Protein AF-A0A7Y4Y3A7-F1 (afdb_monomer_lite)

Foldseek 3Di:
DDDDDDDDDDDDDDDDDDDQDQDALVPDDPFAVLLWQFAKFKAAPVRATALDFRQVGHDPRIHMDTAAFAWFDQKWQAWLVRFWTWAWHWYAFLVGDIKIKIKTAGPVGLFDAQAAQHIKIWIWDQDPQFIFGQWICGSRQFIKGKAWPPRRGGQAGTWAGRGPGADQDKDKDKTWIDIDRQQLALHAPPHDRDPDTDIKMKIWYWDAQDWWHPPNPFDIGTFTWIWIWIDDQWIKIFTTGSHGRGFKIWIKHLDQDPPHEDRRIDDDQWDADPNGIIGTHYMTGRPDMDGDPDGDQRLDFDSRQFLAQCFQLRPPAADEDDLPANGKYKAADPPDAGKDKDWDFADWLCQNVPHDGGTWIKIFCRDQAHDPWPRIWIKHWGQCVSDDFQFKKKWKFFKAFLAAKDKKKKKKFKFAQNDTPDMDMFMDIHYLAPDDDPPPSSRHGRNRTGITIDMDTDHGCVVVNDPRITMMITITGNHGGIMITRGIGIGTRGDDPPPPPPD

Secondary structure (DSSP, 8-state):
------------------------GGGS-TTSTHHHHSBEEEE-TT-PEESS-GGG-PPTT-EEEEPPTTPPPSEEEE-TTSSEE--EEEEE-TTS-EEEEEEEEESSTTS-B-STT--EEEEEEEETTEEEEEEEE-TTS-EEEEEEGGGEET-SEEEEESSS---SS-EEEEEEEEEE--GGGT--TT-SPPS--EEEEEEEEEEEEEEEE-STTPPEEEEEEEEEEEESSSEEEEEEETTBEEEEEEEEESS--SSPPPTTS-S-SEEEETTEEEEEEEEEE--EEEE-SS--------GGG---SSTT--TTSB-SS---TTSEEEE--TTSPPPEEEEEEE-STTTTTTSS-EEEEEEE-SSSSPPSTTSSEEEEEEEGGGSPTT-EEEEEEEEEESSS-EEEEEEEEEEETTEEEEEEEEEEEE-S---SSS---TT-TTTTPEEEEEEEEPPP-TT--STTEEEEEEEEE-SSSPEEEEEEEEEEE----------

pLDDT: mean 86.66, std 15.72, range [25.25, 98.19]

Structure (mmCIF, N/CA/C/O backbone):
data_AF-A0A7Y4Y3A7-F1
#
_entry.id   AF-A0A7Y4Y3A7-F1
#
loop_
_atom_site.group_PDB
_atom_site.id
_atom_site.type_symbol
_atom_site.label_atom_id
_atom_site.label_alt_id
_atom_site.label_comp_id
_atom_site.label_asym_id
_atom_site.label_entity_id
_atom_site.label_seq_id
_atom_site.pdbx_PDB_ins_code
_atom_site.Cartn_x
_atom_site.Cartn_y
_atom_site.Cartn_z
_atom_site.occupancy
_atom_site.B_iso_or_equiv
_atom_site.auth_seq_id
_atom_site.auth_comp_id
_atom_site.auth_asym_id
_atom_site.auth_atom_id
_atom_site.pdbx_PDB_model_num
ATOM 1 N N . MET A 1 1 ? 12.692 -61.530 -10.091 1.00 37.56 1 MET A N 1
ATOM 2 C CA . MET A 1 1 ? 11.226 -61.350 -10.038 1.00 37.56 1 MET A CA 1
ATOM 3 C C . MET A 1 1 ? 10.873 -60.765 -8.686 1.00 37.56 1 MET A C 1
ATOM 5 O O . MET A 1 1 ? 11.047 -61.467 -7.705 1.00 37.56 1 MET A O 1
ATOM 9 N N . LEU A 1 2 ? 10.453 -59.502 -8.635 1.00 25.25 2 LEU A N 1
ATOM 10 C CA . LEU A 1 2 ? 9.658 -58.907 -7.552 1.00 25.25 2 LEU A CA 1
ATOM 11 C C . LEU A 1 2 ? 9.175 -57.545 -8.074 1.00 25.25 2 LEU A C 1
ATOM 13 O O . LEU A 1 2 ? 9.953 -56.611 -8.232 1.00 25.25 2 LEU A O 1
ATOM 17 N N . ASN A 1 3 ? 7.897 -57.507 -8.453 1.00 27.02 3 ASN A N 1
ATOM 18 C CA . ASN A 1 3 ? 7.183 -56.330 -8.940 1.00 27.02 3 ASN A CA 1
ATOM 19 C C . ASN A 1 3 ? 6.855 -55.408 -7.759 1.00 27.02 3 ASN A C 1
ATOM 21 O O . ASN A 1 3 ? 6.108 -55.812 -6.869 1.00 27.02 3 ASN A O 1
ATOM 25 N N . ALA A 1 4 ? 7.335 -54.165 -7.785 1.00 29.02 4 ALA A N 1
ATOM 26 C CA . ALA A 1 4 ? 6.859 -53.110 -6.896 1.00 29.02 4 ALA A CA 1
ATOM 27 C C . ALA A 1 4 ? 5.739 -52.330 -7.603 1.00 29.02 4 ALA A C 1
ATOM 29 O O . ALA A 1 4 ? 5.977 -51.620 -8.578 1.00 29.02 4 ALA A O 1
ATOM 30 N N . LYS A 1 5 ? 4.500 -52.511 -7.132 1.00 28.66 5 LYS A N 1
ATOM 31 C CA . LYS A 1 5 ? 3.321 -51.756 -7.571 1.00 28.66 5 LYS A CA 1
ATOM 32 C C . LYS A 1 5 ? 3.364 -50.344 -6.981 1.00 28.66 5 LYS A C 1
ATOM 34 O O . LYS A 1 5 ? 3.461 -50.184 -5.768 1.00 28.66 5 LYS A O 1
ATOM 39 N N . SER A 1 6 ? 3.242 -49.339 -7.840 1.00 28.11 6 SER A N 1
ATOM 40 C CA . SER A 1 6 ? 3.016 -47.943 -7.467 1.00 28.11 6 SER A CA 1
ATOM 41 C C . SER A 1 6 ? 1.593 -47.768 -6.923 1.00 28.11 6 SER A C 1
ATOM 43 O O . SER A 1 6 ? 0.631 -48.176 -7.571 1.00 28.11 6 SER A O 1
ATOM 45 N N . VAL A 1 7 ? 1.457 -47.165 -5.740 1.00 29.28 7 VAL A N 1
ATOM 46 C CA . VAL A 1 7 ? 0.169 -46.751 -5.165 1.00 29.28 7 VAL A CA 1
ATOM 47 C C . VAL A 1 7 ? 0.022 -45.252 -5.409 1.00 29.28 7 VAL A C 1
ATOM 49 O O . VAL A 1 7 ? 0.770 -44.449 -4.857 1.00 29.28 7 VAL A O 1
ATOM 52 N N . THR A 1 8 ? -0.923 -44.874 -6.264 1.00 30.52 8 THR A N 1
ATOM 53 C CA . THR A 1 8 ? -1.307 -43.480 -6.507 1.00 30.52 8 THR A CA 1
ATOM 54 C C . THR A 1 8 ? -2.347 -43.080 -5.462 1.00 30.52 8 THR A C 1
ATOM 56 O O . THR A 1 8 ? -3.463 -43.593 -5.477 1.00 30.52 8 THR A O 1
ATOM 59 N N . ALA A 1 9 ? -1.993 -42.191 -4.533 1.00 29.14 9 ALA A N 1
ATOM 60 C CA . ALA A 1 9 ? -2.950 -41.605 -3.597 1.00 29.14 9 ALA A CA 1
ATOM 61 C C . ALA A 1 9 ? -3.692 -40.448 -4.286 1.00 29.14 9 ALA A C 1
ATOM 63 O O . ALA A 1 9 ? -3.086 -39.437 -4.638 1.00 29.14 9 ALA A O 1
ATOM 64 N N . ALA A 1 10 ? -4.998 -40.607 -4.500 1.00 28.97 10 ALA A N 1
ATOM 65 C CA . ALA A 1 10 ? -5.872 -39.535 -4.959 1.00 28.97 10 ALA A CA 1
ATOM 66 C C . ALA A 1 10 ? -6.234 -38.630 -3.771 1.00 28.97 10 ALA A C 1
ATOM 68 O O . ALA A 1 10 ? -6.853 -39.077 -2.806 1.00 28.97 10 ALA A O 1
ATOM 69 N N . LEU A 1 11 ? -5.837 -37.358 -3.838 1.00 25.70 11 LEU A N 1
ATOM 70 C CA . LEU A 1 11 ? -6.238 -36.330 -2.882 1.00 25.70 11 LEU A CA 1
ATOM 71 C C . LEU A 1 11 ? -7.662 -35.872 -3.239 1.00 25.70 11 LEU A C 1
ATOM 73 O O . LEU A 1 11 ? -7.857 -35.115 -4.188 1.00 25.70 11 LEU A O 1
ATOM 77 N N . VAL A 1 12 ? -8.665 -36.359 -2.510 1.00 26.39 12 VAL A N 1
ATOM 78 C CA . VAL A 1 12 ? -10.044 -35.868 -2.629 1.00 26.39 12 VAL A CA 1
ATOM 79 C C . VAL A 1 12 ? -10.154 -34.587 -1.805 1.00 26.39 12 VAL A C 1
ATOM 81 O O . VAL A 1 12 ? -10.160 -34.625 -0.577 1.00 26.39 12 VAL A O 1
ATOM 84 N N . VAL A 1 13 ? -10.215 -33.441 -2.483 1.00 28.84 13 VAL A N 1
ATOM 85 C CA . VAL A 1 13 ? -10.563 -32.159 -1.861 1.00 28.84 13 VAL A CA 1
ATOM 86 C C . VAL A 1 13 ? -12.072 -32.166 -1.626 1.00 28.84 13 VAL A C 1
ATOM 88 O O . VAL A 1 13 ? -12.855 -32.005 -2.559 1.00 28.84 13 VAL A O 1
ATOM 91 N N . ALA A 1 14 ? -12.488 -32.408 -0.385 1.00 25.78 14 ALA A N 1
ATOM 92 C CA . ALA A 1 14 ? -13.880 -32.265 0.012 1.00 25.78 14 ALA A CA 1
ATOM 93 C C . ALA A 1 14 ? -14.224 -30.769 0.102 1.00 25.78 14 ALA A C 1
ATOM 95 O O . ALA A 1 14 ? -13.754 -30.069 0.998 1.00 25.78 14 ALA A O 1
ATOM 96 N N . PHE A 1 15 ? -15.042 -30.278 -0.829 1.00 27.62 15 PHE A N 1
ATOM 97 C CA . PHE A 1 15 ? -15.714 -28.991 -0.678 1.00 27.62 15 PHE A CA 1
ATOM 98 C C . PHE A 1 15 ? -16.790 -29.145 0.399 1.00 27.62 15 PHE A C 1
ATOM 100 O O . PHE A 1 15 ? -17.813 -29.792 0.183 1.00 27.62 15 PHE A O 1
ATOM 107 N N . VAL A 1 16 ? -16.539 -28.584 1.581 1.00 29.20 16 VAL A N 1
ATOM 108 C CA . VAL A 1 16 ? -17.556 -28.463 2.627 1.00 29.20 16 VAL A CA 1
ATOM 109 C C . VAL A 1 16 ? -18.542 -27.389 2.176 1.00 29.20 16 VAL A C 1
ATOM 111 O O . VAL A 1 16 ? -18.211 -26.206 2.151 1.00 29.20 16 VAL A O 1
ATOM 114 N N . SER A 1 17 ? -19.749 -27.801 1.792 1.00 29.80 17 SER A N 1
ATOM 115 C CA . SER A 1 17 ? -20.880 -26.900 1.579 1.00 29.80 17 SER A CA 1
ATOM 116 C C . SER A 1 17 ? -21.244 -26.244 2.911 1.00 29.80 17 SER A C 1
ATOM 118 O O . SER A 1 17 ? -21.668 -26.934 3.841 1.00 29.80 17 SER A O 1
ATOM 120 N N . MET A 1 18 ? -21.046 -24.929 3.023 1.00 30.31 18 MET A N 1
ATOM 121 C CA . MET A 1 18 ? -21.461 -24.182 4.207 1.00 30.31 18 MET A CA 1
ATOM 122 C C . MET A 1 18 ? -22.982 -23.959 4.177 1.00 30.31 18 MET A C 1
ATOM 124 O O . MET A 1 18 ? -23.516 -23.613 3.123 1.00 30.31 18 MET A O 1
ATOM 128 N N . PRO A 1 19 ? -23.690 -24.163 5.299 1.00 36.28 19 PRO A N 1
ATOM 129 C CA . PRO A 1 19 ? -25.105 -23.826 5.405 1.00 36.28 19 PRO A CA 1
ATOM 130 C C . PRO A 1 19 ? -25.325 -22.326 5.175 1.00 36.28 19 PRO A C 1
ATOM 132 O O . PRO A 1 19 ? -24.614 -21.486 5.728 1.00 36.28 19 PRO A O 1
ATOM 135 N N . VAL A 1 20 ? -26.325 -22.012 4.355 1.00 39.03 20 VAL A N 1
ATOM 136 C CA . VAL A 1 20 ? -26.818 -20.655 4.121 1.00 39.03 20 VAL A CA 1
ATOM 137 C C . VAL A 1 20 ? -27.568 -20.206 5.371 1.00 39.03 20 VAL A C 1
ATOM 139 O O . VAL A 1 20 ? -28.641 -20.723 5.683 1.00 39.03 20 VAL A O 1
ATOM 142 N N . PHE A 1 21 ? -26.998 -19.250 6.095 1.00 38.47 21 PHE A N 1
ATOM 143 C CA . PHE A 1 21 ? -27.661 -18.572 7.200 1.00 38.47 21 PHE A CA 1
ATOM 144 C C . PHE A 1 21 ? -27.791 -17.092 6.859 1.00 38.47 21 PHE A C 1
ATOM 146 O O . PHE A 1 21 ? -26.797 -16.449 6.523 1.00 38.47 21 PHE A O 1
ATOM 153 N N . ALA A 1 22 ? -29.001 -16.544 6.994 1.00 54.91 22 ALA A N 1
ATOM 154 C CA . ALA A 1 22 ? -29.156 -15.110 7.194 1.00 54.91 22 ALA A CA 1
ATOM 155 C C . ALA A 1 22 ? -28.440 -14.760 8.505 1.00 54.91 22 ALA A C 1
ATOM 157 O O . ALA A 1 22 ? -28.796 -15.301 9.552 1.00 54.91 22 ALA A O 1
ATOM 158 N N . GLY A 1 23 ? -27.396 -13.937 8.427 1.00 58.34 23 GLY A N 1
ATOM 159 C CA . GLY A 1 23 ? -26.514 -13.661 9.558 1.00 58.34 23 GLY A CA 1
ATOM 160 C C . GLY A 1 23 ? -26.355 -12.169 9.822 1.00 58.34 23 GLY A C 1
ATOM 161 O O . GLY A 1 23 ? -26.280 -11.358 8.898 1.00 58.34 23 GLY A O 1
ATOM 162 N N . SER A 1 24 ? -26.297 -11.813 11.099 1.00 73.19 24 SER A N 1
ATOM 163 C CA . SER A 1 24 ? -25.908 -10.493 11.588 1.00 73.19 24 SER A CA 1
ATOM 164 C C . SER A 1 24 ? -24.402 -10.452 11.853 1.00 73.19 24 SER A C 1
ATOM 166 O O . SER A 1 24 ? -23.774 -11.473 12.119 1.00 73.19 24 SER A O 1
ATOM 168 N N . VAL A 1 25 ? -23.797 -9.261 11.858 1.00 77.44 25 VAL A N 1
ATOM 169 C CA . VAL A 1 25 ? -22.387 -9.068 12.266 1.00 77.44 25 VAL A CA 1
ATOM 170 C C . VAL A 1 25 ? -22.133 -9.620 13.677 1.00 77.44 25 VAL A C 1
ATOM 172 O O . VAL A 1 25 ? -21.022 -10.046 14.002 1.00 77.44 25 VAL A O 1
ATOM 175 N N . VAL A 1 26 ? -23.180 -9.660 14.506 1.00 76.56 26 VAL A N 1
ATOM 176 C CA . VAL A 1 26 ? -23.169 -10.247 15.851 1.00 76.56 26 VAL A CA 1
ATOM 177 C C . VAL A 1 26 ? -22.804 -11.739 15.836 1.00 76.56 26 VAL A C 1
ATOM 179 O O . VAL A 1 26 ? -22.223 -12.217 16.811 1.00 76.56 26 VAL A O 1
ATOM 182 N N . ASP A 1 27 ? -23.051 -12.442 14.728 1.00 78.06 27 ASP A N 1
ATOM 183 C CA . ASP A 1 27 ? -22.780 -13.876 14.574 1.00 78.06 27 ASP A CA 1
ATOM 184 C C . ASP A 1 27 ? -21.292 -14.182 14.318 1.00 78.06 27 ASP A C 1
ATOM 186 O O . ASP A 1 27 ? -20.863 -15.337 14.368 1.00 78.06 27 ASP A O 1
ATOM 190 N N . LEU A 1 28 ? -20.463 -13.160 14.066 1.00 82.06 28 LEU A N 1
ATOM 191 C CA . LEU A 1 28 ? -19.027 -13.338 13.861 1.00 82.06 28 LEU A CA 1
ATOM 192 C C . LEU A 1 28 ? -18.298 -13.612 15.181 1.00 82.06 28 LEU A C 1
ATOM 194 O O . LEU A 1 28 ? -18.525 -12.961 16.203 1.00 82.06 28 LEU A O 1
ATOM 198 N N . THR A 1 29 ? -17.341 -14.546 15.142 1.00 83.44 29 THR A N 1
ATOM 199 C CA . THR A 1 29 ? -16.542 -14.930 16.319 1.00 83.44 29 THR A CA 1
ATOM 200 C C . THR A 1 29 ? -15.793 -13.735 16.914 1.00 83.44 29 THR A C 1
ATOM 202 O O . THR A 1 29 ? -14.794 -13.268 16.371 1.00 83.44 29 THR A O 1
ATOM 205 N N . GLN A 1 30 ? -16.256 -13.236 18.059 1.00 84.25 30 GLN A N 1
ATOM 206 C CA . GLN A 1 30 ? -15.724 -11.999 18.635 1.00 84.25 30 GLN A CA 1
ATOM 207 C C . GLN A 1 30 ? -14.256 -12.151 19.087 1.00 84.25 30 GLN A C 1
ATOM 209 O O . GLN A 1 30 ? -13.470 -11.222 18.949 1.00 84.25 30 GLN A O 1
ATOM 214 N N . ASN A 1 31 ? -13.841 -13.340 19.534 1.00 82.94 31 ASN A N 1
ATOM 215 C CA . ASN A 1 31 ? -12.477 -13.595 20.026 1.00 82.94 31 ASN A CA 1
ATOM 216 C C . ASN A 1 31 ? -11.420 -13.837 18.931 1.00 82.94 31 ASN A C 1
ATOM 218 O O . ASN A 1 31 ? -10.283 -14.184 19.253 1.00 82.94 31 ASN A O 1
ATOM 222 N N . ASN A 1 32 ? -11.772 -13.680 17.653 1.00 88.69 32 ASN A N 1
ATOM 223 C CA . ASN A 1 32 ? -10.837 -13.799 16.539 1.00 88.69 32 ASN A CA 1
ATOM 224 C C . ASN A 1 32 ? -10.415 -12.405 16.062 1.00 88.69 32 ASN A C 1
ATOM 226 O O . ASN A 1 32 ? -11.264 -11.592 15.711 1.00 88.69 32 ASN A O 1
ATOM 230 N N . TYR A 1 33 ? -9.113 -12.128 16.002 1.00 92.62 33 TYR A N 1
ATOM 231 C CA . TYR A 1 33 ? -8.599 -10.836 15.541 1.00 92.62 33 TYR A CA 1
ATOM 232 C C . TYR A 1 33 ? -9.074 -10.451 14.129 1.00 92.62 33 TYR A C 1
ATOM 234 O O . TYR A 1 33 ? -9.328 -9.274 13.876 1.00 92.62 33 TYR A O 1
ATOM 242 N N . VAL A 1 34 ? -9.259 -11.426 13.224 1.00 93.56 34 VAL A N 1
ATOM 243 C CA . VAL A 1 34 ? -9.769 -11.193 11.857 1.00 93.56 34 VAL A CA 1
ATOM 244 C C . VAL A 1 34 ? -11.149 -10.541 11.899 1.00 93.56 34 VAL A C 1
ATOM 246 O O . VAL A 1 34 ? -11.487 -9.742 11.027 1.00 93.56 34 VAL A O 1
ATOM 249 N N . THR A 1 35 ? -11.923 -10.819 12.953 1.00 92.94 35 THR A N 1
ATOM 250 C CA . THR A 1 35 ? -13.228 -10.205 13.179 1.00 92.94 35 THR A CA 1
ATOM 251 C C . THR A 1 35 ? -13.142 -8.683 13.326 1.00 92.94 35 THR A C 1
ATOM 253 O O . THR A 1 35 ? -14.106 -8.001 13.009 1.00 92.94 35 THR A O 1
ATOM 256 N N . TRP A 1 36 ? -11.998 -8.136 13.732 1.00 95.62 36 TRP A N 1
ATOM 257 C CA . TRP A 1 36 ? -11.843 -6.717 14.062 1.00 95.62 36 TRP A CA 1
ATOM 258 C C . TRP A 1 36 ? -10.942 -5.955 13.096 1.00 95.62 36 TRP A C 1
ATOM 260 O O . TRP A 1 36 ? -11.121 -4.758 12.927 1.00 95.62 36 TRP A O 1
ATOM 270 N N . ILE A 1 37 ? -9.985 -6.618 12.443 1.00 95.69 37 ILE A N 1
ATOM 271 C CA . ILE A 1 37 ? -9.037 -5.939 11.538 1.00 95.69 37 ILE A CA 1
ATOM 272 C C . ILE A 1 37 ? -9.449 -5.959 10.067 1.00 95.69 37 ILE A C 1
ATOM 274 O O . ILE A 1 37 ? -8.755 -5.399 9.226 1.00 95.69 37 ILE A O 1
ATOM 278 N N . SER A 1 38 ? -10.551 -6.627 9.738 1.00 95.69 38 SER A N 1
ATOM 279 C CA . SER A 1 38 ? -11.056 -6.756 8.375 1.00 95.69 38 SER A CA 1
ATOM 280 C C . SER A 1 38 ? -12.541 -6.429 8.336 1.00 95.69 38 SER A C 1
ATOM 282 O O . SER A 1 38 ? -13.272 -6.748 9.277 1.00 95.69 38 SER A O 1
ATOM 284 N N . LYS A 1 39 ? -13.003 -5.800 7.255 1.00 96.50 39 LYS A N 1
ATOM 285 C CA . LYS A 1 39 ? -14.422 -5.485 7.088 1.00 96.50 39 LYS A CA 1
ATOM 286 C C . LYS A 1 39 ? -15.269 -6.723 6.801 1.00 96.50 39 LYS A C 1
ATOM 288 O O . LYS A 1 39 ? -14.785 -7.756 6.333 1.00 96.50 39 LYS A O 1
ATOM 293 N N . SER A 1 40 ? -16.552 -6.610 7.096 1.00 97.25 40 SER A N 1
ATOM 294 C CA . SER A 1 40 ? -17.556 -7.610 6.752 1.00 97.25 40 SER A CA 1
ATOM 295 C C . SER A 1 40 ? -18.193 -7.290 5.402 1.00 97.25 40 SER A C 1
ATOM 297 O O . SER A 1 40 ? -18.166 -6.156 4.946 1.00 97.25 40 SER A O 1
ATOM 299 N N . VAL A 1 41 ? -18.759 -8.293 4.745 1.00 96.06 41 VAL A N 1
ATOM 300 C CA . VAL A 1 41 ? -19.477 -8.167 3.475 1.00 96.06 41 VAL A CA 1
ATOM 301 C C . VAL A 1 41 ? -20.701 -9.070 3.504 1.00 96.06 41 VAL A C 1
ATOM 303 O O . VAL A 1 41 ? -20.682 -10.136 4.127 1.00 96.06 41 VAL A O 1
ATOM 306 N N . CYS A 1 42 ? -21.753 -8.645 2.813 1.00 95.56 42 CYS A N 1
ATOM 307 C CA . CYS A 1 42 ? -22.918 -9.482 2.570 1.00 95.56 42 CYS A CA 1
ATOM 308 C C . CYS A 1 42 ? -22.712 -10.319 1.310 1.00 95.56 42 CYS A C 1
ATOM 310 O O . CYS A 1 42 ? -22.156 -9.833 0.323 1.00 95.56 42 CYS A O 1
ATOM 312 N N . VAL A 1 43 ? -23.174 -11.565 1.349 1.00 94.38 43 VAL A N 1
ATOM 313 C CA . VAL A 1 43 ? -23.087 -12.513 0.237 1.00 94.38 43 VAL A CA 1
ATOM 314 C C . VAL A 1 43 ? -24.428 -13.176 -0.014 1.00 94.38 43 VAL A C 1
ATOM 316 O O . VAL A 1 43 ? -25.120 -13.521 0.938 1.00 94.38 43 VAL A O 1
ATOM 319 N N . ASN A 1 44 ? -24.809 -13.350 -1.276 1.00 92.38 44 ASN A N 1
ATOM 320 C CA . ASN A 1 44 ? -26.012 -14.112 -1.617 1.00 92.38 44 ASN A CA 1
ATOM 321 C C . ASN A 1 44 ? -25.761 -15.633 -1.551 1.00 92.38 44 ASN A C 1
ATOM 323 O O . ASN A 1 44 ? -24.638 -16.085 -1.317 1.00 92.38 44 ASN A O 1
ATOM 327 N N . ASP A 1 45 ? -26.804 -16.422 -1.812 1.00 89.75 45 ASP A N 1
ATOM 328 C CA . ASP A 1 45 ? -26.745 -17.892 -1.842 1.00 89.75 45 ASP A CA 1
ATOM 329 C C . ASP A 1 45 ? -25.760 -18.458 -2.880 1.00 89.75 45 ASP A C 1
ATOM 331 O O . ASP A 1 45 ? -25.271 -19.578 -2.730 1.00 89.75 45 ASP A O 1
ATOM 335 N N . ALA A 1 46 ? -25.439 -17.687 -3.924 1.00 90.25 46 ALA A N 1
ATOM 336 C CA . ALA A 1 46 ? -24.435 -18.042 -4.927 1.00 90.25 46 ALA A CA 1
ATOM 337 C C . ALA A 1 46 ? -22.998 -17.678 -4.496 1.00 90.25 46 ALA A C 1
ATOM 339 O O . ALA A 1 46 ? -22.043 -17.975 -5.214 1.00 90.25 46 ALA A O 1
ATOM 340 N N . GLY A 1 47 ? -22.827 -17.050 -3.328 1.00 88.62 47 GLY A N 1
ATOM 341 C CA . GLY A 1 47 ? -21.543 -16.575 -2.816 1.00 88.62 47 GLY A CA 1
ATOM 342 C C . GLY A 1 47 ? -21.073 -15.253 -3.430 1.00 88.62 47 GLY A C 1
ATOM 343 O O . GLY A 1 47 ? -19.935 -14.845 -3.193 1.00 88.62 47 GLY A O 1
ATOM 344 N N . GLU A 1 48 ? -21.920 -14.574 -4.204 1.00 91.06 48 GLU A N 1
ATOM 345 C CA . GLU A 1 48 ? -21.604 -13.282 -4.808 1.00 91.06 48 GLU A CA 1
ATOM 346 C C . GLU A 1 48 ? -21.698 -12.169 -3.765 1.00 91.06 48 GLU A C 1
ATOM 348 O O . GLU A 1 48 ? -22.614 -12.138 -2.940 1.00 91.06 48 GLU A O 1
ATOM 353 N N . LEU A 1 49 ? -20.747 -11.236 -3.816 1.00 92.88 49 LEU A N 1
ATOM 354 C CA . LEU A 1 49 ? -20.711 -10.083 -2.924 1.00 92.88 49 LEU A CA 1
ATOM 355 C C . LEU A 1 49 ? -21.831 -9.098 -3.271 1.00 92.88 49 LEU A C 1
ATOM 357 O O . LEU A 1 49 ? -22.004 -8.723 -4.430 1.00 92.88 49 LEU A O 1
ATOM 361 N N . LEU A 1 50 ? -22.546 -8.628 -2.252 1.00 93.50 50 LEU A N 1
ATOM 362 C CA . LEU A 1 50 ? -23.621 -7.651 -2.394 1.00 93.50 50 LEU A CA 1
ATOM 363 C C . LEU A 1 50 ? -23.123 -6.241 -2.028 1.00 93.50 50 LEU A C 1
ATOM 365 O O . LEU A 1 50 ? -22.498 -6.087 -0.975 1.00 93.50 50 LEU A O 1
ATOM 369 N N . PRO A 1 51 ? -23.422 -5.199 -2.832 1.00 94.69 51 PRO A N 1
ATOM 370 C CA . PRO A 1 51 ? -22.989 -3.816 -2.601 1.00 94.69 51 PRO A CA 1
ATOM 371 C C . PRO A 1 51 ? -23.848 -3.114 -1.538 1.00 94.69 51 PRO A C 1
ATOM 373 O O . PRO A 1 51 ? -24.454 -2.073 -1.783 1.00 94.69 51 PRO A O 1
ATOM 376 N N . VAL A 1 52 ? -23.933 -3.716 -0.354 1.00 93.50 52 VAL A N 1
ATOM 377 C CA . VAL A 1 52 ? -24.778 -3.273 0.759 1.00 93.50 52 VAL A CA 1
ATOM 378 C C . VAL A 1 52 ? -23.958 -3.133 2.035 1.00 93.50 52 VAL A C 1
ATOM 380 O O . VAL A 1 52 ? -22.989 -3.856 2.259 1.00 93.50 52 VAL A O 1
ATOM 383 N N . ASP A 1 53 ? -24.366 -2.185 2.871 1.00 95.12 53 ASP A N 1
ATOM 384 C CA . ASP A 1 53 ? -23.774 -1.953 4.182 1.00 95.12 53 ASP A CA 1
ATOM 385 C C . ASP A 1 53 ? -24.191 -3.066 5.166 1.00 95.12 53 ASP A C 1
ATOM 387 O O . ASP A 1 53 ? -25.390 -3.215 5.419 1.00 95.12 53 ASP A O 1
ATOM 391 N N . PRO A 1 54 ? -23.250 -3.832 5.753 1.00 95.06 54 PRO A N 1
ATOM 392 C CA . PRO A 1 54 ? -23.584 -4.935 6.650 1.00 95.06 54 PRO A CA 1
ATOM 393 C C . PRO A 1 54 ? -24.057 -4.493 8.047 1.00 95.06 54 PRO A C 1
ATOM 395 O O . PRO A 1 54 ? -24.474 -5.345 8.830 1.00 95.06 54 PRO A O 1
ATOM 398 N N . TYR A 1 55 ? -23.992 -3.203 8.401 1.00 94.75 55 TYR A N 1
ATOM 399 C CA . TYR A 1 55 ? -24.294 -2.725 9.759 1.00 94.75 55 TYR A CA 1
ATOM 400 C C . TYR A 1 55 ? -25.708 -3.051 10.243 1.00 94.75 55 TYR A C 1
ATOM 402 O O . TYR A 1 55 ? -25.890 -3.423 11.400 1.00 94.75 55 TYR A O 1
ATOM 410 N N . GLN A 1 56 ? -26.711 -2.942 9.369 1.00 89.00 56 GLN A N 1
ATOM 411 C CA . GLN A 1 56 ? -28.105 -3.260 9.711 1.00 89.00 56 GLN A CA 1
ATOM 412 C C . GLN A 1 56 ? -28.451 -4.743 9.489 1.00 89.00 56 GLN A C 1
ATOM 414 O O . GLN A 1 56 ? -29.618 -5.122 9.557 1.00 89.00 56 GLN A O 1
ATOM 419 N N . GLY A 1 57 ? -27.441 -5.581 9.247 1.00 89.75 57 GLY A N 1
ATOM 420 C CA . GLY A 1 57 ? -27.608 -6.943 8.761 1.00 89.75 57 GLY A CA 1
ATOM 421 C C . GLY A 1 57 ? -27.673 -7.009 7.235 1.00 89.75 57 GLY A C 1
ATOM 422 O O . GLY A 1 57 ? -27.789 -5.997 6.542 1.00 89.75 57 GLY A O 1
ATOM 423 N N . CYS A 1 58 ? -27.567 -8.226 6.711 1.00 94.06 58 CYS A N 1
ATOM 424 C CA . CYS A 1 58 ? -27.637 -8.476 5.277 1.00 94.06 58 CYS A CA 1
ATOM 425 C C . CYS A 1 58 ? -29.091 -8.641 4.794 1.00 94.06 58 CYS A C 1
ATOM 427 O O . CYS A 1 58 ? -29.972 -8.963 5.597 1.00 94.06 58 CYS A O 1
ATOM 429 N N . PRO A 1 59 ? -29.366 -8.425 3.490 1.00 93.12 59 PRO A N 1
ATOM 430 C CA . PRO A 1 59 ? -30.687 -8.657 2.907 1.00 93.12 59 PRO A CA 1
ATOM 431 C C . PRO A 1 59 ? -31.233 -10.069 3.194 1.00 93.12 59 PRO A C 1
ATOM 433 O O . PRO A 1 59 ? -30.454 -10.986 3.460 1.00 93.12 59 PRO A O 1
ATOM 436 N N . PRO A 1 60 ? -32.558 -10.291 3.106 1.00 90.50 60 PRO A N 1
ATOM 437 C CA . PRO A 1 60 ? -33.128 -11.629 3.244 1.00 90.50 60 PRO A CA 1
ATOM 438 C C . PRO A 1 60 ? -32.449 -12.634 2.304 1.00 90.50 60 PRO A C 1
ATOM 440 O O . PRO A 1 60 ? -32.226 -12.327 1.134 1.00 90.50 60 PRO A O 1
ATOM 443 N N . ASN A 1 61 ? -32.144 -13.830 2.816 1.00 87.88 61 ASN A N 1
ATOM 444 C CA . ASN A 1 61 ? -31.392 -14.883 2.113 1.00 87.88 61 ASN A CA 1
ATOM 445 C C . ASN A 1 61 ? -29.947 -14.499 1.738 1.00 87.88 61 ASN A C 1
ATOM 447 O O . ASN A 1 61 ? -29.332 -15.144 0.902 1.00 87.88 61 ASN A O 1
ATOM 451 N N . ALA A 1 62 ? -29.386 -13.447 2.334 1.00 93.56 62 ALA A N 1
ATOM 452 C CA . ALA A 1 62 ? -27.963 -13.163 2.249 1.00 93.56 62 ALA A CA 1
ATOM 453 C C . ALA A 1 62 ? -27.277 -13.495 3.578 1.00 93.56 62 ALA A C 1
ATOM 455 O O . ALA A 1 62 ? -27.781 -13.183 4.659 1.00 93.56 62 ALA A O 1
ATOM 456 N N . GLY A 1 63 ? -26.103 -14.111 3.489 1.00 92.31 63 GLY A N 1
ATOM 457 C CA . GLY A 1 63 ? -25.216 -14.330 4.621 1.00 92.31 63 GLY A CA 1
ATOM 458 C C . GLY A 1 63 ? -24.256 -13.167 4.829 1.00 92.31 63 GLY A C 1
ATOM 459 O O . GLY A 1 63 ? -24.053 -12.331 3.946 1.00 92.31 63 GLY A O 1
ATOM 460 N N . ILE A 1 64 ? -23.619 -13.147 5.996 1.00 93.38 64 ILE A N 1
ATOM 461 C CA . ILE A 1 64 ? -22.513 -12.241 6.299 1.00 93.38 64 ILE A CA 1
ATOM 462 C C . ILE A 1 64 ? -21.223 -13.026 6.500 1.00 93.38 64 ILE A C 1
ATOM 464 O O . ILE A 1 64 ? -21.202 -14.081 7.134 1.00 93.38 64 ILE A O 1
ATOM 468 N N . ARG A 1 65 ? -20.116 -12.493 5.985 1.00 94.38 65 ARG A N 1
ATOM 469 C CA . ARG A 1 65 ? -18.773 -13.003 6.274 1.00 94.38 65 ARG A CA 1
ATOM 470 C C . ARG A 1 65 ? -17.750 -11.879 6.260 1.00 94.38 65 ARG A C 1
ATOM 472 O O . ARG A 1 65 ? -18.033 -10.770 5.821 1.00 94.38 65 ARG A O 1
ATOM 479 N N . LYS A 1 66 ? -16.529 -12.172 6.702 1.00 95.25 66 LYS A N 1
ATOM 480 C CA . LYS A 1 66 ? -15.390 -11.284 6.452 1.00 95.25 66 LYS A CA 1
ATOM 481 C C . LYS A 1 66 ? -15.019 -11.272 4.983 1.00 95.25 66 LYS A C 1
ATOM 483 O O . LYS A 1 66 ? -15.134 -12.306 4.319 1.00 95.25 66 LYS A O 1
ATOM 488 N N . ILE A 1 67 ? -14.578 -10.110 4.504 1.00 94.00 67 ILE A N 1
ATOM 489 C CA . ILE A 1 67 ? -13.985 -10.002 3.177 1.00 94.00 67 ILE A CA 1
ATOM 490 C C . ILE A 1 67 ? -12.751 -10.912 3.106 1.00 94.00 67 ILE A C 1
ATOM 492 O O . ILE A 1 67 ? -11.961 -11.003 4.048 1.00 94.00 67 ILE A O 1
ATOM 496 N N . GLN A 1 68 ? -12.633 -11.652 2.014 1.00 92.31 68 GLN A N 1
ATOM 497 C CA . GLN A 1 68 ? -11.592 -12.641 1.783 1.00 92.31 68 GLN A CA 1
ATOM 498 C C . GLN A 1 68 ? -10.525 -12.084 0.846 1.00 92.31 68 GLN A C 1
ATOM 500 O O . GLN A 1 68 ? -10.739 -11.125 0.110 1.00 92.31 68 GLN A O 1
ATOM 505 N N . ILE A 1 69 ? -9.352 -12.713 0.861 1.00 89.19 69 ILE A N 1
ATOM 506 C CA . ILE A 1 69 ? -8.283 -12.383 -0.079 1.00 89.19 69 ILE A CA 1
ATOM 507 C C . ILE A 1 69 ? -8.782 -12.705 -1.494 1.00 89.19 69 ILE A C 1
ATOM 509 O O . ILE A 1 69 ? -9.087 -13.861 -1.776 1.00 89.19 69 ILE A O 1
ATOM 513 N N . GLY A 1 70 ? -8.855 -11.704 -2.373 1.00 86.00 70 GLY A N 1
ATOM 514 C CA . GLY A 1 70 ? -9.406 -11.857 -3.731 1.00 86.00 70 GLY A CA 1
ATOM 515 C C . GLY A 1 70 ? -10.740 -11.182 -3.935 1.00 86.00 70 GLY A C 1
ATOM 516 O O . GLY A 1 70 ? -11.026 -10.759 -5.048 1.00 86.00 70 GLY A O 1
ATOM 517 N N . ASP A 1 71 ? -11.520 -11.010 -2.875 1.00 90.38 71 ASP A N 1
ATOM 518 C CA . ASP A 1 71 ? -12.809 -10.353 -2.999 1.00 90.38 71 ASP A CA 1
ATOM 519 C C . ASP A 1 71 ? -12.642 -8.932 -3.554 1.00 90.38 71 ASP A C 1
ATOM 521 O O . ASP A 1 71 ? -11.855 -8.143 -3.016 1.00 90.38 71 ASP A O 1
ATOM 525 N N . PRO A 1 72 ? -13.391 -8.563 -4.604 1.00 90.81 72 PRO A N 1
ATOM 526 C CA . PRO A 1 72 ? -13.482 -7.168 -4.981 1.00 90.81 72 PRO A CA 1
ATOM 527 C C . PRO A 1 72 ? -14.266 -6.397 -3.909 1.00 90.81 72 PRO A C 1
ATOM 529 O O . PRO A 1 72 ? -15.133 -6.960 -3.246 1.00 90.81 72 PRO A O 1
ATOM 532 N N . LEU A 1 73 ? -14.008 -5.099 -3.737 1.00 92.12 73 LEU A N 1
ATOM 533 C CA . LEU A 1 73 ? -14.752 -4.309 -2.747 1.00 92.12 73 LEU A CA 1
ATOM 534 C C . LEU A 1 73 ? -16.204 -4.083 -3.219 1.00 92.12 73 LEU A C 1
ATOM 536 O O . LEU A 1 73 ? -16.405 -3.474 -4.274 1.00 92.12 73 LEU A O 1
ATOM 540 N N . PRO A 1 74 ? -17.232 -4.531 -2.471 1.00 93.75 74 PRO A N 1
ATOM 541 C CA . PRO A 1 74 ? -18.628 -4.279 -2.835 1.00 93.75 74 PRO A CA 1
ATOM 542 C C . PRO A 1 74 ? -19.108 -2.884 -2.403 1.00 93.75 74 PRO A C 1
ATOM 544 O O . PRO A 1 74 ? -20.002 -2.298 -3.012 1.00 93.75 74 PRO A O 1
ATOM 547 N N . TYR A 1 75 ? -18.481 -2.324 -1.372 1.00 95.50 75 TYR A N 1
ATOM 548 C CA . TYR A 1 75 ? -18.718 -0.976 -0.876 1.00 95.50 75 TYR A CA 1
ATOM 549 C C . TYR A 1 75 ? -17.409 -0.394 -0.323 1.00 95.50 75 TYR A C 1
ATOM 551 O O . TYR A 1 75 ? -16.531 -1.139 0.130 1.00 95.50 75 TYR A O 1
ATOM 559 N N . ALA A 1 76 ? -17.299 0.933 -0.337 1.00 95.81 76 ALA A N 1
ATOM 560 C CA . ALA A 1 76 ? -16.206 1.655 0.308 1.00 95.81 76 ALA A CA 1
ATOM 561 C C . ALA A 1 76 ? -16.687 2.265 1.625 1.00 95.81 76 ALA A C 1
ATOM 563 O O . ALA A 1 76 ? -17.807 2.782 1.703 1.00 95.81 76 ALA A O 1
ATOM 564 N N . ASN A 1 77 ? -15.837 2.219 2.645 1.00 96.88 77 ASN A N 1
ATOM 565 C CA . ASN A 1 77 ? -16.004 3.057 3.823 1.00 96.88 77 ASN A CA 1
ATOM 566 C C . ASN A 1 77 ? -15.542 4.472 3.454 1.00 96.88 77 ASN A C 1
ATOM 568 O O . ASN A 1 77 ? -14.529 4.625 2.775 1.00 96.88 77 ASN A O 1
ATOM 572 N N . ILE A 1 78 ? -16.252 5.498 3.899 1.00 95.19 78 ILE A N 1
ATOM 573 C CA . ILE A 1 78 ? -15.943 6.903 3.615 1.00 95.19 78 ILE A CA 1
ATOM 574 C C . ILE A 1 78 ? -15.915 7.700 4.908 1.00 95.19 78 ILE A C 1
ATOM 576 O O . ILE A 1 78 ? -16.740 7.473 5.797 1.00 95.19 78 ILE A O 1
ATOM 580 N N . ASP A 1 79 ? -14.985 8.648 5.002 1.00 92.81 79 ASP A N 1
ATOM 581 C CA . ASP A 1 79 ? -14.936 9.549 6.144 1.00 92.81 79 ASP A CA 1
ATOM 582 C C . ASP A 1 79 ? -16.177 10.457 6.172 1.00 92.81 79 ASP A C 1
ATOM 584 O O . ASP A 1 79 ? -16.865 10.655 5.165 1.00 92.81 79 ASP A O 1
ATOM 588 N N . GLN A 1 80 ? -16.505 11.011 7.341 1.00 91.75 80 GLN A N 1
ATOM 589 C CA . GLN A 1 80 ? -17.711 11.838 7.490 1.00 91.75 80 GLN A CA 1
ATOM 590 C C . GLN A 1 80 ? -17.709 13.064 6.566 1.00 91.75 80 GLN A C 1
ATOM 592 O O . GLN A 1 80 ? -18.775 13.505 6.136 1.00 91.75 80 GLN A O 1
ATOM 597 N N . GLY A 1 81 ? -16.523 13.593 6.243 1.00 88.62 81 GLY A N 1
ATOM 598 C CA . GLY A 1 81 ? -16.349 14.687 5.289 1.00 88.62 81 GLY A CA 1
ATOM 599 C C . GLY A 1 81 ? -16.505 14.275 3.820 1.00 88.62 81 GLY A C 1
ATOM 600 O O . GLY A 1 81 ? -16.773 15.129 2.980 1.00 88.62 81 GLY A O 1
ATOM 601 N N . GLY A 1 82 ? -16.395 12.983 3.501 1.00 89.38 82 GLY A N 1
ATOM 602 C CA . GLY A 1 82 ? -16.419 12.454 2.137 1.00 89.38 82 GLY A CA 1
ATOM 603 C C . GLY A 1 82 ? -15.136 12.708 1.339 1.00 89.38 82 GLY A C 1
ATOM 604 O O . GLY A 1 82 ? -15.149 12.552 0.119 1.00 89.38 82 GLY A O 1
ATOM 605 N N . PHE A 1 83 ? -14.050 13.104 2.002 1.00 87.75 83 PHE A N 1
ATOM 606 C CA . PHE A 1 83 ? -12.760 13.419 1.385 1.00 87.75 83 PHE A CA 1
ATOM 607 C C . PHE A 1 83 ? -11.900 12.180 1.168 1.00 87.75 83 PHE A C 1
ATOM 609 O O . PHE A 1 83 ? -11.073 12.166 0.261 1.00 87.75 83 PHE A O 1
ATOM 616 N N . GLN A 1 84 ? -12.101 11.156 1.996 1.00 91.62 84 GLN A N 1
ATOM 617 C CA . GLN A 1 84 ? -11.255 9.975 2.031 1.00 91.62 84 GLN A CA 1
ATOM 618 C C . GLN A 1 84 ? -12.102 8.703 2.127 1.00 91.62 84 GLN A C 1
ATOM 620 O O . GLN A 1 84 ? -13.072 8.635 2.886 1.00 91.62 84 GLN A O 1
ATOM 625 N N . ARG A 1 85 ? -11.714 7.675 1.376 1.00 93.81 85 ARG A N 1
ATOM 626 C CA . ARG A 1 85 ? -12.168 6.291 1.515 1.00 93.81 85 ARG A CA 1
ATOM 627 C C . ARG A 1 85 ? -11.129 5.483 2.274 1.00 93.81 85 ARG A C 1
ATOM 629 O O . ARG A 1 85 ? -9.937 5.747 2.160 1.00 93.81 85 ARG A O 1
ATOM 636 N N . SER A 1 86 ? -11.565 4.504 3.057 1.00 94.88 86 SER A N 1
ATOM 637 C CA . SER A 1 86 ? -10.624 3.737 3.870 1.00 94.88 86 SER A CA 1
ATOM 638 C C . SER A 1 86 ? -11.100 2.333 4.200 1.00 94.88 86 SER A C 1
ATOM 640 O O . SER A 1 86 ? -11.973 2.108 5.038 1.00 94.88 86 SER A O 1
ATOM 642 N N . ASP A 1 87 ? -10.519 1.351 3.524 1.00 96.44 87 ASP A N 1
ATOM 643 C CA . ASP A 1 87 ? -11.018 -0.013 3.519 1.00 96.44 87 ASP A CA 1
ATOM 644 C C . ASP A 1 87 ? -10.012 -0.969 4.160 1.00 96.44 87 ASP A C 1
ATOM 646 O O . ASP A 1 87 ? -8.832 -0.963 3.824 1.00 96.44 87 ASP A O 1
ATOM 650 N N . SER A 1 88 ? -10.494 -1.827 5.066 1.00 96.56 88 SER A N 1
ATOM 651 C CA . SER A 1 88 ? -9.687 -2.859 5.729 1.00 96.56 88 SER A CA 1
ATOM 652 C C . SER A 1 88 ? -9.928 -4.251 5.138 1.00 96.56 88 SER A C 1
ATOM 654 O O . SER A 1 88 ? -10.976 -4.856 5.385 1.00 96.56 88 SER A O 1
ATOM 656 N N . TYR A 1 89 ? -8.963 -4.802 4.402 1.00 95.06 89 TYR A N 1
ATOM 657 C CA . TYR A 1 89 ? -9.091 -6.105 3.735 1.00 95.06 89 TYR A CA 1
ATOM 658 C C . TYR A 1 89 ? -7.780 -6.910 3.743 1.00 95.06 89 TYR A C 1
ATOM 660 O O . TYR A 1 89 ? -6.690 -6.336 3.807 1.00 95.06 89 TYR A O 1
ATOM 668 N N . PRO A 1 90 ? -7.852 -8.254 3.725 1.00 94.19 90 PRO A N 1
ATOM 669 C CA . PRO A 1 90 ? -6.664 -9.086 3.709 1.00 94.19 90 PRO A CA 1
ATOM 670 C C . PRO A 1 90 ? -6.073 -9.180 2.296 1.00 94.19 90 PRO A C 1
ATOM 672 O O . PRO A 1 90 ? -6.790 -9.259 1.298 1.00 94.19 90 PRO A O 1
ATOM 675 N N . VAL A 1 91 ? -4.749 -9.256 2.226 1.00 91.69 91 VAL A N 1
ATOM 676 C CA . VAL A 1 91 ? -3.958 -9.504 1.015 1.00 91.69 91 VAL A CA 1
ATOM 677 C C . VAL A 1 91 ? -2.830 -10.490 1.330 1.00 91.69 91 VAL A C 1
ATOM 679 O O . VAL A 1 91 ? -2.556 -10.792 2.493 1.00 91.69 91 VAL A O 1
ATOM 682 N N . TYR A 1 92 ? -2.170 -11.023 0.303 1.00 89.94 92 TYR A N 1
ATOM 683 C CA . TYR A 1 92 ? -0.997 -11.879 0.490 1.00 89.94 92 TYR A CA 1
ATOM 684 C C . TYR A 1 92 ? 0.294 -11.063 0.494 1.00 89.94 92 TYR A C 1
ATOM 686 O O . TYR A 1 92 ? 0.492 -10.207 -0.365 1.00 89.94 92 TYR A O 1
ATOM 694 N N . ASP A 1 93 ? 1.209 -11.383 1.411 1.00 90.44 93 ASP A N 1
ATOM 695 C CA . ASP A 1 93 ? 2.607 -10.970 1.286 1.00 90.44 93 ASP A CA 1
ATOM 696 C C . ASP A 1 93 ? 3.361 -11.837 0.254 1.00 90.44 93 ASP A C 1
ATOM 698 O O . ASP A 1 93 ? 2.829 -12.797 -0.314 1.00 90.44 93 ASP A O 1
ATOM 702 N N . LYS A 1 94 ? 4.634 -11.516 -0.000 1.00 87.25 94 LYS A N 1
ATOM 703 C CA . LYS A 1 94 ? 5.470 -12.239 -0.975 1.00 87.25 94 LYS A CA 1
ATOM 704 C C . LYS A 1 94 ? 5.708 -13.715 -0.618 1.00 87.25 94 LYS A C 1
ATOM 706 O O . LYS A 1 94 ? 6.119 -14.488 -1.480 1.00 87.25 94 LYS A O 1
ATOM 711 N N . LEU A 1 95 ? 5.468 -14.104 0.638 1.00 86.75 95 LEU A N 1
ATOM 712 C CA . LEU A 1 95 ? 5.541 -15.482 1.134 1.00 86.75 95 LEU A CA 1
ATOM 713 C C . LEU A 1 95 ? 4.161 -16.160 1.168 1.00 86.75 95 LEU A C 1
ATOM 715 O O . LEU A 1 95 ? 4.054 -17.297 1.623 1.00 86.75 95 LEU A O 1
ATOM 719 N N . ARG A 1 96 ? 3.114 -15.487 0.672 1.00 84.62 96 ARG A N 1
ATOM 720 C CA . ARG A 1 96 ? 1.708 -15.916 0.713 1.00 84.62 96 ARG A CA 1
ATOM 721 C C . ARG A 1 96 ? 1.143 -16.063 2.124 1.00 84.62 96 ARG A C 1
ATOM 723 O O . ARG A 1 96 ? 0.156 -16.772 2.319 1.00 84.62 96 ARG A O 1
ATOM 730 N N . ALA A 1 97 ? 1.727 -15.381 3.104 1.00 88.81 97 ALA A N 1
ATOM 731 C CA . ALA A 1 97 ? 1.083 -15.217 4.396 1.00 88.81 97 ALA A CA 1
ATOM 732 C C . ALA A 1 97 ? 0.065 -14.063 4.319 1.00 88.81 97 ALA A C 1
ATOM 734 O O . ALA A 1 97 ? 0.314 -13.078 3.615 1.00 88.81 97 ALA A O 1
ATOM 735 N N . PRO A 1 98 ? -1.079 -14.161 5.017 1.00 90.69 98 PRO A N 1
ATOM 736 C CA . PRO A 1 98 ? -2.040 -13.071 5.068 1.00 90.69 98 PRO A CA 1
ATOM 737 C C . PRO A 1 98 ? -1.451 -11.869 5.816 1.00 90.69 98 PRO A C 1
ATOM 739 O O . PRO A 1 98 ? -0.905 -12.001 6.915 1.00 90.69 98 PRO A O 1
ATOM 742 N N . VAL A 1 99 ? -1.614 -10.693 5.225 1.00 94.62 99 VAL A N 1
ATOM 743 C CA . VAL A 1 99 ? -1.459 -9.384 5.867 1.00 94.62 99 VAL A CA 1
ATOM 744 C C . VAL A 1 99 ? -2.735 -8.585 5.626 1.00 94.62 99 VAL A C 1
ATOM 746 O O . VAL A 1 99 ? -3.506 -8.910 4.727 1.00 94.62 99 VAL A O 1
ATOM 749 N N . PHE A 1 100 ? -2.999 -7.573 6.440 1.00 95.56 100 PHE A N 1
ATOM 750 C CA . PHE A 1 100 ? -4.245 -6.814 6.386 1.00 95.56 100 PHE A CA 1
ATOM 751 C C . PHE A 1 100 ? -3.919 -5.379 6.043 1.00 95.56 100 PHE A C 1
ATOM 753 O O . PHE A 1 100 ? -3.198 -4.715 6.779 1.00 95.56 100 PHE A O 1
ATOM 760 N N . MET A 1 101 ? -4.419 -4.936 4.904 1.00 95.19 101 MET A N 1
ATOM 761 C CA . MET A 1 101 ? -4.218 -3.589 4.416 1.00 95.19 101 MET A CA 1
ATOM 762 C C . MET A 1 101 ? -5.382 -2.724 4.881 1.00 95.19 101 MET A C 1
ATOM 764 O O . MET A 1 101 ? -6.534 -3.154 4.816 1.00 95.19 101 MET A O 1
ATOM 768 N N . HIS A 1 102 ? -5.074 -1.525 5.355 1.00 95.56 102 HIS A N 1
ATOM 769 C CA . HIS A 1 102 ? -6.042 -0.471 5.607 1.00 95.56 102 HIS A CA 1
ATOM 770 C C . HIS A 1 102 ? -5.663 0.730 4.755 1.00 95.56 102 HIS A C 1
ATOM 772 O O . HIS A 1 102 ? -4.578 1.273 4.929 1.00 95.56 102 HIS A O 1
ATOM 778 N N . THR A 1 103 ? -6.506 1.077 3.788 1.00 94.50 103 THR A N 1
ATOM 779 C CA . THR A 1 103 ? -6.192 2.114 2.799 1.00 94.50 103 THR A CA 1
ATOM 780 C C . THR A 1 103 ? -6.551 3.513 3.279 1.00 94.50 103 THR A C 1
ATOM 782 O O . THR A 1 103 ? -7.445 3.702 4.093 1.00 94.50 103 THR A O 1
ATOM 785 N N . PHE A 1 104 ? -5.896 4.501 2.697 1.00 92.69 104 PHE A N 1
ATOM 786 C CA . PHE A 1 104 ? -6.199 5.920 2.757 1.00 92.69 104 PHE A CA 1
ATOM 787 C C . PHE A 1 104 ? -6.364 6.350 1.307 1.00 92.69 104 PHE A C 1
ATOM 789 O O . PHE A 1 104 ? -5.371 6.613 0.662 1.00 92.69 104 PHE A O 1
ATOM 796 N N . ASP A 1 105 ? -7.573 6.296 0.761 1.00 91.81 105 ASP A N 1
ATOM 797 C CA . ASP A 1 105 ? -7.868 6.507 -0.663 1.00 91.81 105 ASP A CA 1
ATOM 798 C C . ASP A 1 105 ? -8.517 7.881 -0.848 1.00 91.81 105 ASP A C 1
ATOM 800 O O . ASP A 1 105 ? -9.570 8.155 -0.272 1.00 91.81 105 ASP A O 1
ATOM 804 N N . TYR A 1 106 ? -7.895 8.756 -1.622 1.00 89.62 106 TYR A N 1
ATOM 805 C CA . TYR A 1 106 ? -8.354 10.109 -1.907 1.00 89.62 106 TYR A CA 1
ATOM 806 C C . TYR A 1 106 ? -8.805 10.233 -3.361 1.00 89.62 106 TYR A C 1
ATOM 808 O O . TYR A 1 106 ? -8.533 9.395 -4.212 1.00 89.62 106 TYR A O 1
ATOM 816 N N . SER A 1 107 ? -9.548 11.296 -3.670 1.00 85.75 107 SER A N 1
ATOM 817 C CA . SER A 1 107 ? -9.966 11.542 -5.052 1.00 85.75 107 SER A CA 1
ATOM 818 C C . SER A 1 107 ? -8.749 11.781 -5.969 1.00 85.75 107 SER A C 1
ATOM 820 O O . SER A 1 107 ? -7.945 12.652 -5.639 1.00 85.75 107 SER A O 1
ATOM 822 N N . PRO A 1 108 ? -8.661 11.145 -7.158 1.00 86.12 108 PRO A N 1
ATOM 823 C CA . PRO A 1 108 ? -9.636 10.227 -7.754 1.00 86.12 108 PRO A CA 1
ATOM 824 C C . PRO A 1 108 ? -9.607 8.828 -7.118 1.00 86.12 108 PRO A C 1
ATOM 826 O O . PRO A 1 108 ? -8.637 8.090 -7.225 1.00 86.12 108 PRO A O 1
ATOM 829 N N . PHE A 1 109 ? -10.725 8.445 -6.500 1.00 88.12 109 PHE A N 1
ATOM 830 C CA . PHE A 1 109 ? -10.786 7.237 -5.685 1.00 88.12 109 PHE A CA 1
ATOM 831 C C . PHE A 1 109 ? -10.580 5.948 -6.488 1.00 88.12 109 PHE A C 1
ATOM 833 O O . PHE A 1 109 ? -11.194 5.759 -7.545 1.00 88.12 109 PHE A O 1
ATOM 840 N N . GLY A 1 110 ? -9.840 5.004 -5.908 1.00 85.69 110 GLY A N 1
ATOM 841 C CA . GLY A 1 110 ? -9.518 3.710 -6.513 1.00 85.69 110 GLY A CA 1
ATOM 842 C C . GLY A 1 110 ? -8.330 3.752 -7.479 1.00 85.69 110 GLY A C 1
ATOM 843 O O . GLY A 1 110 ? -8.052 2.750 -8.143 1.00 85.69 110 GLY A O 1
ATOM 844 N N . GLU A 1 111 ? -7.628 4.883 -7.553 1.00 85.75 111 GLU A N 1
ATOM 845 C CA . GLU A 1 111 ? -6.391 5.057 -8.308 1.00 85.75 111 GLU A CA 1
ATOM 846 C C . GLU A 1 111 ? -5.261 5.455 -7.367 1.00 85.75 111 GLU A C 1
ATOM 848 O O . GLU A 1 111 ? -5.243 6.580 -6.890 1.00 85.75 111 GLU A O 1
ATOM 853 N N . PHE A 1 112 ? -4.283 4.568 -7.167 1.00 88.75 112 PHE A N 1
ATOM 854 C CA . PHE A 1 112 ? -3.154 4.870 -6.291 1.00 88.75 112 PHE A CA 1
ATOM 855 C C . PHE A 1 112 ? -2.353 6.086 -6.786 1.00 88.75 112 PHE A C 1
ATOM 857 O O . PHE A 1 112 ? -1.801 6.065 -7.891 1.00 88.75 112 PHE A O 1
ATOM 864 N N . ASN A 1 113 ? -2.248 7.119 -5.956 1.00 85.12 113 ASN A N 1
ATOM 865 C CA . ASN A 1 113 ? -1.488 8.334 -6.231 1.00 85.12 113 ASN A CA 1
ATOM 866 C C . ASN A 1 113 ? -0.718 8.810 -4.984 1.00 85.12 113 ASN A C 1
ATOM 868 O O . ASN A 1 113 ? -1.145 8.553 -3.870 1.00 85.12 113 ASN A O 1
ATOM 872 N N . LEU A 1 114 ? 0.452 9.438 -5.177 1.00 81.00 114 LEU A N 1
ATOM 873 C CA . LEU A 1 114 ? 1.392 9.809 -4.096 1.00 81.00 114 LEU A CA 1
ATOM 874 C C . LEU A 1 114 ? 1.518 11.322 -3.858 1.00 81.00 114 LEU A C 1
ATOM 876 O O . LEU A 1 114 ? 2.429 11.774 -3.163 1.00 81.00 114 LEU A O 1
ATOM 880 N N . TYR A 1 115 ? 0.625 12.119 -4.435 1.00 76.62 115 TYR A N 1
ATOM 881 C CA . TYR A 1 115 ? 0.577 13.562 -4.215 1.00 76.62 115 TYR A CA 1
ATOM 882 C C . TYR A 1 115 ? 0.394 13.937 -2.725 1.00 76.62 115 TYR A C 1
ATOM 884 O O . TYR A 1 115 ? 0.015 13.118 -1.896 1.00 76.62 115 TYR A O 1
ATOM 892 N N . ASP A 1 116 ? 0.711 15.155 -2.300 1.00 62.56 116 ASP A N 1
ATOM 893 C CA . ASP A 1 116 ? 0.703 15.460 -0.856 1.00 62.56 116 ASP A CA 1
ATOM 894 C C . ASP A 1 116 ? -0.703 15.419 -0.248 1.00 62.56 116 ASP A C 1
ATOM 896 O O . ASP A 1 116 ? -1.622 16.074 -0.740 1.00 62.56 116 ASP A O 1
ATOM 900 N N . GLY A 1 117 ? -0.855 14.644 0.827 1.00 58.66 117 GLY A N 1
ATOM 901 C CA . GLY A 1 117 ? -2.148 14.330 1.430 1.00 58.66 117 GLY A CA 1
ATOM 902 C C . GLY A 1 117 ? -2.950 13.267 0.674 1.00 58.66 117 GLY A C 1
ATOM 903 O O . GLY A 1 117 ? -4.158 13.197 0.887 1.00 58.66 117 GLY A O 1
ATOM 904 N N . SER A 1 118 ? -2.318 12.493 -0.215 1.00 76.75 118 SER A N 1
ATOM 905 C CA . SER A 1 118 ? -2.979 11.488 -1.054 1.00 76.75 118 SER A CA 1
ATOM 906 C C . SER A 1 118 ? -2.864 10.063 -0.508 1.00 76.75 118 SER A C 1
ATOM 908 O O . SER A 1 118 ? -2.951 9.850 0.704 1.00 76.75 118 SER A O 1
ATOM 910 N N . ASP A 1 119 ? -2.764 9.076 -1.397 1.00 90.50 119 ASP A N 1
ATOM 911 C CA . ASP A 1 119 ? -3.042 7.706 -1.068 1.00 90.50 119 ASP A CA 1
ATOM 912 C C . ASP A 1 119 ? -1.964 7.070 -0.220 1.00 90.50 119 ASP A C 1
ATOM 914 O O . ASP A 1 119 ? -0.759 7.291 -0.364 1.00 90.50 119 ASP A O 1
ATOM 918 N N . GLY A 1 120 ? -2.426 6.199 0.658 1.00 92.38 120 GLY A N 1
ATOM 919 C CA . GLY A 1 120 ? -1.568 5.567 1.627 1.00 92.38 120 GLY A CA 1
ATOM 920 C C . GLY A 1 120 ? -2.197 4.342 2.243 1.00 92.38 120 GLY A C 1
ATOM 921 O O . GLY A 1 120 ? -3.342 3.989 1.975 1.00 92.38 120 GLY A O 1
ATOM 922 N N . TYR A 1 121 ? -1.445 3.648 3.072 1.00 94.31 121 TYR A N 1
ATOM 923 C CA . TYR A 1 121 ? -1.986 2.508 3.777 1.00 94.31 121 TYR A CA 1
ATOM 924 C C . TYR A 1 121 ? -1.203 2.183 5.028 1.00 94.31 121 TYR A C 1
ATOM 926 O O . TYR A 1 121 ? 0.015 2.346 5.077 1.00 94.31 121 TYR A O 1
ATOM 934 N N . ASP A 1 122 ? -1.902 1.574 5.972 1.00 95.44 122 ASP A N 1
ATOM 935 C CA . ASP A 1 122 ? -1.297 0.781 7.027 1.00 95.44 122 ASP A CA 1
ATOM 936 C C . ASP A 1 122 ? -1.350 -0.702 6.671 1.00 95.44 122 ASP A C 1
ATOM 938 O O . ASP A 1 122 ? -2.295 -1.198 6.048 1.00 95.44 122 ASP A O 1
ATOM 942 N N . VAL A 1 123 ? -0.326 -1.434 7.103 1.00 96.19 123 VAL A N 1
ATOM 943 C CA . VAL A 1 123 ? -0.284 -2.891 7.010 1.00 96.19 123 VAL A CA 1
ATOM 944 C C . VAL A 1 123 ? -0.256 -3.472 8.410 1.00 96.19 123 VAL A C 1
ATOM 946 O O . VAL A 1 123 ? 0.664 -3.214 9.187 1.00 96.19 123 VAL A O 1
ATOM 949 N N . PHE A 1 124 ? -1.225 -4.332 8.707 1.00 96.88 124 PHE A N 1
ATOM 950 C CA . PHE A 1 124 ? -1.287 -5.098 9.941 1.00 96.88 124 PHE A CA 1
ATOM 951 C C . PHE A 1 124 ? -0.921 -6.564 9.702 1.00 96.88 124 PHE A C 1
ATOM 953 O O . PHE A 1 124 ? -1.286 -7.174 8.692 1.00 96.88 124 PHE A O 1
ATOM 960 N N . LYS A 1 125 ? -0.217 -7.165 10.662 1.00 95.38 125 LYS A N 1
ATOM 961 C CA . LYS A 1 125 ? 0.119 -8.595 10.664 1.00 95.38 125 LYS A CA 1
ATOM 962 C C . LYS A 1 125 ? 0.021 -9.151 12.076 1.00 95.38 125 LYS A C 1
ATOM 964 O O . LYS A 1 125 ? 0.232 -8.427 13.045 1.00 95.38 125 LYS A O 1
ATOM 969 N N . VAL A 1 126 ? -0.265 -10.448 12.186 1.00 93.50 126 VAL A N 1
ATOM 970 C CA . VAL A 1 126 ? -0.114 -11.159 13.458 1.00 93.50 126 VAL A CA 1
ATOM 971 C C . VAL A 1 126 ? 1.325 -11.630 13.609 1.00 93.50 126 VAL A C 1
ATOM 973 O O . VAL A 1 126 ? 1.807 -12.432 12.809 1.00 93.50 126 VAL A O 1
ATOM 976 N N . LEU A 1 127 ? 2.002 -11.136 14.640 1.00 90.62 127 LEU A N 1
ATOM 977 C CA . LEU A 1 127 ? 3.375 -11.478 14.992 1.00 90.62 127 LEU A CA 1
ATOM 978 C C . LEU A 1 127 ? 3.445 -11.727 16.496 1.00 90.62 127 LEU A C 1
ATOM 980 O O . LEU A 1 127 ? 2.913 -10.951 17.283 1.00 90.62 127 LEU A O 1
ATOM 984 N N . ASN A 1 128 ? 4.071 -12.834 16.903 1.00 90.38 128 ASN A N 1
ATOM 985 C CA . ASN A 1 128 ? 4.270 -13.175 18.317 1.00 90.38 128 ASN A CA 1
ATOM 986 C C . ASN A 1 128 ? 2.978 -13.124 19.164 1.00 90.38 128 ASN A C 1
ATOM 988 O O . ASN A 1 128 ? 2.996 -12.728 20.326 1.00 90.38 128 ASN A O 1
ATOM 992 N N . GLY A 1 129 ? 1.842 -13.511 18.571 1.00 91.88 129 GLY A N 1
ATOM 993 C CA . GLY A 1 129 ? 0.538 -13.517 19.240 1.00 91.88 129 GLY A CA 1
ATOM 994 C C . GLY A 1 129 ? -0.146 -12.150 19.355 1.00 91.88 129 GLY A C 1
ATOM 995 O O . GLY A 1 129 ? -1.183 -12.071 20.003 1.00 91.88 129 GLY A O 1
ATOM 996 N N . PHE A 1 130 ? 0.381 -11.098 18.724 1.00 94.75 130 PHE A N 1
ATOM 997 C CA . PHE A 1 130 ? -0.222 -9.766 18.667 1.00 94.75 130 PHE A CA 1
ATOM 998 C C . PHE A 1 130 ? -0.550 -9.373 17.234 1.00 94.75 130 PHE A C 1
ATOM 1000 O O . PHE A 1 130 ? 0.193 -9.697 16.313 1.00 94.75 130 PHE A O 1
ATOM 1007 N N . VAL A 1 131 ? -1.643 -8.638 17.055 1.00 95.88 131 VAL A N 1
ATOM 1008 C CA . VAL A 1 131 ? -1.840 -7.791 15.879 1.00 95.88 131 VAL A CA 1
ATOM 1009 C C . VAL A 1 131 ? -0.922 -6.581 16.026 1.00 95.88 131 VAL A C 1
ATOM 1011 O O . VAL A 1 131 ? -0.973 -5.892 17.047 1.00 95.88 131 VAL A O 1
ATOM 1014 N N . SER A 1 132 ? -0.119 -6.308 15.002 1.00 96.00 132 SER A N 1
ATOM 1015 C CA . SER A 1 132 ? 0.819 -5.185 14.977 1.00 96.00 132 SER A CA 1
ATOM 1016 C C . SER A 1 132 ? 0.753 -4.440 13.650 1.00 96.00 132 SER A C 1
ATOM 1018 O O . SER A 1 132 ? 0.584 -5.070 12.603 1.00 96.00 132 SER A O 1
ATOM 1020 N N . ALA A 1 133 ? 0.934 -3.118 13.689 1.00 95.31 133 ALA A N 1
ATOM 1021 C CA . ALA A 1 133 ? 1.230 -2.332 12.496 1.00 95.31 133 ALA A CA 1
ATOM 1022 C C . ALA A 1 133 ? 2.691 -2.583 12.105 1.00 95.31 133 ALA A C 1
ATOM 1024 O O . ALA A 1 133 ? 3.611 -2.346 12.891 1.00 95.31 133 ALA A O 1
ATOM 1025 N N . VAL A 1 134 ? 2.910 -3.132 10.912 1.00 95.50 134 VAL A N 1
ATOM 1026 C CA . VAL A 1 134 ? 4.243 -3.573 10.478 1.00 95.50 134 VAL A CA 1
ATOM 1027 C C . VAL A 1 134 ? 4.948 -2.550 9.597 1.00 95.50 134 VAL A C 1
ATOM 1029 O O . VAL A 1 134 ? 6.170 -2.403 9.669 1.00 95.50 134 VAL A O 1
ATOM 1032 N N . ASN A 1 135 ? 4.178 -1.814 8.807 1.00 94.75 135 ASN A N 1
ATOM 1033 C CA . ASN A 1 135 ? 4.629 -0.674 8.031 1.00 94.75 135 ASN A CA 1
ATOM 1034 C C . ASN A 1 135 ? 3.431 0.192 7.662 1.00 94.75 135 ASN A C 1
ATOM 1036 O O . ASN A 1 135 ? 2.295 -0.282 7.632 1.00 94.75 135 ASN A O 1
ATOM 1040 N N . THR A 1 136 ? 3.731 1.438 7.344 1.00 93.94 136 THR A N 1
ATOM 1041 C CA . THR A 1 136 ? 2.780 2.393 6.800 1.00 93.94 136 THR A CA 1
ATOM 1042 C C . THR A 1 136 ? 3.393 3.071 5.586 1.00 93.94 136 THR A C 1
ATOM 1044 O O . THR A 1 136 ? 4.619 3.149 5.446 1.00 93.94 136 THR A O 1
ATOM 1047 N N . ARG A 1 137 ? 2.537 3.543 4.700 1.00 91.25 137 ARG A N 1
ATOM 1048 C CA . ARG A 1 137 ? 2.821 4.656 3.811 1.00 91.25 137 ARG A CA 1
ATOM 1049 C C . ARG A 1 137 ? 1.692 5.638 4.064 1.00 91.25 137 ARG A C 1
ATOM 1051 O O . ARG A 1 137 ? 0.635 5.502 3.468 1.00 91.25 137 ARG A O 1
ATOM 1058 N N . ASP A 1 138 ? 1.884 6.527 5.027 1.00 76.56 138 ASP A N 1
ATOM 1059 C CA . ASP A 1 138 ? 0.879 7.521 5.412 1.00 76.56 138 ASP A CA 1
ATOM 1060 C C . ASP A 1 138 ? 0.615 8.499 4.245 1.00 76.56 138 ASP A C 1
ATOM 1062 O O . ASP A 1 138 ? 1.411 8.574 3.304 1.00 76.56 138 ASP A O 1
ATOM 1066 N N . GLY A 1 139 ? -0.463 9.287 4.305 1.00 59.97 139 GLY A N 1
ATOM 1067 C CA . GLY A 1 139 ? -0.909 10.217 3.255 1.00 59.97 139 GLY A CA 1
ATOM 1068 C C . GLY A 1 139 ? 0.097 11.314 2.873 1.00 59.97 139 GLY A C 1
ATOM 1069 O O . GLY A 1 139 ? -0.143 12.101 1.965 1.00 59.97 139 GLY A O 1
ATOM 1070 N N . GLY A 1 140 ? 1.263 11.369 3.522 1.00 64.12 140 GLY A N 1
ATOM 1071 C CA . GLY A 1 140 ? 2.420 12.150 3.083 1.00 64.12 140 GLY A CA 1
ATOM 1072 C C . GLY A 1 140 ? 3.285 11.490 1.996 1.00 64.12 140 GLY A C 1
ATOM 1073 O O . GLY A 1 140 ? 4.243 12.139 1.560 1.00 64.12 140 GLY A O 1
ATOM 1074 N N . GLY A 1 141 ? 2.979 10.245 1.601 1.00 72.38 141 GLY A N 1
ATOM 1075 C CA . GLY A 1 141 ? 3.514 9.530 0.434 1.00 72.38 141 GLY A CA 1
ATOM 1076 C C . GLY A 1 141 ? 4.712 8.601 0.679 1.00 72.38 141 GLY A C 1
ATOM 1077 O O . GLY A 1 141 ? 5.063 7.832 -0.212 1.00 72.38 141 GLY A O 1
ATOM 1078 N N . TYR A 1 142 ? 5.325 8.615 1.869 1.00 90.31 142 TYR A N 1
ATOM 1079 C CA . TYR A 1 142 ? 6.580 7.892 2.130 1.00 90.31 142 TYR A CA 1
ATOM 1080 C C . TYR A 1 142 ? 6.398 6.657 3.012 1.00 90.31 142 TYR A C 1
ATOM 1082 O O . TYR A 1 142 ? 5.677 6.670 4.008 1.00 90.31 142 TYR A O 1
ATOM 1090 N N . GLY A 1 143 ? 7.108 5.590 2.664 1.00 92.62 143 GLY A N 1
ATOM 1091 C CA . GLY A 1 143 ? 7.114 4.326 3.372 1.00 92.62 143 GLY A CA 1
ATOM 1092 C C . GLY A 1 143 ? 7.946 4.351 4.654 1.00 92.62 143 GLY A C 1
ATOM 1093 O O . GLY A 1 143 ? 9.097 4.801 4.688 1.00 92.62 143 GLY A O 1
ATOM 1094 N N . GLN A 1 144 ? 7.373 3.771 5.704 1.00 94.00 144 GLN A N 1
ATOM 1095 C CA . GLN A 1 144 ? 7.988 3.594 7.011 1.00 94.00 144 GLN A CA 1
ATOM 1096 C C . GLN A 1 144 ? 7.764 2.166 7.517 1.00 94.00 144 GLN A C 1
ATOM 1098 O O . GLN A 1 144 ? 6.662 1.632 7.429 1.00 94.00 144 GLN A O 1
ATOM 1103 N N . THR A 1 145 ? 8.798 1.547 8.085 1.00 95.94 145 THR A N 1
ATOM 1104 C CA . THR A 1 145 ? 8.700 0.242 8.762 1.00 95.94 145 THR A CA 1
ATOM 1105 C C . THR A 1 145 ? 8.771 0.424 10.272 1.00 95.94 145 THR A C 1
ATOM 1107 O O . THR A 1 145 ? 9.583 1.213 10.758 1.00 95.94 145 THR A O 1
ATOM 1110 N N . PHE A 1 146 ? 8.001 -0.361 11.026 1.00 95.56 146 PHE A N 1
ATOM 1111 C CA . PHE A 1 146 ? 8.065 -0.376 12.488 1.00 95.56 146 PHE A CA 1
ATOM 1112 C C . PHE A 1 146 ? 8.826 -1.602 12.992 1.00 95.56 146 PHE A C 1
ATOM 1114 O O . PHE A 1 146 ? 8.380 -2.739 12.842 1.00 95.56 146 PHE A O 1
ATOM 1121 N N . PHE A 1 147 ? 9.980 -1.384 13.617 1.00 96.31 147 PHE A N 1
ATOM 1122 C CA . PHE A 1 147 ? 10.793 -2.440 14.217 1.00 96.31 147 PHE A CA 1
ATOM 1123 C C . PHE A 1 147 ? 10.566 -2.530 15.723 1.00 96.31 147 PHE A C 1
ATOM 1125 O O . PHE A 1 147 ? 10.548 -1.516 16.418 1.00 96.31 147 PHE A O 1
ATOM 1132 N N . GLY A 1 148 ? 10.454 -3.756 16.225 1.00 95.06 148 GLY A N 1
ATOM 1133 C CA . GLY A 1 148 ? 10.581 -4.093 17.636 1.00 95.06 148 GLY A CA 1
ATOM 1134 C C . GLY A 1 148 ? 12.039 -4.305 18.045 1.00 95.06 148 GLY A C 1
ATOM 1135 O O . GLY A 1 148 ? 12.931 -4.373 17.195 1.00 95.06 148 GLY A O 1
ATOM 1136 N N . ALA A 1 149 ? 12.280 -4.439 19.353 1.00 92.62 149 ALA A N 1
ATOM 1137 C CA . ALA A 1 149 ? 13.615 -4.682 19.908 1.00 92.62 149 ALA A CA 1
ATOM 1138 C C . ALA A 1 149 ? 14.368 -5.811 19.180 1.00 92.62 149 ALA A C 1
ATOM 1140 O O . ALA A 1 149 ? 13.775 -6.796 18.740 1.00 92.62 149 ALA A O 1
ATOM 1141 N N . GLY A 1 150 ? 15.692 -5.670 19.079 1.00 92.31 150 GLY A N 1
ATOM 1142 C CA . GLY A 1 150 ? 16.538 -6.679 18.438 1.00 92.31 150 GLY A CA 1
ATOM 1143 C C . GLY A 1 150 ? 16.288 -6.822 16.937 1.00 92.31 150 GLY A C 1
ATOM 1144 O O . GLY A 1 150 ? 16.503 -7.900 16.393 1.00 92.31 150 GLY A O 1
ATOM 1145 N N . CYS A 1 151 ? 15.852 -5.750 16.266 1.00 93.75 151 CYS A N 1
ATOM 1146 C CA . CYS A 1 151 ? 15.578 -5.741 14.830 1.00 93.75 151 CYS A CA 1
ATOM 1147 C C . CYS A 1 151 ? 14.368 -6.572 14.389 1.00 93.75 151 CYS A C 1
ATOM 1149 O O . CYS A 1 151 ? 14.291 -7.006 13.238 1.00 93.75 151 CYS A O 1
ATOM 1151 N N . SER A 1 152 ? 13.414 -6.811 15.287 1.00 92.50 152 SER A N 1
ATOM 1152 C CA . SER A 1 152 ? 12.231 -7.606 14.966 1.00 92.50 152 SER A CA 1
ATOM 1153 C C . SER A 1 152 ? 11.280 -6.809 14.068 1.00 92.50 152 SER A C 1
ATOM 1155 O O . SER A 1 152 ? 10.536 -5.950 14.543 1.00 92.50 152 SER A O 1
ATOM 1157 N N . GLN A 1 153 ? 11.317 -7.045 12.755 1.00 89.69 153 GLN A N 1
ATOM 1158 C CA . GLN A 1 153 ? 10.447 -6.344 11.810 1.00 89.69 153 GLN A CA 1
ATOM 1159 C C . GLN A 1 153 ? 8.968 -6.589 12.145 1.00 89.69 153 GLN A C 1
ATOM 1161 O O . GLN A 1 153 ? 8.504 -7.727 12.175 1.00 89.69 153 GLN A O 1
ATOM 1166 N N . GLY A 1 154 ? 8.219 -5.505 12.339 1.00 83.25 154 GLY A N 1
ATOM 1167 C CA . GLY A 1 154 ? 6.777 -5.523 12.548 1.00 83.25 154 GLY A CA 1
ATOM 1168 C C . GLY A 1 154 ? 6.313 -5.784 13.981 1.00 83.25 154 GLY A C 1
ATOM 1169 O O . GLY A 1 154 ? 5.116 -5.767 14.239 1.00 83.25 154 GLY A O 1
ATOM 1170 N N . ASP A 1 155 ? 7.226 -5.995 14.928 1.00 86.62 155 ASP A N 1
ATOM 1171 C CA . ASP A 1 155 ? 6.886 -6.263 16.335 1.00 86.62 155 ASP A CA 1
ATOM 1172 C C . ASP A 1 155 ? 7.008 -5.019 17.240 1.00 86.62 155 ASP A C 1
ATOM 1174 O O . ASP A 1 155 ? 6.970 -5.115 18.466 1.00 86.62 155 ASP A O 1
ATOM 1178 N N . GLY A 1 156 ? 7.207 -3.841 16.638 1.00 86.56 156 GLY A N 1
ATOM 1179 C CA . GLY A 1 156 ? 7.386 -2.582 17.364 1.00 86.56 156 GLY A CA 1
ATOM 1180 C C . GLY A 1 156 ? 6.069 -1.916 17.749 1.00 86.56 156 GLY A C 1
ATOM 1181 O O . GLY A 1 156 ? 5.892 -1.505 18.894 1.00 86.56 156 GLY A O 1
ATOM 1182 N N . TRP A 1 157 ? 5.125 -1.841 16.808 1.00 93.00 157 TRP A N 1
ATOM 1183 C CA . TRP A 1 157 ? 3.825 -1.208 17.022 1.00 93.00 157 TRP A CA 1
ATOM 1184 C C . TRP A 1 157 ? 2.738 -2.250 17.274 1.00 93.00 157 TRP A C 1
ATOM 1186 O O . TRP A 1 157 ? 1.934 -2.579 16.401 1.00 93.00 157 TRP A O 1
ATOM 1196 N N . ARG A 1 158 ? 2.718 -2.793 18.491 1.00 94.75 158 ARG A N 1
ATOM 1197 C CA . ARG A 1 158 ? 1.694 -3.758 18.913 1.00 94.75 158 ARG A CA 1
ATOM 1198 C C . ARG A 1 158 ? 0.376 -3.046 19.195 1.00 94.75 158 ARG A C 1
ATOM 1200 O O . ARG A 1 158 ? 0.373 -2.018 19.873 1.00 94.75 158 ARG A O 1
ATOM 1207 N N . LEU A 1 159 ? -0.724 -3.619 18.710 1.00 95.12 159 LEU A N 1
ATOM 1208 C CA . LEU A 1 159 ? -2.079 -3.090 18.878 1.00 95.12 159 LEU A CA 1
ATOM 1209 C C . LEU A 1 159 ? -2.835 -3.853 19.972 1.00 95.12 159 LEU A C 1
ATOM 1211 O O . LEU A 1 159 ? -3.154 -3.292 21.014 1.00 95.12 159 LEU A O 1
ATOM 1215 N N . PHE A 1 160 ? -3.086 -5.146 19.761 1.00 95.06 160 PHE A N 1
ATOM 1216 C CA . PHE A 1 160 ? -3.813 -6.005 20.702 1.00 95.06 160 PHE A CA 1
ATOM 1217 C C . PHE A 1 160 ? -3.481 -7.491 20.469 1.00 95.06 160 PHE A C 1
ATOM 1219 O O . PHE A 1 160 ? -3.010 -7.846 19.385 1.00 95.06 160 PHE A O 1
ATOM 1226 N N . PRO A 1 161 ? -3.686 -8.379 21.460 1.00 94.06 161 PRO A N 1
ATOM 1227 C CA . PRO A 1 161 ? -3.480 -9.817 21.303 1.00 94.06 161 PRO A CA 1
ATOM 1228 C C . PRO A 1 161 ? -4.332 -10.407 20.176 1.00 94.06 161 PRO A C 1
ATOM 1230 O O . PRO A 1 161 ? -5.459 -9.986 19.955 1.00 94.06 161 PRO A O 1
ATOM 1233 N N . ALA A 1 162 ? -3.846 -11.440 19.495 1.00 92.62 162 ALA A N 1
ATOM 1234 C CA . ALA A 1 162 ? -4.587 -12.107 18.422 1.00 92.62 162 ALA A CA 1
ATOM 1235 C C . ALA A 1 162 ? -5.818 -12.894 18.927 1.00 92.62 162 ALA A C 1
ATOM 1237 O O . ALA A 1 162 ? -6.713 -13.229 18.150 1.00 92.62 162 ALA A O 1
ATOM 1238 N N . THR A 1 163 ? -5.862 -13.197 20.227 1.00 89.25 163 THR A N 1
ATOM 1239 C CA . THR A 1 163 ? -6.931 -13.950 20.900 1.00 89.25 163 THR A CA 1
ATOM 1240 C C . THR A 1 163 ? -7.148 -13.418 22.314 1.00 89.25 163 THR A C 1
ATOM 1242 O O . THR A 1 163 ? -6.206 -12.912 22.917 1.00 89.25 163 THR A O 1
ATOM 1245 N N . ASN A 1 164 ? -8.344 -13.608 22.877 1.00 84.88 164 ASN A N 1
ATOM 1246 C CA . ASN A 1 164 ? -8.671 -13.289 24.280 1.00 84.88 164 ASN A CA 1
ATOM 1247 C C . ASN A 1 164 ? -8.471 -11.808 24.674 1.00 84.88 164 ASN A C 1
ATOM 1249 O O . ASN A 1 164 ? -8.137 -11.504 25.815 1.00 84.88 164 ASN A O 1
ATOM 1253 N N . PHE A 1 165 ? -8.690 -10.884 23.737 1.00 86.88 165 PHE A N 1
ATOM 1254 C CA . PHE A 1 165 ? -8.494 -9.438 23.920 1.00 86.88 165 PHE A CA 1
ATOM 1255 C C . PHE A 1 165 ? -9.774 -8.677 24.319 1.00 86.88 165 PHE A C 1
ATOM 1257 O O . PHE A 1 165 ? -9.731 -7.467 24.513 1.00 86.88 165 PHE A O 1
ATOM 1264 N N . LEU A 1 166 ? -10.915 -9.363 24.453 1.00 84.12 166 LEU A N 1
ATOM 1265 C CA . LEU A 1 166 ? -12.224 -8.750 24.724 1.00 84.12 166 LEU A CA 1
ATOM 1266 C C . LEU A 1 166 ? -12.569 -8.611 26.213 1.00 84.12 166 LEU A C 1
ATOM 1268 O O . LEU A 1 166 ? -13.725 -8.757 26.606 1.00 84.12 166 LEU A O 1
ATOM 1272 N N . SER A 1 167 ? -11.593 -8.318 27.073 1.00 74.44 167 SER A N 1
ATOM 1273 C CA . SER A 1 167 ? -11.948 -7.929 28.440 1.00 74.44 167 SER A CA 1
ATOM 1274 C C . SER A 1 167 ? -12.597 -6.545 28.448 1.00 74.44 167 SER A C 1
ATOM 1276 O O . SER A 1 167 ? -12.132 -5.631 27.771 1.00 74.44 167 SER A O 1
ATOM 1278 N N . VAL A 1 168 ? -13.631 -6.375 29.276 1.00 65.69 168 VAL A N 1
ATOM 1279 C CA . VAL A 1 168 ? -14.243 -5.059 29.550 1.00 65.69 168 VAL A CA 1
ATOM 1280 C C . VAL A 1 168 ? -13.278 -4.079 30.225 1.00 65.69 168 VAL A C 1
ATOM 1282 O O . VAL A 1 168 ? -13.477 -2.874 30.137 1.00 65.69 168 VAL A O 1
ATOM 1285 N N . ASN A 1 169 ? -12.223 -4.577 30.875 1.00 81.75 169 ASN A N 1
ATOM 1286 C CA . ASN A 1 169 ? -11.188 -3.728 31.455 1.00 81.75 169 ASN A CA 1
ATOM 1287 C C . ASN A 1 169 ? -10.124 -3.381 30.415 1.00 81.75 169 ASN A C 1
ATOM 1289 O O . ASN A 1 169 ? -9.737 -4.238 29.614 1.00 81.75 169 ASN A O 1
ATOM 1293 N N . GLU A 1 170 ? -9.615 -2.151 30.493 1.00 84.94 170 GLU A N 1
ATOM 1294 C CA . GLU A 1 170 ? -8.444 -1.727 29.736 1.00 84.94 170 GLU A CA 1
ATOM 1295 C C . GLU A 1 170 ? -7.234 -2.590 30.098 1.00 84.94 170 GLU A C 1
ATOM 1297 O O . GLU A 1 170 ? -6.887 -2.772 31.268 1.00 84.94 170 GLU A O 1
ATOM 1302 N N . GLN A 1 171 ? -6.595 -3.131 29.067 1.00 91.12 171 GLN A N 1
ATOM 1303 C CA . GLN A 1 171 ? -5.325 -3.828 29.171 1.00 91.12 171 GLN A CA 1
ATOM 1304 C C . GLN A 1 171 ? -4.232 -2.977 28.540 1.00 91.12 171 GLN A C 1
ATOM 1306 O O . GLN A 1 171 ? -4.494 -2.131 27.686 1.00 91.12 171 GLN A O 1
ATOM 1311 N N . GLN A 1 172 ? -2.987 -3.221 28.940 1.00 92.31 172 GLN A N 1
ATOM 1312 C CA . GLN A 1 172 ? -1.836 -2.504 28.411 1.00 92.31 172 GLN A CA 1
ATOM 1313 C C . GLN A 1 172 ? -0.718 -3.454 28.002 1.00 92.31 172 GLN A C 1
ATOM 1315 O O . GLN A 1 172 ? -0.526 -4.521 28.586 1.00 92.31 172 GLN A O 1
ATOM 1320 N N . THR A 1 173 ? 0.060 -3.021 27.021 1.00 92.31 173 THR A N 1
ATOM 1321 C CA . THR A 1 173 ? 1.335 -3.622 26.655 1.00 92.31 173 THR A CA 1
ATOM 1322 C C . THR A 1 173 ? 2.380 -2.531 26.477 1.00 92.31 173 THR A C 1
ATOM 1324 O O . THR A 1 173 ? 2.069 -1.409 26.073 1.00 92.31 173 THR A O 1
ATOM 1327 N N . VAL A 1 174 ? 3.624 -2.857 26.814 1.00 92.62 174 VAL A N 1
ATOM 1328 C CA . VAL A 1 174 ? 4.775 -1.979 26.604 1.00 92.62 174 VAL A CA 1
ATOM 1329 C C . VAL A 1 174 ? 5.629 -2.605 25.515 1.00 92.62 174 VAL A C 1
ATOM 1331 O O . VAL A 1 174 ? 6.037 -3.763 25.634 1.00 92.62 174 VAL A O 1
ATOM 1334 N N . SER A 1 175 ? 5.912 -1.846 24.463 1.00 92.44 175 SER A N 1
ATOM 1335 C CA . SER A 1 175 ? 6.741 -2.286 23.344 1.00 92.44 175 SER A CA 1
ATOM 1336 C C . SER A 1 175 ? 7.895 -1.322 23.111 1.00 92.44 175 SER A C 1
ATOM 1338 O O . SER A 1 175 ? 7.760 -0.101 23.205 1.00 92.44 175 SER A O 1
ATOM 1340 N N . GLN A 1 176 ? 9.055 -1.895 22.799 1.00 94.75 176 GLN A N 1
ATOM 1341 C CA . GLN A 1 176 ? 10.138 -1.142 22.182 1.00 94.75 176 GLN A CA 1
ATOM 1342 C C . GLN A 1 176 ? 9.807 -0.984 20.705 1.00 94.75 176 GLN A C 1
ATOM 1344 O O . GLN A 1 176 ? 9.530 -1.983 20.047 1.00 94.75 176 GLN A O 1
ATOM 1349 N N . ILE A 1 177 ? 9.860 0.239 20.196 1.00 95.12 177 ILE A N 1
ATOM 1350 C CA . ILE A 1 177 ? 9.553 0.554 18.805 1.00 95.12 177 ILE A CA 1
ATOM 1351 C C . ILE A 1 177 ? 10.623 1.467 18.216 1.00 95.12 177 ILE A C 1
ATOM 1353 O O . ILE A 1 177 ? 11.154 2.355 18.883 1.00 95.12 177 ILE A O 1
ATOM 1357 N N . SER A 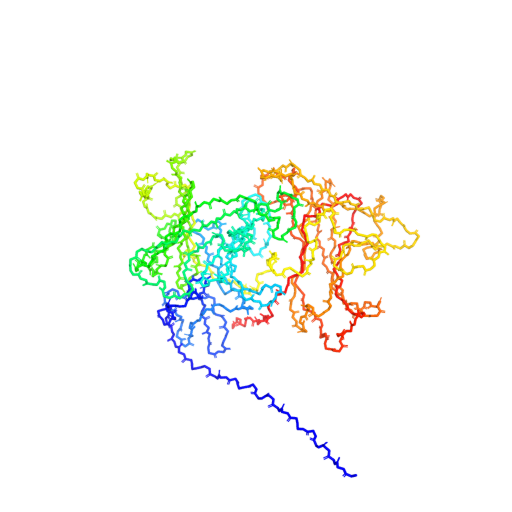1 178 ? 10.935 1.254 16.947 1.00 95.12 178 SER A N 1
ATOM 1358 C CA . SER A 1 178 ? 11.711 2.179 16.136 1.00 95.12 178 SER A CA 1
ATOM 1359 C C . SER A 1 178 ? 11.066 2.295 14.762 1.00 95.12 178 SER A C 1
ATOM 1361 O O . SER A 1 178 ? 10.871 1.287 14.081 1.00 95.12 178 SER A O 1
ATOM 1363 N N . GLY A 1 179 ? 10.695 3.515 14.378 1.00 93.75 179 GLY A N 1
ATOM 1364 C CA . GLY A 1 179 ? 10.187 3.813 13.044 1.00 93.75 179 GLY A CA 1
ATOM 1365 C C . GLY A 1 179 ? 11.343 4.108 12.094 1.00 93.75 179 GLY A C 1
ATOM 1366 O O . GLY A 1 179 ? 12.119 5.031 12.336 1.00 93.75 179 GLY A O 1
ATOM 1367 N N . VAL A 1 180 ? 11.453 3.344 11.011 1.00 94.31 180 VAL A N 1
ATOM 1368 C CA . VAL A 1 180 ? 12.480 3.520 9.978 1.00 94.31 180 VAL A CA 1
ATOM 1369 C C . VAL A 1 180 ? 11.820 4.049 8.711 1.00 94.31 180 VAL A C 1
ATOM 1371 O O . VAL A 1 180 ? 11.132 3.303 8.014 1.00 94.31 180 VAL A O 1
ATOM 1374 N N . TYR A 1 181 ? 12.041 5.333 8.420 1.00 94.31 181 TYR A N 1
ATOM 1375 C CA . TYR A 1 181 ? 11.618 6.012 7.188 1.00 94.31 181 TYR A CA 1
ATOM 1376 C C . TYR A 1 181 ? 12.538 5.607 6.029 1.00 94.31 181 TYR A C 1
ATOM 1378 O O . TYR A 1 181 ? 13.389 6.378 5.583 1.00 94.31 181 TYR A O 1
ATOM 1386 N N . TRP A 1 182 ? 12.445 4.344 5.60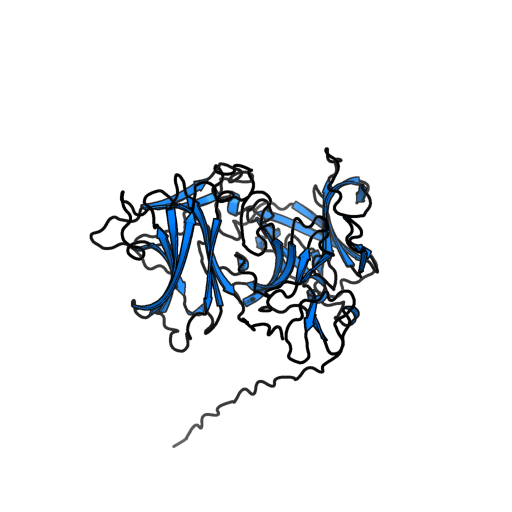9 1.00 93.81 182 TRP A N 1
ATOM 1387 C CA . TRP A 1 182 ? 13.375 3.744 4.649 1.00 93.81 182 TRP A CA 1
ATOM 1388 C C . TRP A 1 182 ? 13.380 4.486 3.307 1.00 93.81 182 TRP A C 1
ATOM 1390 O O . TRP A 1 182 ? 14.449 4.664 2.728 1.00 93.81 182 TRP A O 1
ATOM 1400 N N . GLU A 1 183 ? 12.226 4.996 2.868 1.00 92.88 183 GLU A N 1
ATOM 1401 C CA . GLU A 1 183 ? 12.103 5.718 1.596 1.00 92.88 183 GLU A CA 1
ATOM 1402 C C . GLU A 1 183 ? 12.905 7.028 1.636 1.00 92.88 183 GLU A C 1
ATOM 1404 O O . GLU A 1 183 ? 13.800 7.246 0.828 1.00 92.88 183 GLU A O 1
ATOM 1409 N N . GLN A 1 184 ? 12.723 7.832 2.689 1.00 93.31 184 GLN A N 1
ATOM 1410 C CA . GLN A 1 184 ? 13.406 9.126 2.879 1.00 93.31 184 GLN A CA 1
ATOM 1411 C C . GLN A 1 184 ? 14.852 9.009 3.398 1.00 93.31 184 GLN A C 1
ATOM 1413 O O . GLN A 1 184 ? 15.518 10.012 3.674 1.00 93.31 184 GLN A O 1
ATOM 1418 N N . THR A 1 185 ? 15.345 7.780 3.558 1.00 93.25 185 THR A N 1
ATOM 1419 C CA . THR A 1 185 ? 16.744 7.472 3.896 1.00 93.25 185 THR A CA 1
ATOM 1420 C C . THR A 1 185 ? 17.465 6.738 2.761 1.00 93.25 185 THR A C 1
ATOM 1422 O O . THR A 1 185 ? 18.598 6.294 2.946 1.00 93.25 185 THR A O 1
ATOM 1425 N N . GLY A 1 186 ? 16.842 6.617 1.583 1.00 91.44 186 GLY A N 1
ATOM 1426 C CA . GLY A 1 186 ? 17.443 6.019 0.388 1.00 91.44 186 GLY A CA 1
ATOM 1427 C C . GLY A 1 186 ? 17.679 4.513 0.514 1.00 91.44 186 GLY A C 1
ATOM 1428 O O . GLY A 1 186 ? 18.574 3.953 -0.125 1.00 91.44 186 GLY A O 1
ATOM 1429 N N . GLN A 1 187 ? 16.917 3.845 1.378 1.00 91.31 187 GLN A N 1
ATOM 1430 C CA . GLN A 1 187 ? 17.042 2.422 1.670 1.00 91.31 187 GLN A CA 1
ATOM 1431 C C . GLN A 1 187 ? 15.903 1.653 1.007 1.00 91.31 187 GLN A C 1
ATOM 1433 O O . GLN A 1 187 ? 14.808 2.164 0.843 1.00 91.31 187 GLN A O 1
ATOM 1438 N N . SER A 1 188 ? 16.125 0.391 0.638 1.00 90.19 188 SER A N 1
ATOM 1439 C CA . SER A 1 188 ? 15.010 -0.472 0.224 1.00 90.19 188 SER A CA 1
ATOM 1440 C C . SER A 1 188 ? 14.263 -0.992 1.448 1.00 90.19 188 SER A C 1
ATOM 1442 O O . SER A 1 188 ? 14.878 -1.213 2.492 1.00 90.19 188 SER A O 1
ATOM 1444 N N . PHE A 1 189 ? 12.962 -1.253 1.304 1.00 92.00 189 PHE A N 1
ATOM 1445 C CA . PHE A 1 189 ? 12.168 -1.943 2.322 1.00 92.00 189 PHE A CA 1
ATOM 1446 C C . PHE A 1 189 ? 12.863 -3.249 2.777 1.00 92.00 189 PHE A C 1
ATOM 1448 O O . PHE A 1 189 ? 13.296 -4.033 1.927 1.00 92.00 189 PHE A O 1
ATOM 1455 N N . PRO A 1 190 ? 12.957 -3.530 4.090 1.00 93.50 190 PRO A N 1
ATOM 1456 C CA . PRO A 1 190 ? 12.303 -2.830 5.202 1.00 93.50 190 PRO A CA 1
ATOM 1457 C C . PRO A 1 190 ? 13.078 -1.637 5.789 1.00 93.50 190 PRO A C 1
ATOM 1459 O O . PRO A 1 190 ? 12.628 -1.064 6.779 1.00 93.50 190 PRO A O 1
ATOM 1462 N N . GLY A 1 191 ? 14.213 -1.261 5.205 1.00 92.69 191 GLY A N 1
ATOM 1463 C CA . GLY A 1 191 ? 15.191 -0.362 5.806 1.00 92.69 191 GLY A CA 1
ATOM 1464 C C . GLY A 1 191 ? 16.247 -1.107 6.624 1.00 92.69 191 GLY A C 1
ATOM 1465 O O . GLY A 1 191 ? 16.170 -2.315 6.856 1.00 92.69 191 GLY A O 1
ATOM 1466 N N . GLY A 1 192 ? 17.273 -0.371 7.032 1.00 92.44 192 GLY A N 1
ATOM 1467 C CA . GLY A 1 192 ? 18.369 -0.841 7.860 1.00 92.44 192 GLY A CA 1
ATOM 1468 C C . GLY A 1 192 ? 17.932 -1.076 9.301 1.00 92.44 192 GLY A C 1
ATOM 1469 O O . GLY A 1 192 ? 17.014 -0.440 9.817 1.00 92.44 192 GLY A O 1
ATOM 1470 N N . CYS A 1 193 ? 18.631 -1.993 9.961 1.00 94.31 193 CYS A N 1
ATOM 1471 C CA . CYS A 1 193 ? 18.348 -2.353 11.338 1.00 94.31 193 CYS A CA 1
ATOM 1472 C C . CYS A 1 193 ? 18.546 -1.165 12.297 1.00 94.31 193 CYS A C 1
ATOM 1474 O O . CYS A 1 193 ? 19.661 -0.634 12.366 1.00 94.31 193 CYS A O 1
ATOM 1476 N N . PRO A 1 194 ? 17.528 -0.755 13.073 1.00 94.81 194 PRO A N 1
ATOM 1477 C CA . PRO A 1 194 ? 17.686 0.364 13.984 1.00 94.81 194 PRO A CA 1
ATOM 1478 C C . PRO A 1 194 ? 18.525 -0.019 15.205 1.00 94.81 194 PRO A C 1
ATOM 1480 O O . PRO A 1 194 ? 18.379 -1.094 15.793 1.00 94.81 194 PRO A O 1
ATOM 1483 N N . THR A 1 195 ? 19.381 0.912 15.624 1.00 94.75 195 THR A N 1
ATOM 1484 C CA . THR A 1 195 ? 20.230 0.788 16.822 1.00 94.75 195 THR A CA 1
ATOM 1485 C C . THR A 1 195 ? 19.620 1.452 18.056 1.00 94.75 195 THR A C 1
ATOM 1487 O O . THR A 1 195 ? 20.139 1.297 19.159 1.00 94.75 195 THR A O 1
ATOM 1490 N N . ARG A 1 196 ? 18.520 2.197 17.886 1.00 93.69 196 ARG A N 1
ATOM 1491 C CA . ARG A 1 196 ? 17.812 2.915 18.952 1.00 93.69 196 ARG A CA 1
ATOM 1492 C C . ARG A 1 196 ? 16.323 2.606 18.895 1.00 93.69 196 ARG A C 1
ATOM 1494 O O . ARG A 1 196 ? 15.736 2.596 17.813 1.00 93.69 196 ARG A O 1
ATOM 1501 N N . TYR A 1 197 ? 15.736 2.408 20.070 1.00 94.88 197 TYR A N 1
ATOM 1502 C CA . TYR A 1 197 ? 14.322 2.107 20.256 1.00 94.88 197 TYR A CA 1
ATOM 1503 C C . TYR A 1 197 ? 13.739 3.045 21.310 1.00 94.88 197 TYR A C 1
ATOM 1505 O O . TYR A 1 197 ? 14.386 3.332 22.319 1.00 94.88 197 TYR A O 1
ATOM 1513 N N . GLY A 1 198 ? 12.533 3.539 21.051 1.00 93.00 198 GLY A N 1
ATOM 1514 C CA . GLY A 1 198 ? 11.705 4.214 22.038 1.00 93.00 198 GLY A CA 1
ATOM 1515 C C . GLY A 1 198 ? 10.817 3.208 22.763 1.00 93.00 198 GLY A C 1
ATOM 1516 O O . GLY A 1 198 ? 10.438 2.182 22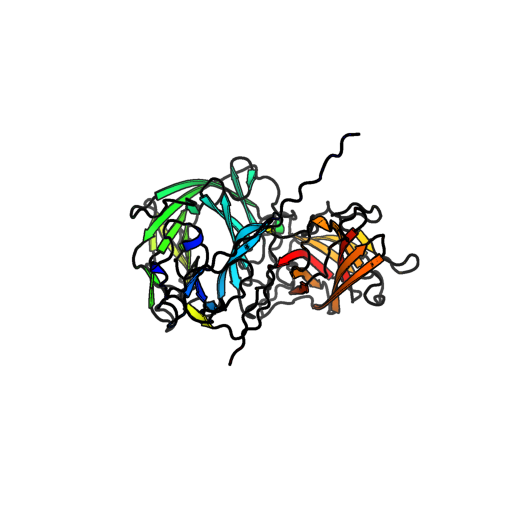.201 1.00 93.00 198 GLY A O 1
ATOM 1517 N N . SER A 1 199 ? 10.456 3.515 24.006 1.00 93.44 199 SER A N 1
ATOM 1518 C CA . SER A 1 199 ? 9.431 2.759 24.731 1.00 93.44 199 SER A CA 1
ATOM 1519 C C . SER A 1 199 ? 8.073 3.398 24.483 1.00 93.44 199 SER A C 1
ATOM 1521 O O . SER A 1 199 ? 7.912 4.597 24.702 1.00 93.44 199 SER A O 1
ATOM 1523 N N . THR A 1 200 ? 7.102 2.601 24.061 1.00 92.06 200 THR A N 1
ATOM 1524 C CA . THR A 1 200 ? 5.716 3.037 23.869 1.00 92.06 200 THR A CA 1
ATOM 1525 C C . THR A 1 200 ? 4.779 2.161 24.670 1.00 92.06 200 THR A C 1
ATOM 1527 O O . THR A 1 200 ? 5.105 1.025 25.024 1.00 92.06 200 THR A O 1
ATOM 1530 N N . ILE A 1 201 ? 3.623 2.721 25.008 1.00 94.56 201 ILE A N 1
ATOM 1531 C CA . ILE A 1 201 ? 2.580 2.003 25.730 1.00 94.56 201 ILE A CA 1
ATOM 1532 C C . ILE A 1 201 ? 1.363 1.960 24.829 1.00 94.56 201 ILE A C 1
ATOM 1534 O O . ILE A 1 201 ? 0.868 3.009 24.433 1.00 94.56 201 ILE A O 1
ATOM 1538 N N . THR A 1 202 ? 0.876 0.761 24.539 1.00 95.38 202 THR A N 1
ATOM 1539 C CA . THR A 1 202 ? -0.409 0.581 23.873 1.00 95.38 202 THR A CA 1
ATOM 1540 C C . THR A 1 202 ? -1.415 0.074 24.890 1.00 95.38 202 THR A C 1
ATOM 1542 O O . THR A 1 202 ? -1.175 -0.951 25.531 1.00 95.38 202 THR A O 1
ATOM 1545 N N . THR A 1 203 ? -2.540 0.768 25.027 1.00 94.88 203 THR A N 1
ATOM 1546 C CA . THR A 1 203 ? -3.711 0.246 25.732 1.00 94.88 203 THR A CA 1
ATOM 1547 C C . THR A 1 203 ? -4.751 -0.251 24.742 1.00 94.88 203 THR A C 1
ATOM 1549 O O . THR A 1 203 ? -4.846 0.254 23.624 1.00 94.88 203 THR A O 1
ATOM 1552 N N . TYR A 1 204 ? -5.517 -1.263 25.128 1.00 94.81 204 TYR A N 1
ATOM 1553 C CA . TYR A 1 204 ? -6.641 -1.758 24.345 1.00 94.81 204 TYR A CA 1
ATOM 1554 C C . TYR A 1 204 ? -7.789 -2.158 25.263 1.00 94.81 204 TYR A C 1
ATOM 1556 O O . TYR A 1 204 ? -7.580 -2.720 26.340 1.00 94.81 204 TYR A O 1
ATOM 1564 N N . GLN A 1 205 ? -9.009 -1.852 24.836 1.00 94.00 205 GLN A N 1
ATOM 1565 C CA . GLN A 1 205 ? -10.220 -2.168 25.583 1.00 94.00 205 GLN A CA 1
ATOM 1566 C C . GLN A 1 205 ? -11.397 -2.434 24.654 1.00 94.00 205 GLN A C 1
ATOM 1568 O O . GLN A 1 205 ? -11.524 -1.820 23.589 1.00 94.00 205 GLN A O 1
ATOM 1573 N N . TRP A 1 206 ? -12.289 -3.318 25.086 1.00 93.69 206 TRP A N 1
ATOM 1574 C CA . TRP A 1 206 ? -13.571 -3.502 24.429 1.00 93.69 206 TRP A CA 1
ATOM 1575 C C . TRP A 1 206 ? -14.592 -2.490 24.953 1.00 93.69 206 TRP A C 1
ATOM 1577 O O . TRP A 1 206 ? -14.847 -2.403 26.152 1.00 93.69 206 TRP A O 1
ATOM 1587 N N . VAL A 1 207 ? -15.183 -1.726 24.039 1.00 93.25 207 VAL A N 1
ATOM 1588 C CA . VAL A 1 207 ? -16.204 -0.715 24.311 1.00 93.25 207 VAL A CA 1
ATOM 1589 C C . VAL A 1 207 ? -17.491 -1.144 23.622 1.00 93.25 207 VAL A C 1
ATOM 1591 O O . VAL A 1 207 ? -17.570 -1.170 22.392 1.00 93.25 207 VAL A O 1
ATOM 1594 N N . GLN A 1 208 ? -18.502 -1.481 24.416 1.00 92.81 208 GLN A N 1
ATOM 1595 C CA . GLN A 1 208 ? -19.819 -1.850 23.907 1.00 92.81 208 GLN A CA 1
ATOM 1596 C C . GLN A 1 208 ? -20.586 -0.620 23.425 1.00 92.81 208 GLN A C 1
ATOM 1598 O O . GLN A 1 208 ? -20.576 0.418 24.089 1.00 92.81 208 GLN A O 1
ATOM 1603 N N . GLY A 1 209 ? -21.273 -0.749 22.288 1.00 93.06 209 GLY A N 1
ATOM 1604 C CA . GLY A 1 209 ? -22.207 0.270 21.803 1.00 93.06 209 GLY A CA 1
ATOM 1605 C C . GLY A 1 209 ? -21.613 1.679 21.664 1.00 93.06 209 GLY A C 1
ATOM 1606 O O . GLY A 1 209 ? -22.265 2.665 22.012 1.00 93.06 209 GLY A O 1
ATOM 1607 N N . LYS A 1 210 ? -20.383 1.802 21.155 1.00 94.81 210 LYS A N 1
ATOM 1608 C CA . LYS A 1 210 ? -19.791 3.111 20.864 1.00 94.81 210 LYS A CA 1
ATOM 1609 C C . LYS A 1 210 ? -20.474 3.726 19.639 1.00 94.81 210 LYS A C 1
ATOM 1611 O O . LYS A 1 210 ? -20.662 3.056 18.626 1.00 94.81 210 LYS A O 1
ATOM 1616 N N . SER A 1 211 ? -20.816 5.009 19.724 1.00 95.69 211 SER A N 1
ATOM 1617 C CA . SER A 1 211 ? -21.378 5.763 18.600 1.00 95.69 211 SER A CA 1
ATOM 1618 C C . SER A 1 211 ? -20.291 6.307 17.669 1.00 95.69 211 SER A C 1
ATOM 1620 O O . SER A 1 211 ? -19.279 6.841 18.126 1.00 95.69 211 SER A O 1
ATOM 1622 N N . PHE A 1 212 ? -20.553 6.213 16.370 1.00 95.81 212 PHE A N 1
ATOM 1623 C CA . PHE A 1 212 ? -19.768 6.758 15.265 1.00 95.81 212 PHE A CA 1
ATOM 1624 C C . PHE A 1 212 ? -20.665 7.573 14.335 1.00 95.81 212 PHE A C 1
ATOM 1626 O O . PHE A 1 212 ? -21.889 7.403 14.335 1.00 95.81 212 PHE A O 1
ATOM 1633 N N . GLY A 1 213 ? -20.062 8.448 13.539 1.00 93.94 213 GLY A N 1
ATOM 1634 C CA . GLY A 1 213 ? -20.775 9.341 12.635 1.00 93.94 213 GLY A CA 1
ATOM 1635 C C . GLY A 1 213 ? -21.624 10.387 13.359 1.00 93.94 213 GLY A C 1
ATOM 1636 O O . GLY A 1 213 ? -21.244 10.896 14.418 1.00 93.94 213 GLY A O 1
ATOM 1637 N N . GLY A 1 214 ? -22.770 10.744 12.771 1.00 89.81 214 GLY A N 1
ATOM 1638 C CA . GLY A 1 214 ? -23.605 11.857 13.249 1.00 89.81 214 GLY A CA 1
ATOM 1639 C C . GLY A 1 214 ? -23.040 13.243 12.918 1.00 89.81 214 GLY A C 1
ATOM 1640 O O . GLY A 1 214 ? -23.441 14.238 13.517 1.00 89.81 214 GLY A O 1
ATOM 1641 N N . VAL A 1 215 ? -22.097 13.310 11.979 1.00 87.50 215 VAL A N 1
ATOM 1642 C CA . VAL A 1 215 ? -21.435 14.534 11.516 1.00 87.50 215 VAL A CA 1
ATOM 1643 C C . VAL A 1 215 ? -21.767 14.741 10.037 1.00 87.50 215 VAL A C 1
ATOM 1645 O O . VAL A 1 215 ? -22.005 13.778 9.313 1.00 87.50 215 VAL A O 1
ATOM 1648 N N . ALA A 1 216 ? -21.822 15.998 9.580 1.00 85.38 216 ALA A N 1
ATOM 1649 C CA . ALA A 1 216 ? -22.046 16.346 8.170 1.00 85.38 216 ALA A CA 1
ATOM 1650 C C . ALA A 1 216 ? -23.294 15.680 7.537 1.00 85.38 216 ALA A C 1
ATOM 1652 O O . ALA A 1 216 ? -23.308 15.337 6.358 1.00 85.38 216 ALA A O 1
ATOM 1653 N N . GLY A 1 217 ? -24.352 15.469 8.333 1.00 85.50 217 GLY A N 1
ATOM 1654 C CA . GLY A 1 217 ? -25.608 14.855 7.881 1.00 85.50 217 GLY A CA 1
ATOM 1655 C C . GLY A 1 217 ? -25.564 13.332 7.695 1.00 85.50 217 GLY A C 1
ATOM 1656 O O . GLY A 1 217 ? -26.551 12.748 7.250 1.00 85.50 217 GLY A O 1
ATOM 1657 N N . ARG A 1 218 ? -24.451 12.670 8.034 1.00 90.12 218 ARG A N 1
ATOM 1658 C CA . ARG A 1 218 ? -24.328 11.207 8.009 1.00 90.12 218 ARG A CA 1
ATOM 1659 C C . ARG A 1 218 ? -25.020 10.574 9.226 1.00 90.12 218 ARG A C 1
ATOM 1661 O O . ARG A 1 218 ? -25.027 11.174 10.304 1.00 90.12 218 ARG A O 1
ATOM 1668 N N . PRO A 1 219 ? -25.581 9.358 9.089 1.00 90.38 219 PRO A N 1
ATOM 1669 C CA . PRO A 1 219 ? -26.265 8.689 10.189 1.00 90.38 219 PRO A CA 1
ATOM 1670 C C . PRO A 1 219 ? -25.295 8.333 11.320 1.00 90.38 219 PRO A C 1
ATOM 1672 O O . PRO A 1 219 ? -24.132 8.005 11.082 1.00 90.38 219 PRO A O 1
ATOM 1675 N N . THR A 1 220 ? -25.797 8.353 12.552 1.00 95.06 220 THR A N 1
ATOM 1676 C CA . THR A 1 220 ? -25.083 7.789 13.699 1.00 95.06 220 THR A CA 1
ATOM 1677 C C . THR A 1 220 ? -25.212 6.269 13.690 1.00 95.06 220 THR A C 1
ATOM 1679 O O . THR A 1 220 ? -26.315 5.742 13.535 1.00 95.06 220 THR A O 1
ATOM 1682 N N . LYS A 1 221 ? -24.095 5.564 13.885 1.00 95.69 221 LYS A N 1
ATOM 1683 C CA . LYS A 1 221 ? -24.045 4.103 14.020 1.00 95.69 221 LYS A CA 1
ATOM 1684 C C . LYS A 1 221 ? -23.473 3.731 15.377 1.00 95.69 221 LYS A C 1
ATOM 1686 O O . LYS A 1 221 ? -22.429 4.238 15.771 1.00 95.69 221 LYS A O 1
ATOM 1691 N N . THR A 1 222 ? -24.142 2.829 16.074 1.00 96.12 222 THR A N 1
ATOM 1692 C CA . THR A 1 222 ? -23.712 2.290 17.365 1.00 96.12 222 THR A CA 1
ATOM 1693 C C . THR A 1 222 ? -23.140 0.894 17.160 1.00 96.12 222 THR A C 1
ATOM 1695 O O . THR A 1 222 ? -23.870 0.011 16.715 1.00 96.12 222 THR A O 1
ATOM 1698 N N . MET A 1 223 ? -21.853 0.701 17.458 1.00 95.56 223 MET A N 1
ATOM 1699 C CA . MET A 1 223 ? -21.116 -0.540 17.197 1.00 95.56 223 MET A CA 1
ATOM 1700 C C . MET A 1 223 ? -20.244 -0.933 18.390 1.00 95.56 223 MET A C 1
ATOM 1702 O O . MET A 1 223 ? -19.651 -0.087 19.066 1.00 95.56 223 MET A O 1
ATOM 1706 N N . ASP A 1 224 ? -20.122 -2.237 18.621 1.00 94.56 224 ASP A N 1
ATOM 1707 C CA . ASP A 1 224 ? -19.095 -2.758 19.519 1.00 94.56 224 ASP A CA 1
ATOM 1708 C C . ASP A 1 224 ? -17.718 -2.469 18.929 1.00 94.56 224 ASP A C 1
ATOM 1710 O O . ASP A 1 224 ? -17.489 -2.636 17.731 1.00 94.56 224 ASP A O 1
ATOM 1714 N N . THR A 1 225 ? -16.801 -2.019 19.777 1.00 95.38 225 THR A N 1
ATOM 1715 C CA . THR A 1 225 ? -15.533 -1.449 19.330 1.00 95.38 225 THR A CA 1
ATOM 1716 C C . THR A 1 225 ? -14.376 -1.978 20.152 1.00 95.38 225 THR A C 1
ATOM 1718 O O . THR A 1 225 ? -14.418 -1.956 21.378 1.00 95.38 225 THR A O 1
ATOM 1721 N N . LEU A 1 226 ? -13.304 -2.382 19.486 1.00 96.12 226 LEU A N 1
ATOM 1722 C CA . LEU A 1 226 ? -12.001 -2.526 20.111 1.00 96.12 226 LEU A CA 1
ATOM 1723 C C . LEU A 1 226 ? -11.256 -1.199 19.955 1.00 96.12 226 LEU A C 1
ATOM 1725 O O . LEU A 1 226 ? -10.863 -0.811 18.855 1.00 96.12 226 LEU A O 1
ATOM 1729 N N . MET A 1 227 ? -11.117 -0.478 21.063 1.00 95.88 227 MET A N 1
ATOM 1730 C CA . MET A 1 227 ? -10.426 0.804 21.117 1.00 95.88 227 MET A CA 1
ATOM 1731 C C . MET A 1 227 ? -8.975 0.569 21.517 1.00 95.88 227 MET A C 1
ATOM 1733 O O . MET A 1 227 ? -8.725 0.020 22.585 1.00 95.88 227 MET A O 1
ATOM 1737 N N . VAL A 1 228 ? -8.038 1.008 20.682 1.00 96.38 228 VAL A N 1
ATOM 1738 C CA . VAL A 1 228 ? -6.594 0.845 20.876 1.00 96.38 228 VAL A CA 1
ATOM 1739 C C . VAL A 1 228 ? -5.959 2.227 20.963 1.00 96.38 228 VAL A C 1
ATOM 1741 O O . VAL A 1 228 ? -6.090 3.012 20.032 1.00 96.38 228 VAL A O 1
ATOM 1744 N N . THR A 1 229 ? -5.278 2.539 22.062 1.00 95.56 229 THR A N 1
ATOM 1745 C CA . THR A 1 229 ? -4.598 3.826 22.267 1.00 95.56 229 THR A CA 1
ATOM 1746 C C . THR A 1 229 ? -3.094 3.598 22.315 1.00 95.56 229 THR A C 1
ATOM 1748 O O . THR A 1 229 ? -2.587 2.999 23.260 1.00 95.56 229 THR A O 1
ATOM 1751 N N . HIS A 1 230 ? -2.372 4.084 21.312 1.00 94.81 230 HIS A N 1
ATOM 1752 C CA . HIS A 1 230 ? -0.917 4.087 21.283 1.00 94.81 230 HIS A CA 1
ATOM 1753 C C . HIS A 1 230 ? -0.386 5.391 21.882 1.00 94.81 230 HIS A C 1
ATOM 1755 O O . HIS A 1 230 ? -0.773 6.478 21.460 1.00 94.81 230 HIS A O 1
ATOM 1761 N N . ILE A 1 231 ? 0.482 5.288 22.888 1.00 93.12 231 ILE A N 1
ATOM 1762 C CA . ILE A 1 231 ? 0.980 6.416 23.678 1.00 93.12 231 ILE A CA 1
ATOM 1763 C C . ILE A 1 231 ? 2.497 6.514 23.508 1.00 93.12 231 ILE A C 1
ATOM 1765 O O . ILE A 1 231 ? 3.246 5.633 23.950 1.00 93.12 231 ILE A O 1
ATOM 1769 N N . SER A 1 232 ? 2.930 7.622 22.910 1.00 88.69 232 SER A N 1
ATOM 1770 C CA . SER A 1 232 ? 4.327 8.029 22.740 1.00 88.69 232 SER A CA 1
ATOM 1771 C C . SER A 1 232 ? 4.499 9.496 23.184 1.00 88.69 232 SER A C 1
ATOM 1773 O O . SER A 1 232 ? 3.957 9.878 24.220 1.00 88.69 232 SER A O 1
ATOM 1775 N N . SER A 1 233 ? 5.232 10.329 22.434 1.00 84.12 233 SER A N 1
ATOM 1776 C CA . SER A 1 233 ? 5.175 11.793 22.589 1.00 84.12 233 SER A CA 1
ATOM 1777 C C . SER A 1 233 ? 3.818 12.368 22.169 1.00 84.12 233 SER A C 1
ATOM 1779 O O . SER A 1 233 ? 3.391 13.381 22.711 1.00 84.12 233 SER A O 1
ATOM 1781 N N . ASN A 1 234 ? 3.139 11.691 21.241 1.00 90.50 234 ASN A N 1
ATOM 1782 C CA . ASN A 1 234 ? 1.763 11.959 20.833 1.00 90.50 234 ASN A CA 1
ATOM 1783 C C . ASN A 1 234 ? 0.912 10.709 21.089 1.00 90.50 234 ASN A C 1
ATOM 1785 O O . ASN A 1 234 ? 1.448 9.618 21.331 1.00 90.50 234 ASN A O 1
ATOM 1789 N N . ILE A 1 235 ? -0.409 10.865 21.031 1.00 94.56 235 ILE A N 1
ATOM 1790 C CA . ILE A 1 235 ? -1.342 9.745 21.124 1.00 94.56 235 ILE A CA 1
ATOM 1791 C C . ILE A 1 235 ? -2.020 9.536 19.784 1.00 94.56 235 ILE A C 1
ATOM 1793 O O . ILE A 1 235 ? -2.572 10.470 19.207 1.00 94.56 235 ILE A O 1
ATOM 1797 N N . GLU A 1 236 ? -2.055 8.282 19.360 1.00 94.81 236 GLU A N 1
ATOM 1798 C CA . GLU A 1 236 ? -2.912 7.835 18.273 1.00 94.81 236 GLU A CA 1
ATOM 1799 C C . GLU A 1 236 ? -3.904 6.817 18.805 1.00 94.81 236 GLU A C 1
ATOM 1801 O O . GLU A 1 236 ? -3.535 5.870 19.508 1.00 94.81 236 GLU A O 1
ATOM 1806 N N . ARG A 1 237 ? -5.181 7.024 18.498 1.00 96.12 237 ARG A N 1
ATOM 1807 C CA . ARG A 1 237 ? -6.246 6.124 18.917 1.00 96.12 237 ARG A CA 1
ATOM 1808 C C . ARG A 1 237 ? -6.961 5.545 17.712 1.00 96.12 237 ARG A C 1
ATOM 1810 O O . ARG A 1 237 ? -7.519 6.268 16.896 1.00 96.12 237 ARG A O 1
ATOM 1817 N N . PHE A 1 238 ? -6.996 4.225 17.671 1.00 97.44 238 PHE A N 1
ATOM 1818 C CA . PHE A 1 238 ? -7.603 3.424 16.625 1.00 97.44 238 PHE A CA 1
ATOM 1819 C C . PHE A 1 238 ? -8.865 2.762 17.168 1.00 97.44 238 PHE A C 1
ATOM 1821 O O . PHE A 1 238 ? -8.890 2.262 18.295 1.00 97.44 238 PHE A O 1
ATOM 1828 N N . TYR A 1 239 ? -9.912 2.730 16.357 1.00 97.88 239 TYR A N 1
ATOM 1829 C CA . TYR A 1 239 ? -11.166 2.075 16.695 1.00 97.88 239 TYR A CA 1
ATOM 1830 C C . TYR A 1 239 ? -11.474 1.021 15.651 1.00 97.88 239 TYR A C 1
ATOM 1832 O O . TYR A 1 239 ? -11.796 1.338 14.507 1.00 97.88 239 TYR A O 1
ATOM 1840 N N . PHE A 1 240 ? -11.394 -0.234 16.064 1.00 97.88 240 PHE A N 1
ATOM 1841 C CA . PHE A 1 240 ? -11.714 -1.377 15.229 1.00 97.88 240 PHE A CA 1
ATOM 1842 C C . PHE A 1 240 ? -13.143 -1.830 15.515 1.00 97.88 240 PHE A C 1
ATOM 1844 O O . PHE A 1 240 ? -13.520 -1.982 16.678 1.00 97.88 240 PHE A O 1
ATOM 1851 N N . THR A 1 241 ? -13.933 -2.068 14.474 1.00 97.56 241 THR A N 1
ATOM 1852 C CA . THR A 1 241 ? -15.299 -2.596 14.581 1.00 97.56 241 THR A CA 1
ATOM 1853 C C . THR A 1 241 ? -15.422 -3.905 13.817 1.00 97.56 241 THR A C 1
ATOM 1855 O O . THR A 1 241 ? -14.621 -4.221 12.930 1.00 97.56 241 THR A O 1
ATOM 1858 N N . ARG A 1 242 ? -16.452 -4.683 14.150 1.00 95.88 242 ARG A N 1
ATOM 1859 C CA . ARG A 1 242 ? -16.730 -5.943 13.454 1.00 95.88 242 ARG A CA 1
ATOM 1860 C C . ARG A 1 242 ? -17.293 -5.711 12.058 1.00 95.88 242 ARG A C 1
ATOM 1862 O O . ARG A 1 242 ? -17.303 -6.614 11.230 1.00 95.88 242 ARG A O 1
ATOM 1869 N N . GLU A 1 243 ? -17.787 -4.523 11.790 1.00 96.50 243 GLU A N 1
ATOM 1870 C CA . GLU A 1 243 ? -18.451 -4.146 10.562 1.00 96.50 243 GLU A CA 1
ATOM 1871 C C . GLU A 1 243 ? -17.416 -3.719 9.522 1.00 96.50 243 GLU A C 1
ATOM 1873 O O . GLU A 1 243 ? -17.407 -4.244 8.409 1.00 96.50 243 GLU A O 1
ATOM 1878 N N . TYR A 1 244 ? -16.493 -2.831 9.899 1.00 97.75 244 TYR A N 1
ATOM 1879 C CA . TYR A 1 244 ? -15.673 -2.099 8.929 1.00 97.75 244 TYR A CA 1
ATOM 1880 C C . TYR A 1 244 ? -14.168 -2.313 9.054 1.00 97.75 244 TYR A C 1
ATOM 1882 O O . TYR A 1 244 ? -13.431 -1.836 8.191 1.00 97.75 244 TYR A O 1
ATOM 1890 N N . GLY A 1 245 ? -13.699 -3.043 10.068 1.00 97.44 245 GLY A N 1
ATOM 1891 C CA . GLY A 1 245 ? -12.278 -3.075 10.392 1.00 97.44 245 GLY A CA 1
ATOM 1892 C C . GLY A 1 245 ? -11.876 -1.807 11.149 1.00 97.44 245 GLY A C 1
ATOM 1893 O O . GLY A 1 245 ? -12.608 -1.364 12.039 1.00 97.44 245 GLY A O 1
ATOM 1894 N N . LEU A 1 246 ? -10.751 -1.184 10.788 1.00 97.69 246 LEU A N 1
ATOM 1895 C CA . LEU A 1 246 ? -10.386 0.124 11.338 1.00 97.69 246 LEU A CA 1
ATOM 1896 C C . LEU A 1 246 ? -11.390 1.179 10.848 1.00 97.69 246 LEU A C 1
ATOM 1898 O O . LEU A 1 246 ? -11.479 1.490 9.668 1.00 97.69 246 LEU A O 1
ATOM 1902 N N . THR A 1 247 ? -12.211 1.662 11.776 1.00 97.75 247 THR A N 1
ATOM 1903 C CA . THR A 1 247 ? -13.400 2.488 11.516 1.00 97.75 247 THR A CA 1
ATOM 1904 C C . THR A 1 247 ? -13.168 3.948 11.857 1.00 97.75 247 THR A C 1
ATOM 1906 O O . THR A 1 247 ? -13.800 4.824 11.277 1.00 97.75 247 THR A O 1
ATOM 1909 N N . ARG A 1 248 ? -12.275 4.227 12.806 1.00 97.00 248 ARG A N 1
ATOM 1910 C CA . ARG A 1 248 ? -11.903 5.592 13.165 1.00 97.00 248 ARG A CA 1
ATOM 1911 C C . ARG A 1 248 ? -10.460 5.651 13.633 1.00 97.00 248 ARG A C 1
ATOM 1913 O O . ARG A 1 248 ? -10.003 4.744 14.331 1.00 97.00 248 ARG A O 1
ATOM 1920 N N . TRP A 1 249 ? -9.798 6.745 13.298 1.00 95.81 249 TRP A N 1
ATOM 1921 C CA . TRP A 1 249 ? -8.487 7.127 13.803 1.00 95.81 249 TRP A CA 1
ATOM 1922 C C . TRP A 1 249 ? -8.556 8.535 14.399 1.00 95.81 249 TRP A C 1
ATOM 1924 O O . TRP A 1 249 ? -9.268 9.398 13.886 1.00 95.81 249 TRP A O 1
ATOM 1934 N N . GLU A 1 250 ? -7.840 8.757 15.497 1.00 95.19 250 GLU A N 1
ATOM 1935 C CA . GLU A 1 250 ? -7.684 10.058 16.147 1.00 95.19 250 GLU A CA 1
ATOM 1936 C C . GLU A 1 250 ? -6.213 10.316 16.464 1.00 95.19 250 GLU A C 1
ATOM 1938 O O . GLU A 1 250 ? -5.549 9.447 17.033 1.00 95.19 250 GLU A O 1
ATOM 1943 N N . ALA A 1 251 ? -5.759 11.543 16.224 1.00 93.75 251 ALA A N 1
ATOM 1944 C CA . ALA A 1 251 ? -4.496 12.059 16.734 1.00 93.75 251 ALA A CA 1
ATOM 1945 C C . ALA A 1 251 ? -4.736 13.029 17.894 1.00 93.75 251 ALA A C 1
ATOM 1947 O O . ALA A 1 251 ? -5.636 13.874 17.848 1.00 93.75 251 ALA A O 1
ATOM 1948 N N . TRP A 1 252 ? -3.884 12.947 18.915 1.00 94.75 252 TRP A N 1
ATOM 1949 C CA . TRP A 1 252 ? -3.905 13.847 20.061 1.00 94.75 252 TRP A CA 1
ATOM 1950 C C . TRP A 1 252 ? -2.499 14.308 20.447 1.00 94.75 252 TRP A C 1
ATOM 1952 O O . TRP A 1 252 ? -1.559 13.512 20.505 1.00 94.75 252 TRP A O 1
ATOM 1962 N N . ASN A 1 253 ? -2.381 15.588 20.797 1.00 92.94 253 ASN A N 1
ATOM 1963 C CA . ASN A 1 253 ? -1.116 16.243 21.132 1.00 92.94 253 ASN A CA 1
ATOM 1964 C C . ASN A 1 253 ? -1.142 16.807 22.558 1.00 92.94 253 ASN A C 1
ATOM 1966 O O . ASN A 1 253 ? -2.197 17.200 23.051 1.00 92.94 253 ASN A O 1
ATOM 1970 N N . GLU A 1 254 ? 0.018 16.914 23.214 1.00 90.81 254 GLU A N 1
ATOM 1971 C CA . GLU A 1 254 ? 0.125 17.563 24.539 1.00 90.81 254 GLU A CA 1
ATOM 1972 C C . GLU A 1 254 ? -0.177 19.078 24.481 1.00 90.81 254 GLU A C 1
ATOM 1974 O O . GLU A 1 254 ? -0.483 19.697 25.498 1.00 90.81 254 GLU A O 1
ATOM 1979 N N . ILE A 1 255 ? -0.121 19.681 23.288 1.00 88.88 255 ILE A N 1
ATOM 1980 C CA . ILE A 1 255 ? -0.405 21.100 23.046 1.00 88.88 255 ILE A CA 1
ATOM 1981 C C . ILE A 1 255 ? -1.650 21.214 22.167 1.00 88.88 255 ILE A C 1
ATOM 1983 O O . ILE A 1 255 ? -1.748 20.551 21.133 1.00 88.88 255 ILE A O 1
ATOM 1987 N N . ALA A 1 256 ? -2.586 22.079 22.567 1.00 85.00 256 ALA A N 1
ATOM 1988 C CA . ALA A 1 256 ? -3.783 22.365 21.786 1.00 85.00 256 ALA A CA 1
ATOM 1989 C C . ALA A 1 256 ? -3.409 22.918 20.399 1.00 85.00 256 ALA A C 1
ATOM 1991 O O . ALA A 1 256 ? -2.660 23.899 20.322 1.00 85.00 256 ALA A O 1
ATOM 1992 N N . PRO A 1 257 ? -3.905 22.319 19.301 1.00 81.31 257 PRO A N 1
ATOM 1993 C CA . PRO A 1 257 ? -3.609 22.816 17.966 1.00 81.31 257 PRO A CA 1
ATOM 1994 C C . PRO A 1 257 ? -4.240 24.195 17.742 1.00 81.31 257 PRO A C 1
ATOM 1996 O O . PRO A 1 257 ? -5.275 24.546 18.310 1.00 81.31 257 PRO A O 1
ATOM 1999 N N . THR A 1 258 ? -3.595 24.992 16.895 1.00 79.25 258 THR A N 1
ATOM 2000 C CA . THR A 1 258 ? -4.141 26.237 16.348 1.00 79.25 258 THR A CA 1
ATOM 2001 C C . THR A 1 258 ? -3.873 26.224 14.840 1.00 79.25 258 THR A C 1
ATOM 2003 O O . THR A 1 258 ? -2.698 26.202 14.465 1.00 79.25 258 THR A O 1
ATOM 2006 N N . PRO A 1 259 ? -4.901 26.224 13.964 1.00 74.62 259 PRO A N 1
ATOM 2007 C CA . PRO A 1 259 ? -6.341 26.345 14.240 1.00 74.62 259 PRO A CA 1
ATOM 2008 C C . PRO A 1 259 ? -6.964 25.111 14.922 1.00 74.62 259 PRO A C 1
ATOM 2010 O O . PRO A 1 259 ? -6.307 24.091 15.112 1.00 74.62 259 PRO A O 1
ATOM 2013 N N . ALA A 1 260 ? -8.235 25.247 15.318 1.00 67.56 260 ALA A N 1
ATOM 2014 C CA . ALA A 1 260 ? -9.023 24.191 15.953 1.00 67.56 260 ALA A CA 1
ATOM 2015 C C . ALA A 1 260 ? -9.092 22.911 15.086 1.00 67.56 260 ALA A C 1
ATOM 2017 O O . ALA A 1 260 ? -9.027 23.011 13.858 1.00 67.56 260 ALA A O 1
ATOM 2018 N N . PRO A 1 261 ? -9.232 21.726 15.712 1.00 71.88 261 PRO A N 1
ATOM 2019 C CA . PRO A 1 261 ? -9.198 20.437 15.025 1.00 71.88 261 PRO A CA 1
ATOM 2020 C C . PRO A 1 261 ? -10.335 20.255 14.014 1.00 71.88 261 PRO A C 1
ATOM 2022 O O . PRO A 1 261 ? -11.342 20.970 14.022 1.00 71.88 261 PRO A O 1
ATOM 2025 N N . THR A 1 262 ? -10.176 19.257 13.146 1.00 72.44 262 THR A N 1
ATOM 2026 C CA . THR A 1 262 ? -11.147 18.940 12.098 1.00 72.44 262 THR A CA 1
ATOM 2027 C C . THR A 1 262 ? -12.511 18.532 12.689 1.00 72.44 262 THR A C 1
ATOM 2029 O O . THR A 1 262 ? -12.577 17.760 13.650 1.00 72.44 262 THR A O 1
ATOM 2032 N N . PRO A 1 263 ? -13.642 19.009 12.128 1.00 80.81 263 PRO A N 1
ATOM 2033 C CA . PRO A 1 263 ? -14.972 18.756 12.685 1.00 80.81 263 PRO A CA 1
ATOM 2034 C C . PRO A 1 263 ? -15.534 17.376 12.308 1.00 80.81 263 PRO A C 1
ATOM 2036 O O . PRO A 1 263 ? -16.735 17.163 12.434 1.00 80.81 263 PRO A O 1
ATOM 2039 N N . TYR A 1 264 ? -14.713 16.443 11.811 1.00 84.19 264 TYR A N 1
ATOM 2040 C CA . TYR A 1 264 ? -15.176 15.208 11.156 1.00 84.19 264 TYR A CA 1
ATOM 2041 C C . TYR A 1 264 ? -15.563 14.082 12.111 1.00 84.19 264 TYR A C 1
ATOM 2043 O O . TYR A 1 264 ? -16.011 13.027 11.670 1.00 84.19 264 TYR A O 1
ATOM 2051 N N . CYS A 1 265 ? -15.428 14.301 13.415 1.00 87.31 265 CYS A N 1
ATOM 2052 C CA . CYS A 1 265 ? -15.704 13.294 14.420 1.00 87.31 265 CYS A CA 1
ATOM 2053 C C . CYS A 1 265 ? -16.377 13.903 15.644 1.00 87.31 265 CYS A C 1
ATOM 2055 O O . CYS A 1 265 ? -15.997 14.973 16.115 1.00 87.31 265 CYS A O 1
ATOM 2057 N N . SER A 1 266 ? -17.345 13.180 16.199 1.00 84.50 266 SER A N 1
ATOM 2058 C CA . SER A 1 266 ? -17.970 13.515 17.477 1.00 84.50 266 SER A CA 1
ATOM 2059 C C . SER A 1 266 ? -17.112 13.019 18.644 1.00 84.50 266 SER A C 1
ATOM 2061 O O . SER A 1 266 ? -16.539 11.932 18.579 1.00 84.50 266 SER A O 1
ATOM 2063 N N . GLY A 1 267 ? -17.017 13.788 19.730 1.00 84.81 267 GLY A N 1
ATOM 2064 C CA . GLY A 1 267 ? -16.266 13.365 20.910 1.00 84.81 267 GLY A CA 1
ATOM 2065 C C . GLY A 1 267 ? -15.723 14.513 21.760 1.00 84.81 267 GLY A C 1
ATOM 2066 O O . GLY A 1 267 ? -15.935 15.688 21.439 1.00 84.81 267 GLY A O 1
ATOM 2067 N N . PRO A 1 268 ? -15.037 14.176 22.867 1.00 88.56 268 PRO A N 1
ATOM 2068 C CA . PRO A 1 268 ? -14.386 15.168 23.709 1.00 88.56 268 PRO A CA 1
ATOM 2069 C C . PRO A 1 268 ? -13.241 15.859 22.956 1.00 88.56 268 PRO A C 1
ATOM 2071 O O . PRO A 1 268 ? -12.551 15.236 22.157 1.00 88.56 268 PRO A O 1
ATOM 2074 N N . GLN A 1 269 ? -13.025 17.145 23.239 1.00 88.88 269 GLN A N 1
ATOM 2075 C CA . GLN A 1 269 ? -11.935 17.938 22.643 1.00 88.88 269 GLN A CA 1
ATOM 2076 C C . GLN A 1 269 ? -10.605 17.788 23.396 1.00 88.88 269 GLN A C 1
ATOM 2078 O O . GLN A 1 269 ? -9.548 18.201 22.918 1.00 88.88 269 GLN A O 1
ATOM 2083 N N . SER A 1 270 ? -10.652 17.190 24.583 1.00 91.38 270 SER A N 1
ATOM 2084 C CA . SER A 1 270 ? -9.484 16.849 25.380 1.00 91.38 270 SER A CA 1
ATOM 2085 C C . SER A 1 270 ? -9.712 15.551 26.143 1.00 91.38 270 SER A C 1
ATOM 2087 O O . SER A 1 270 ? -10.839 15.184 26.477 1.00 91.38 270 SER A O 1
ATOM 2089 N N . ILE A 1 271 ? -8.620 14.852 26.417 1.00 92.12 271 ILE A N 1
ATOM 2090 C CA . ILE A 1 271 ? -8.586 13.651 27.249 1.00 92.12 271 ILE A CA 1
ATOM 2091 C C . ILE A 1 271 ? -7.445 13.772 28.252 1.00 92.12 271 ILE A C 1
ATOM 2093 O O . ILE A 1 271 ? -6.501 14.532 28.043 1.00 92.12 271 ILE A O 1
ATOM 2097 N N . VAL A 1 272 ? -7.519 13.000 29.332 1.00 91.06 272 VAL A N 1
ATOM 2098 C CA . VAL A 1 272 ? -6.402 12.833 30.264 1.00 91.06 272 VAL A CA 1
ATOM 2099 C C . VAL A 1 272 ? -5.889 11.412 30.129 1.00 91.06 272 VAL A C 1
ATOM 2101 O O . VAL A 1 272 ? -6.653 10.459 30.265 1.00 91.06 272 VAL A O 1
ATOM 2104 N N . VAL A 1 273 ? -4.597 11.274 29.850 1.00 86.94 273 VAL A N 1
ATOM 2105 C CA . VAL A 1 273 ? -3.922 9.979 29.756 1.00 86.94 273 VAL A CA 1
ATOM 2106 C C . VAL A 1 273 ? -2.676 10.051 30.623 1.00 86.94 273 VAL A C 1
ATOM 2108 O O . VAL A 1 273 ? -1.805 10.881 30.382 1.00 86.94 273 VAL A O 1
ATOM 2111 N N . LYS A 1 274 ? -2.607 9.196 31.653 1.00 83.44 274 LYS A N 1
ATOM 2112 C CA . LYS A 1 274 ? -1.524 9.186 32.659 1.00 83.44 274 LYS A CA 1
ATOM 2113 C C . LYS A 1 274 ? -1.273 10.571 33.263 1.00 83.44 274 LYS A C 1
ATOM 2115 O O . LYS A 1 274 ? -0.160 11.087 33.212 1.00 83.44 274 LYS A O 1
ATOM 2120 N N . ASP A 1 275 ? -2.344 11.183 33.762 1.00 87.25 275 ASP A N 1
ATOM 2121 C CA . ASP A 1 275 ? -2.326 12.484 34.446 1.00 87.25 275 ASP A CA 1
ATOM 2122 C C . ASP A 1 275 ? -1.840 13.668 33.592 1.00 87.25 275 ASP A C 1
ATOM 2124 O O . ASP A 1 275 ? -1.623 14.765 34.106 1.00 87.25 275 ASP A O 1
ATOM 2128 N N . LYS A 1 276 ? -1.715 13.481 32.273 1.00 89.88 276 LYS A N 1
ATOM 2129 C CA . LYS A 1 276 ? -1.396 14.538 31.314 1.00 89.88 276 LYS A CA 1
ATOM 2130 C C . LYS A 1 276 ? -2.595 14.859 30.424 1.00 89.88 276 LYS A C 1
ATOM 2132 O O . LYS A 1 276 ? -3.239 13.926 29.929 1.00 89.88 276 LYS A O 1
ATOM 2137 N N . PRO A 1 277 ? -2.896 16.148 30.187 1.00 92.88 277 PRO A N 1
ATOM 2138 C CA . PRO A 1 277 ? -3.896 16.534 29.209 1.00 92.88 277 PRO A CA 1
ATOM 2139 C C . PRO A 1 277 ? -3.358 16.322 27.791 1.00 92.88 277 PRO A C 1
ATOM 2141 O O . PRO A 1 277 ? -2.222 16.675 27.482 1.00 92.88 277 PRO A O 1
ATOM 2144 N N . TYR A 1 278 ? -4.212 15.790 26.929 1.00 94.12 278 TYR A N 1
ATOM 2145 C CA . TYR A 1 278 ? -4.004 15.746 25.491 1.00 94.12 278 TYR A CA 1
ATOM 2146 C C . TYR A 1 278 ? -5.196 16.392 24.799 1.00 94.12 278 TYR A C 1
ATOM 2148 O O . TYR A 1 278 ? -6.346 16.232 25.217 1.00 94.12 278 TYR A O 1
ATOM 2156 N N . TYR A 1 279 ? -4.909 17.113 23.728 1.00 92.69 279 TYR A N 1
ATOM 2157 C CA . TYR A 1 279 ? -5.869 17.878 22.955 1.00 92.69 279 TYR A CA 1
ATOM 2158 C C . TYR A 1 279 ? -6.047 17.246 21.589 1.00 92.69 279 TYR A C 1
ATOM 2160 O O . TYR A 1 279 ? -5.091 16.763 20.978 1.00 92.69 279 TYR A O 1
ATOM 2168 N N . TYR A 1 280 ? -7.291 17.251 21.134 1.00 91.44 280 TYR A N 1
ATOM 2169 C CA . TYR A 1 280 ? -7.676 16.676 19.860 1.00 91.44 280 TYR A CA 1
ATOM 2170 C C . TYR A 1 280 ? -6.971 17.404 18.719 1.00 91.44 280 TYR A C 1
ATOM 2172 O O . TYR A 1 280 ? -7.077 18.626 18.627 1.00 91.44 280 TYR A O 1
ATOM 2180 N N . ALA A 1 281 ? -6.225 16.670 17.894 1.00 90.81 281 ALA A N 1
ATOM 2181 C CA . ALA A 1 281 ? -5.427 17.228 16.806 1.00 90.81 281 ALA A CA 1
ATOM 2182 C C . ALA A 1 281 ? -6.079 16.986 15.445 1.00 90.81 281 ALA A C 1
ATOM 2184 O O . ALA A 1 281 ? -6.240 17.922 14.665 1.00 90.81 281 ALA A O 1
ATOM 2185 N N . ASP A 1 282 ? -6.484 15.745 15.186 1.00 90.50 282 ASP A N 1
ATOM 2186 C CA . ASP A 1 282 ? -7.158 15.358 13.952 1.00 90.50 282 ASP A CA 1
ATOM 2187 C C . ASP A 1 282 ? -7.987 14.087 14.165 1.00 90.50 282 ASP A C 1
ATOM 2189 O O . ASP A 1 282 ? -7.788 13.350 15.138 1.00 90.50 282 ASP A O 1
ATOM 2193 N N . CYS A 1 283 ? -8.926 13.831 13.258 1.00 91.81 283 CYS A N 1
ATOM 2194 C CA . CYS A 1 283 ? -9.684 12.598 13.238 1.00 91.81 283 CYS A CA 1
ATOM 2195 C C . CYS A 1 283 ? -10.282 12.263 11.877 1.00 91.81 283 CYS A C 1
ATOM 2197 O O . CYS A 1 283 ? -10.771 13.126 11.146 1.00 91.81 283 CYS A O 1
ATOM 2199 N N . ARG A 1 284 ? -10.343 10.956 11.613 1.00 93.12 284 ARG A N 1
ATOM 2200 C CA . ARG A 1 284 ? -11.063 10.356 10.492 1.00 93.12 284 ARG A CA 1
ATOM 2201 C C . ARG A 1 284 ? -12.019 9.295 11.014 1.00 93.12 284 ARG A C 1
ATOM 2203 O O . ARG A 1 284 ? -11.595 8.380 11.710 1.00 93.12 284 ARG A O 1
ATOM 2210 N N . ASP A 1 285 ? -13.304 9.423 10.695 1.00 95.81 285 ASP A N 1
ATOM 2211 C CA . ASP A 1 285 ? -14.351 8.452 11.039 1.00 95.81 285 ASP A CA 1
ATOM 2212 C C . ASP A 1 285 ? -14.986 7.915 9.754 1.00 95.81 285 ASP A C 1
ATOM 2214 O O . ASP A 1 285 ? -15.826 8.574 9.136 1.00 95.81 285 ASP A O 1
ATOM 2218 N N . TRP A 1 286 ? -14.582 6.701 9.387 1.00 96.94 286 TRP A N 1
ATOM 2219 C CA . TRP A 1 286 ? -14.995 5.974 8.191 1.00 96.94 286 TRP A CA 1
ATOM 2220 C C . TRP A 1 286 ? -16.218 5.071 8.424 1.00 96.94 286 TRP A C 1
ATOM 2222 O O . TRP A 1 286 ? -16.409 4.074 7.736 1.00 96.94 286 TRP A O 1
ATOM 2232 N N . SER A 1 287 ? -17.071 5.378 9.406 1.00 96.75 287 SER A N 1
ATOM 2233 C CA . SER A 1 287 ? -18.291 4.595 9.660 1.00 96.75 287 SER A CA 1
ATOM 2234 C C . SER A 1 287 ? -19.384 4.773 8.599 1.00 96.75 287 SER A C 1
ATOM 2236 O O . SER A 1 287 ? -20.344 3.997 8.571 1.00 96.75 287 SER A O 1
ATOM 2238 N N . ALA A 1 288 ? -19.288 5.779 7.728 1.00 95.56 288 ALA A N 1
ATOM 2239 C CA . ALA A 1 288 ? -20.189 5.926 6.591 1.00 95.56 288 ALA A CA 1
ATOM 2240 C C . ALA A 1 288 ? -19.748 5.016 5.431 1.00 95.56 288 ALA A C 1
ATOM 2242 O O . ALA A 1 288 ? -18.576 4.683 5.292 1.00 95.56 288 ALA A O 1
ATOM 2243 N N . THR A 1 289 ? -20.693 4.603 4.585 1.00 95.56 289 THR A N 1
ATOM 2244 C CA . THR A 1 289 ? -20.430 3.691 3.463 1.00 95.56 289 THR A CA 1
ATOM 2245 C C . THR A 1 289 ? -21.044 4.218 2.173 1.00 95.56 289 THR A C 1
ATOM 2247 O O . THR A 1 289 ? -22.011 4.986 2.188 1.00 95.56 289 THR A O 1
ATOM 2250 N N . ILE A 1 290 ? -20.475 3.801 1.044 1.00 94.69 290 ILE A N 1
ATOM 2251 C CA . ILE A 1 290 ? -21.059 3.973 -0.287 1.00 94.69 290 ILE A CA 1
ATOM 2252 C C . ILE A 1 290 ? -20.985 2.658 -1.060 1.00 94.69 290 ILE A C 1
ATOM 2254 O O . ILE A 1 290 ? -19.943 2.002 -1.097 1.00 94.69 290 ILE A O 1
ATOM 2258 N N . ALA A 1 291 ? -22.089 2.285 -1.702 1.00 94.62 291 ALA A N 1
ATOM 2259 C CA . ALA A 1 291 ? -22.112 1.167 -2.636 1.00 94.62 291 ALA A CA 1
ATOM 2260 C C . ALA A 1 291 ? -21.218 1.478 -3.846 1.00 94.62 291 ALA A C 1
ATOM 2262 O O . ALA A 1 291 ? -21.275 2.580 -4.401 1.00 94.62 291 ALA A O 1
ATOM 2263 N N . LEU A 1 292 ? -20.397 0.514 -4.265 1.00 90.75 292 LEU A N 1
ATOM 2264 C CA . LEU A 1 292 ? -19.550 0.670 -5.443 1.00 90.75 292 LEU A CA 1
ATOM 2265 C C . LEU A 1 292 ? -20.268 0.115 -6.675 1.00 90.75 292 LEU A C 1
ATOM 2267 O O . LEU A 1 292 ? -20.705 -1.029 -6.692 1.00 90.75 292 LEU A O 1
ATOM 2271 N N . GLN A 1 293 ? -20.360 0.936 -7.724 1.00 80.06 293 GLN A N 1
ATOM 2272 C CA . GLN A 1 293 ? -20.969 0.562 -9.011 1.00 80.06 293 GLN A CA 1
ATOM 2273 C C . GLN A 1 293 ? -20.204 -0.575 -9.703 1.00 80.06 293 GLN A C 1
ATOM 2275 O O . GLN A 1 293 ? -20.793 -1.417 -10.373 1.00 80.06 293 GLN A O 1
ATOM 2280 N N . THR A 1 294 ? -18.881 -0.600 -9.534 1.00 77.75 294 THR A N 1
ATOM 2281 C CA . THR A 1 294 ? -18.021 -1.680 -10.014 1.00 77.75 294 THR A CA 1
ATOM 2282 C C . THR A 1 294 ? -17.179 -2.189 -8.864 1.00 77.75 294 THR A C 1
ATOM 2284 O O . THR A 1 294 ? -16.313 -1.465 -8.366 1.00 77.75 294 THR A O 1
ATOM 2287 N N . SER A 1 295 ? -17.386 -3.440 -8.476 1.00 75.38 295 SER A N 1
ATOM 2288 C CA . SER A 1 295 ? -16.501 -4.102 -7.529 1.00 75.38 295 SER A CA 1
ATOM 2289 C C . SER A 1 295 ? -15.225 -4.511 -8.255 1.00 75.38 295 SER A C 1
ATOM 2291 O O . SER A 1 295 ? -15.251 -5.292 -9.207 1.00 75.38 295 SER A O 1
ATOM 2293 N N . LYS A 1 296 ? -14.094 -3.965 -7.810 1.00 78.25 296 LYS A N 1
ATOM 2294 C CA . LYS A 1 296 ? -12.761 -4.331 -8.292 1.00 78.25 296 LYS A CA 1
ATOM 2295 C C . LYS A 1 296 ? -11.872 -4.687 -7.109 1.00 78.25 296 LYS A C 1
ATOM 2297 O O . LYS A 1 296 ? -12.028 -4.132 -6.020 1.00 78.25 296 LYS A O 1
ATOM 2302 N N . VAL A 1 297 ? -10.938 -5.604 -7.339 1.00 79.88 297 VAL A N 1
ATOM 2303 C CA . VAL A 1 297 ? -9.772 -5.751 -6.466 1.00 79.88 297 VAL A CA 1
ATOM 2304 C C . VAL A 1 297 ? -8.934 -4.493 -6.647 1.00 79.88 297 VAL A C 1
ATOM 2306 O O . VAL A 1 297 ? -8.607 -4.132 -7.779 1.00 79.88 297 VAL A O 1
ATOM 2309 N N . GLN A 1 298 ? -8.639 -3.809 -5.548 1.00 81.12 298 GLN A N 1
ATOM 2310 C CA . GLN A 1 298 ? -7.903 -2.552 -5.586 1.00 81.12 298 GLN A CA 1
ATOM 2311 C C . GLN A 1 298 ? -6.434 -2.818 -5.960 1.00 81.12 298 GLN A C 1
ATOM 2313 O O . GLN A 1 298 ? -5.756 -3.565 -5.249 1.00 81.12 298 GLN A O 1
ATOM 2318 N N . PRO A 1 299 ? -5.921 -2.255 -7.071 1.00 84.62 299 PRO A N 1
ATOM 2319 C CA . PRO A 1 299 ? -4.580 -2.539 -7.575 1.00 84.62 299 PRO A CA 1
ATOM 2320 C C . PRO A 1 299 ? -3.528 -1.674 -6.872 1.00 84.62 299 PRO A C 1
ATOM 2322 O O . PRO A 1 299 ? -2.831 -0.880 -7.500 1.00 84.62 299 PRO A O 1
ATOM 2325 N N . TRP A 1 300 ? -3.433 -1.803 -5.552 1.00 90.06 300 TRP A N 1
ATOM 2326 C CA . TRP A 1 300 ? -2.553 -0.965 -4.749 1.00 90.06 300 TRP A CA 1
ATOM 2327 C C . TRP A 1 300 ? -1.153 -1.576 -4.614 1.00 90.06 300 TRP A C 1
ATOM 2329 O O . TRP A 1 300 ? -1.032 -2.775 -4.342 1.00 90.06 300 TRP A O 1
ATOM 2339 N N . PRO A 1 301 ? -0.084 -0.776 -4.780 1.00 92.44 301 PRO A N 1
ATOM 2340 C CA . PRO A 1 301 ? 1.277 -1.260 -4.630 1.00 92.44 301 PRO A CA 1
ATOM 2341 C C . PRO A 1 301 ? 1.599 -1.533 -3.159 1.00 92.44 301 PRO A C 1
ATOM 2343 O O . PRO A 1 301 ? 1.598 -0.628 -2.323 1.00 92.44 301 PRO A O 1
ATOM 2346 N N . LEU A 1 302 ? 1.941 -2.782 -2.849 1.00 93.50 302 LEU A N 1
ATOM 2347 C CA . LEU A 1 302 ? 2.255 -3.233 -1.496 1.00 93.50 302 LEU A CA 1
ATOM 2348 C C . LEU A 1 302 ? 3.702 -3.727 -1.407 1.00 93.50 302 LEU A C 1
ATOM 2350 O O . LEU A 1 302 ? 4.067 -4.751 -1.993 1.00 93.50 302 LEU A O 1
ATOM 2354 N N . VAL A 1 303 ? 4.527 -3.054 -0.602 1.00 93.81 303 VAL A N 1
ATOM 2355 C CA . VAL A 1 303 ? 5.945 -3.424 -0.418 1.00 93.81 303 VAL A CA 1
ATOM 2356 C C . VAL A 1 303 ? 6.125 -4.828 0.173 1.00 93.81 303 VAL A C 1
ATOM 2358 O O . VAL A 1 303 ? 7.024 -5.564 -0.233 1.00 93.81 303 VAL A O 1
ATOM 2361 N N . ASN A 1 304 ? 5.220 -5.265 1.053 1.00 93.56 304 ASN A N 1
ATOM 2362 C CA . ASN A 1 304 ? 5.238 -6.601 1.662 1.00 93.56 304 ASN A CA 1
ATOM 2363 C C . ASN A 1 304 ? 4.997 -7.720 0.636 1.00 93.56 304 ASN A C 1
ATOM 2365 O O . ASN A 1 304 ? 5.463 -8.846 0.824 1.00 93.56 304 ASN A O 1
ATOM 2369 N N . ALA A 1 305 ? 4.273 -7.413 -0.442 1.00 94.00 305 ALA A N 1
ATOM 2370 C CA . ALA A 1 305 ? 3.913 -8.348 -1.500 1.00 94.00 305 ALA A CA 1
ATOM 2371 C C . ALA A 1 305 ? 4.853 -8.272 -2.713 1.00 94.00 305 ALA A C 1
ATOM 2373 O O . ALA A 1 305 ? 4.635 -8.970 -3.702 1.00 94.00 305 ALA A O 1
ATOM 2374 N N . ASN A 1 306 ? 5.859 -7.392 -2.698 1.00 95.88 306 ASN A N 1
ATOM 2375 C CA . ASN A 1 306 ? 6.655 -7.107 -3.888 1.00 95.88 306 ASN A CA 1
ATOM 2376 C C . ASN A 1 306 ? 7.633 -8.244 -4.193 1.00 95.88 306 ASN A C 1
ATOM 2378 O O . ASN A 1 306 ? 8.378 -8.702 -3.321 1.00 95.88 306 ASN A O 1
ATOM 2382 N N . LEU A 1 307 ? 7.605 -8.719 -5.439 1.00 95.56 307 LEU A N 1
ATOM 2383 C CA . LEU A 1 307 ? 8.476 -9.792 -5.916 1.00 95.56 307 LEU A CA 1
ATOM 2384 C C . LEU A 1 307 ? 9.847 -9.283 -6.388 1.00 95.56 307 LEU A C 1
ATOM 2386 O O . LEU A 1 307 ? 10.779 -10.090 -6.484 1.00 95.56 307 LEU A O 1
ATOM 2390 N N . LEU A 1 308 ? 9.968 -7.974 -6.640 1.00 95.44 308 LEU A N 1
ATOM 2391 C CA . LEU A 1 308 ? 11.218 -7.292 -6.982 1.00 95.44 308 LEU A CA 1
ATOM 2392 C C . LEU A 1 308 ? 12.119 -7.132 -5.746 1.00 95.44 308 LEU A C 1
ATOM 2394 O O . LEU A 1 308 ? 11.638 -6.889 -4.640 1.00 95.44 308 LEU A O 1
ATOM 2398 N N . GLN A 1 309 ? 13.436 -7.258 -5.927 1.00 90.06 309 GLN A N 1
ATOM 2399 C CA . GLN A 1 309 ? 14.409 -7.219 -4.824 1.00 90.06 309 GLN A CA 1
ATOM 2400 C C . GLN A 1 309 ? 14.936 -5.806 -4.536 1.00 90.06 309 GLN A C 1
ATOM 2402 O O . GLN A 1 309 ? 15.069 -5.429 -3.376 1.00 90.06 309 GLN A O 1
ATOM 2407 N N . TYR A 1 310 ? 15.189 -5.017 -5.581 1.00 90.94 310 TYR A N 1
ATOM 2408 C CA . TYR A 1 310 ? 15.688 -3.635 -5.490 1.00 90.94 310 TYR A CA 1
ATOM 2409 C C . TYR A 1 310 ? 14.639 -2.631 -5.968 1.00 90.94 310 TYR A C 1
ATOM 2411 O O . TYR A 1 310 ? 14.920 -1.743 -6.768 1.00 90.94 310 TYR A O 1
ATOM 2419 N N . ALA A 1 311 ? 13.405 -2.810 -5.503 1.00 93.69 311 ALA A N 1
ATOM 2420 C CA . ALA A 1 311 ? 12.239 -2.045 -5.937 1.00 93.69 311 ALA A CA 1
ATOM 2421 C C . ALA A 1 311 ? 12.370 -0.521 -5.768 1.00 93.69 311 ALA A C 1
ATOM 2423 O O . ALA A 1 311 ? 11.729 0.196 -6.520 1.00 93.69 311 ALA A O 1
ATOM 2424 N N . HIS A 1 312 ? 13.195 -0.051 -4.825 1.00 93.38 312 HIS A N 1
ATOM 2425 C CA . HIS A 1 312 ? 13.394 1.369 -4.497 1.00 93.38 312 HIS A CA 1
ATOM 2426 C C . HIS A 1 312 ? 14.746 1.924 -4.998 1.00 93.38 312 HIS A C 1
ATOM 2428 O O . HIS A 1 312 ? 15.301 2.859 -4.435 1.00 93.38 312 HIS A O 1
ATOM 2434 N N . PHE A 1 313 ? 15.359 1.275 -5.997 1.00 93.50 313 PHE A N 1
ATOM 2435 C CA . PHE A 1 313 ? 16.506 1.816 -6.747 1.00 93.50 313 PHE A CA 1
ATOM 2436 C C . PHE A 1 313 ? 17.690 2.342 -5.913 1.00 93.50 313 PHE A C 1
ATOM 2438 O O . PHE A 1 313 ? 18.410 3.250 -6.330 1.00 93.50 313 PHE A O 1
ATOM 2445 N N . ASN A 1 314 ? 17.948 1.750 -4.744 1.00 84.44 314 ASN A N 1
ATOM 2446 C CA . ASN A 1 314 ? 19.143 2.086 -3.979 1.00 84.44 314 ASN A CA 1
ATOM 2447 C C . ASN A 1 314 ? 20.412 1.651 -4.744 1.00 84.44 314 ASN A C 1
ATOM 2449 O O . ASN A 1 314 ? 20.385 0.729 -5.561 1.00 84.44 314 ASN A O 1
ATOM 2453 N N . GLN A 1 315 ? 21.550 2.295 -4.470 1.00 74.69 315 GLN A N 1
ATOM 2454 C CA . GLN A 1 315 ? 22.792 2.156 -5.257 1.00 74.69 315 GLN A CA 1
ATOM 2455 C C . GLN A 1 315 ? 23.347 0.717 -5.367 1.00 74.69 315 GLN A C 1
ATOM 2457 O O . GLN A 1 315 ? 24.241 0.460 -6.167 1.00 74.69 315 GLN A O 1
ATOM 2462 N N . SER A 1 316 ? 22.826 -0.236 -4.589 1.00 77.81 316 SER A N 1
ATOM 2463 C CA . SER A 1 316 ? 23.309 -1.620 -4.530 1.00 77.81 316 SER A CA 1
ATOM 2464 C C . SER A 1 316 ? 22.671 -2.588 -5.541 1.00 77.81 316 SER A C 1
ATOM 2466 O O . SER A 1 316 ? 23.061 -3.753 -5.572 1.00 77.81 316 SER A O 1
ATOM 2468 N N . GLY A 1 317 ? 21.705 -2.137 -6.352 1.00 84.62 317 GLY A N 1
ATOM 2469 C CA . GLY A 1 317 ? 20.847 -3.008 -7.169 1.00 84.62 317 GLY A CA 1
ATOM 2470 C C . GLY A 1 317 ? 21.084 -3.017 -8.682 1.00 84.62 317 GLY A C 1
ATOM 2471 O O . GLY A 1 317 ? 20.218 -3.517 -9.394 1.00 84.62 317 GLY A O 1
ATOM 2472 N N . PHE A 1 318 ? 22.194 -2.475 -9.191 1.00 89.56 318 PHE A N 1
ATOM 2473 C CA . PHE A 1 318 ? 22.390 -2.201 -10.626 1.00 89.56 318 PHE A CA 1
ATOM 2474 C C . PHE A 1 318 ? 23.623 -2.904 -11.204 1.00 89.56 318 PHE A C 1
ATOM 2476 O O . PHE A 1 318 ? 24.716 -2.781 -10.653 1.00 89.56 318 PHE A O 1
ATOM 2483 N N . VAL A 1 319 ? 23.469 -3.614 -12.328 1.00 87.75 319 VAL A N 1
ATOM 2484 C CA . VAL A 1 319 ? 24.569 -4.283 -13.044 1.00 87.75 319 VAL A CA 1
ATOM 2485 C C . VAL A 1 319 ? 24.337 -4.189 -14.554 1.00 87.75 319 VAL A C 1
ATOM 2487 O O . VAL A 1 319 ? 23.228 -4.387 -15.024 1.00 87.75 319 VAL A O 1
ATOM 2490 N N . ASP A 1 320 ? 25.377 -3.900 -15.338 1.00 76.06 320 ASP A N 1
ATOM 2491 C CA . ASP A 1 320 ? 25.209 -3.709 -16.786 1.00 76.06 320 ASP A CA 1
ATOM 2492 C C . ASP A 1 320 ? 25.254 -4.993 -17.621 1.00 76.06 320 ASP A C 1
ATOM 2494 O O . ASP A 1 320 ? 24.668 -5.011 -18.699 1.00 76.06 320 ASP A O 1
ATOM 2498 N N . HIS A 1 321 ? 25.955 -6.046 -17.176 1.00 60.22 321 HIS A N 1
ATOM 2499 C CA . HIS A 1 321 ? 26.327 -7.150 -18.083 1.00 60.22 321 HIS A CA 1
ATOM 2500 C C . HIS A 1 321 ? 26.461 -8.550 -17.470 1.00 60.22 321 HIS A C 1
ATOM 2502 O O . HIS A 1 321 ? 26.935 -9.465 -18.137 1.00 60.22 321 HIS A O 1
ATOM 2508 N N . ASN A 1 322 ? 25.988 -8.778 -16.246 1.00 59.22 322 ASN A N 1
ATOM 2509 C CA . ASN A 1 322 ? 25.924 -10.128 -15.677 1.00 59.22 322 ASN A CA 1
ATOM 2510 C C . ASN A 1 322 ? 24.472 -10.446 -15.352 1.00 59.22 322 ASN A C 1
ATOM 2512 O O . ASN A 1 322 ? 23.887 -9.701 -14.581 1.00 59.22 322 ASN A O 1
ATOM 2516 N N . GLN A 1 323 ? 23.911 -11.540 -15.887 1.00 65.75 323 GLN A N 1
ATOM 2517 C CA . GLN A 1 323 ? 22.534 -12.011 -15.633 1.00 65.75 323 GLN A CA 1
ATOM 2518 C C . GLN A 1 323 ? 22.331 -12.498 -14.184 1.00 65.75 323 GLN A C 1
ATOM 2520 O O . GLN A 1 323 ? 21.879 -13.614 -13.928 1.00 65.75 323 GLN A O 1
ATOM 2525 N N . VAL A 1 324 ? 22.696 -11.674 -13.205 1.00 80.94 324 VAL A N 1
ATOM 2526 C CA . VAL A 1 324 ? 22.373 -11.908 -11.808 1.00 80.94 324 VAL A CA 1
ATOM 2527 C C . VAL A 1 324 ? 20.895 -11.580 -11.655 1.00 80.94 324 VAL A C 1
ATOM 2529 O O . VAL A 1 324 ? 20.480 -10.420 -11.727 1.00 80.94 324 VAL A O 1
ATOM 2532 N N . GLN A 1 325 ? 20.088 -12.627 -11.505 1.00 82.12 325 GLN A N 1
ATOM 2533 C CA . GLN A 1 325 ? 18.659 -12.488 -11.248 1.00 82.12 325 GLN A CA 1
ATOM 2534 C C . GLN A 1 325 ? 18.422 -11.620 -10.009 1.00 82.12 325 GLN A C 1
ATOM 2536 O O . GLN A 1 325 ? 19.207 -11.638 -9.060 1.00 82.12 325 GLN A O 1
ATOM 2541 N N . GLY A 1 326 ? 17.336 -10.848 -10.028 1.00 84.62 326 GLY A N 1
ATOM 2542 C CA . GLY A 1 326 ? 17.003 -9.915 -8.955 1.00 84.62 326 GLY A CA 1
ATOM 2543 C C . GLY A 1 326 ? 17.714 -8.561 -9.013 1.00 84.62 326 GLY A C 1
ATOM 2544 O O . GLY A 1 326 ? 17.244 -7.657 -8.339 1.00 84.62 326 GLY A O 1
ATOM 2545 N N . TYR A 1 327 ? 18.762 -8.371 -9.825 1.00 92.38 327 TYR A N 1
ATOM 2546 C CA . TYR A 1 327 ? 19.367 -7.052 -10.077 1.00 92.38 327 TYR A CA 1
ATOM 2547 C C . TYR A 1 327 ? 18.701 -6.350 -11.263 1.00 92.38 327 TYR A C 1
ATOM 2549 O O . TYR A 1 327 ? 18.103 -6.994 -12.128 1.00 92.38 327 TYR A O 1
ATOM 2557 N N . TRP A 1 328 ? 18.803 -5.025 -11.298 1.00 94.19 328 TRP A N 1
ATOM 2558 C CA . TRP A 1 328 ? 18.445 -4.226 -12.460 1.00 94.19 328 TRP A CA 1
ATOM 2559 C C . TRP A 1 328 ? 19.547 -4.280 -13.511 1.00 94.19 328 TRP A C 1
ATOM 2561 O O . TRP A 1 328 ? 20.728 -4.197 -13.176 1.00 94.19 328 TRP A O 1
ATOM 2571 N N . HIS A 1 329 ? 19.129 -4.361 -14.771 1.00 93.31 329 HIS A N 1
ATOM 2572 C CA . HIS A 1 329 ? 19.976 -4.442 -15.956 1.00 93.31 329 HIS A CA 1
ATOM 2573 C C . HIS A 1 329 ? 19.498 -3.467 -17.023 1.00 93.31 329 HIS A C 1
ATOM 2575 O O . HIS A 1 329 ? 18.335 -3.056 -17.028 1.00 93.31 329 HIS A O 1
ATOM 2581 N N . ARG A 1 330 ? 20.371 -3.159 -17.983 1.00 90.69 330 ARG A N 1
ATOM 2582 C CA . ARG A 1 330 ? 19.998 -2.442 -19.205 1.00 90.69 330 ARG A CA 1
ATOM 2583 C C . ARG A 1 330 ? 19.863 -3.398 -20.381 1.00 90.69 330 ARG A C 1
ATOM 2585 O O . ARG A 1 330 ? 20.660 -4.312 -20.565 1.00 90.69 330 ARG A O 1
ATOM 2592 N N . PHE A 1 331 ? 18.858 -3.149 -21.203 1.00 85.56 331 PHE A N 1
ATOM 2593 C CA . PHE A 1 331 ? 18.667 -3.760 -22.509 1.00 85.56 331 PHE A CA 1
ATOM 2594 C C . PHE A 1 331 ? 18.820 -2.675 -23.577 1.00 85.56 331 PHE A C 1
ATOM 2596 O O . PHE A 1 331 ? 18.197 -1.619 -23.464 1.00 85.56 331 PHE A O 1
ATOM 2603 N N . TYR A 1 332 ? 19.657 -2.915 -24.587 1.00 82.50 332 TYR A N 1
ATOM 2604 C CA . TYR A 1 332 ? 19.842 -2.036 -25.745 1.00 82.50 332 TYR A CA 1
ATOM 2605 C C . TYR A 1 332 ? 20.417 -2.826 -26.933 1.00 82.50 332 TYR A C 1
ATOM 2607 O O . TYR A 1 332 ? 21.090 -3.842 -26.732 1.00 82.50 332 TYR A O 1
ATOM 2615 N N . PRO A 1 333 ? 20.164 -2.390 -28.180 1.00 78.62 333 PRO A N 1
ATOM 2616 C CA . PRO A 1 333 ? 20.715 -3.039 -29.362 1.00 78.62 333 PRO A CA 1
ATOM 2617 C C . PRO A 1 333 ? 22.240 -2.822 -29.455 1.00 78.62 333 PRO A C 1
ATOM 2619 O O . PRO A 1 333 ? 22.713 -1.737 -29.114 1.00 78.62 333 PRO A O 1
ATOM 2622 N N . PRO A 1 334 ? 23.018 -3.782 -30.000 1.00 79.25 334 PRO A N 1
ATOM 2623 C CA . PRO A 1 334 ? 24.484 -3.692 -30.074 1.00 79.25 334 PRO A CA 1
ATOM 2624 C C . PRO A 1 334 ? 25.047 -2.467 -30.815 1.00 79.25 334 PRO A C 1
ATOM 2626 O O . PRO A 1 334 ? 26.188 -2.088 -30.578 1.00 79.25 334 PRO A O 1
ATOM 2629 N N . ALA A 1 335 ? 24.270 -1.871 -31.724 1.00 79.81 335 ALA A N 1
ATOM 2630 C CA . ALA A 1 335 ? 24.686 -0.747 -32.569 1.00 79.81 335 ALA A CA 1
ATOM 2631 C C . ALA A 1 335 ? 23.825 0.520 -32.383 1.00 79.81 335 ALA A C 1
ATOM 2633 O O . ALA A 1 335 ? 23.900 1.431 -33.205 1.00 79.81 335 ALA A O 1
ATOM 2634 N N . GLY A 1 336 ? 22.969 0.572 -31.355 1.00 78.62 336 GLY A N 1
ATOM 2635 C CA . GLY A 1 336 ? 22.124 1.741 -31.084 1.00 78.62 336 GLY A CA 1
ATOM 2636 C C . GLY A 1 336 ? 22.618 2.581 -29.907 1.00 78.62 336 GLY A C 1
ATOM 2637 O O . GLY A 1 336 ? 23.591 2.207 -29.248 1.00 78.62 336 GLY A O 1
ATOM 2638 N N . PRO A 1 337 ? 21.947 3.716 -29.628 1.00 82.81 337 PRO A N 1
ATOM 2639 C CA . PRO A 1 337 ? 22.229 4.486 -28.426 1.00 82.81 337 PRO A CA 1
ATOM 2640 C C . PRO A 1 337 ? 22.105 3.581 -27.197 1.00 82.81 337 PRO A C 1
ATOM 2642 O O . PRO A 1 337 ? 21.269 2.673 -27.148 1.00 82.81 337 PRO A O 1
ATOM 2645 N N . VAL A 1 338 ? 22.962 3.808 -26.210 1.00 87.50 338 VAL A N 1
ATOM 2646 C CA . VAL A 1 338 ? 22.869 3.121 -24.924 1.00 87.50 338 VAL A CA 1
ATOM 2647 C C . VAL A 1 338 ? 21.899 3.914 -24.062 1.00 87.50 338 VAL A C 1
ATOM 2649 O O . VAL A 1 338 ? 22.038 5.127 -23.932 1.00 87.50 338 VAL A O 1
ATOM 2652 N N . LEU A 1 339 ? 20.922 3.228 -23.470 1.00 91.81 339 LEU A N 1
ATOM 2653 C CA . LEU A 1 339 ? 20.016 3.834 -22.500 1.00 91.81 339 LEU A CA 1
ATOM 2654 C C . LEU A 1 339 ? 20.835 4.427 -21.345 1.00 91.81 339 LEU A C 1
ATOM 2656 O O . LEU A 1 339 ? 21.643 3.726 -20.723 1.00 91.81 339 LEU A O 1
ATOM 2660 N N . ASN A 1 340 ? 20.626 5.708 -21.055 1.00 92.94 340 ASN A N 1
ATOM 2661 C CA . ASN A 1 340 ? 21.233 6.354 -19.901 1.00 92.94 340 ASN A CA 1
ATOM 2662 C C . ASN A 1 340 ? 20.434 5.996 -18.659 1.00 92.94 340 ASN A C 1
ATOM 2664 O O . ASN A 1 340 ? 19.204 6.067 -18.663 1.00 92.94 340 ASN A O 1
ATOM 2668 N N . TRP A 1 341 ? 21.143 5.646 -17.592 1.00 93.31 341 TRP A N 1
ATOM 2669 C CA . TRP A 1 341 ? 20.545 5.448 -16.285 1.00 93.31 341 TRP A CA 1
ATOM 2670 C C . TRP A 1 341 ? 21.496 5.872 -15.169 1.00 93.31 341 TRP A C 1
ATOM 2672 O O . TRP A 1 341 ? 22.717 5.823 -15.332 1.00 93.31 341 TRP A O 1
ATOM 2682 N N . SER A 1 342 ? 20.945 6.257 -14.027 1.00 93.12 342 SER A N 1
ATOM 2683 C CA . SER A 1 342 ? 21.706 6.435 -12.797 1.00 93.12 342 SER A CA 1
ATOM 2684 C C . SER A 1 342 ? 20.823 6.203 -11.579 1.00 93.12 342 SER A C 1
ATOM 2686 O O . SER A 1 342 ? 19.653 6.581 -11.565 1.00 93.12 342 SER A O 1
ATOM 2688 N N . ALA A 1 343 ? 21.407 5.615 -10.537 1.00 93.44 343 ALA A N 1
ATOM 2689 C CA . ALA A 1 343 ? 20.832 5.662 -9.201 1.00 93.44 343 ALA A CA 1
ATOM 2690 C C . ALA A 1 343 ? 21.130 7.037 -8.597 1.00 93.44 343 ALA A C 1
ATOM 2692 O O . ALA A 1 343 ? 22.294 7.397 -8.409 1.00 93.44 343 ALA A O 1
ATOM 2693 N N . SER A 1 344 ? 20.084 7.793 -8.304 1.00 95.00 344 SER A N 1
ATOM 2694 C CA . SER A 1 344 ? 20.153 9.163 -7.809 1.00 95.00 344 SER A CA 1
ATOM 2695 C C . SER A 1 344 ? 19.452 9.270 -6.454 1.00 95.00 344 SER A C 1
ATOM 2697 O O . SER A 1 344 ? 18.707 8.376 -6.052 1.00 95.00 344 SER A O 1
ATOM 2699 N N . VAL A 1 345 ? 19.704 10.359 -5.726 1.00 95.88 345 VAL A N 1
ATOM 2700 C CA . VAL A 1 345 ? 19.040 10.655 -4.449 1.00 95.88 345 VAL A CA 1
ATOM 2701 C C . VAL A 1 345 ? 18.455 12.057 -4.515 1.00 95.88 345 VAL A C 1
ATOM 2703 O O . VAL A 1 345 ? 19.160 13.005 -4.857 1.00 95.88 345 VAL A O 1
ATOM 2706 N N . SER A 1 346 ? 17.167 12.179 -4.214 1.00 95.44 346 SER A N 1
ATOM 2707 C CA . SER A 1 346 ? 16.462 13.454 -4.140 1.00 95.44 346 SER A CA 1
ATOM 2708 C C . SER A 1 346 ? 16.430 13.965 -2.706 1.00 95.44 346 SER A C 1
ATOM 2710 O O . SER A 1 346 ? 16.237 13.194 -1.766 1.00 95.44 346 SER A O 1
ATOM 2712 N N . VAL A 1 347 ? 16.612 15.273 -2.539 1.00 94.88 347 VAL A N 1
ATOM 2713 C CA . VAL A 1 347 ? 16.643 15.957 -1.235 1.00 94.88 347 VAL A CA 1
ATOM 2714 C C . VAL A 1 347 ? 15.690 17.157 -1.174 1.00 94.88 347 VAL A C 1
ATOM 2716 O O . VAL A 1 347 ? 15.818 18.015 -0.305 1.00 94.88 347 VAL A O 1
ATOM 2719 N N . THR A 1 348 ? 14.756 17.238 -2.117 1.00 90.62 348 THR A N 1
ATOM 2720 C CA . THR A 1 348 ? 13.820 18.352 -2.329 1.00 90.62 348 THR A CA 1
ATOM 2721 C C . THR A 1 348 ? 12.381 17.937 -1.999 1.00 90.62 348 THR A C 1
ATOM 2723 O O . THR A 1 348 ? 12.121 16.759 -1.785 1.00 90.62 348 THR A O 1
ATOM 2726 N N . GLY A 1 349 ? 11.440 18.882 -1.871 1.00 80.81 349 GLY A N 1
ATOM 2727 C CA . GLY A 1 349 ? 10.003 18.594 -1.709 1.00 80.81 349 GLY A CA 1
ATOM 2728 C C . GLY A 1 349 ? 9.600 17.653 -0.557 1.00 80.81 349 GLY A C 1
ATOM 2729 O O . GLY A 1 349 ? 8.556 17.006 -0.603 1.00 80.81 349 GLY A O 1
ATOM 2730 N N . GLY A 1 350 ? 10.426 17.552 0.489 1.00 85.19 350 GLY A N 1
ATOM 2731 C CA . GLY A 1 350 ? 10.215 16.643 1.622 1.00 85.19 350 GLY A CA 1
ATOM 2732 C C . GLY A 1 350 ? 10.911 15.283 1.502 1.00 85.19 350 GLY A C 1
ATOM 2733 O O . GLY A 1 350 ? 10.897 14.526 2.473 1.00 85.19 350 GLY A O 1
ATOM 2734 N N . ASP A 1 351 ? 11.593 14.996 0.392 1.00 92.12 351 ASP A N 1
ATOM 2735 C CA . ASP A 1 351 ? 12.246 13.707 0.120 1.00 92.12 351 ASP A CA 1
ATOM 2736 C C . ASP A 1 351 ? 13.344 13.349 1.145 1.00 92.12 351 ASP A C 1
ATOM 2738 O O . ASP A 1 351 ? 13.699 12.180 1.283 1.00 92.12 351 ASP A O 1
ATOM 2742 N N . ASN A 1 352 ? 13.876 14.330 1.889 1.00 92.50 352 ASN A N 1
ATOM 2743 C CA . ASN A 1 352 ? 14.911 14.163 2.921 1.00 92.50 352 ASN A CA 1
ATOM 2744 C C . ASN A 1 352 ? 14.453 14.504 4.350 1.00 92.50 352 ASN A C 1
ATOM 2746 O O . ASN A 1 352 ? 15.292 14.605 5.246 1.00 92.50 352 ASN A O 1
ATOM 2750 N N . ARG A 1 353 ? 13.147 14.680 4.600 1.00 90.06 353 ARG A N 1
ATOM 2751 C CA . ARG A 1 353 ? 12.638 15.173 5.898 1.00 90.06 353 ARG A CA 1
ATOM 2752 C C . ARG A 1 353 ? 13.140 14.368 7.104 1.00 90.06 353 ARG A C 1
ATOM 2754 O O . ARG A 1 353 ? 13.318 14.934 8.180 1.00 90.06 353 ARG A O 1
ATOM 2761 N N . TYR A 1 354 ? 13.371 13.068 6.924 1.00 88.88 354 TYR A N 1
ATOM 2762 C CA . TYR A 1 354 ? 13.798 12.149 7.982 1.00 88.88 354 TYR A CA 1
ATOM 2763 C C . TYR A 1 354 ? 15.136 11.452 7.693 1.00 88.88 354 TYR A C 1
ATOM 2765 O O . TYR A 1 354 ? 15.462 10.467 8.358 1.00 88.88 354 TYR A O 1
ATOM 2773 N N . GLY A 1 355 ? 15.922 11.921 6.719 1.00 90.88 355 GLY A N 1
ATOM 2774 C CA . GLY A 1 355 ? 17.104 11.174 6.305 1.00 90.88 355 GLY A CA 1
ATOM 2775 C C . GLY A 1 355 ? 17.964 11.808 5.224 1.00 90.88 355 GLY A C 1
ATOM 2776 O O . GLY A 1 355 ? 17.994 13.019 5.033 1.00 90.88 355 GLY A O 1
ATOM 2777 N N . SER A 1 356 ? 18.714 10.953 4.533 1.00 94.19 356 SER A N 1
ATOM 2778 C CA . SER A 1 356 ? 19.651 11.338 3.475 1.00 94.19 356 SER A CA 1
ATOM 2779 C C . SER A 1 356 ? 18.985 11.693 2.145 1.00 94.19 356 SER A C 1
ATOM 2781 O O . SER A 1 356 ? 19.691 12.110 1.231 1.00 94.19 356 SER A O 1
ATOM 2783 N N . GLY A 1 357 ? 17.667 11.529 2.024 1.00 95.06 357 GLY A N 1
ATOM 2784 C CA . GLY A 1 357 ? 16.935 11.729 0.778 1.00 95.06 357 GLY A CA 1
ATOM 2785 C C . GLY A 1 357 ? 16.328 10.442 0.236 1.00 95.06 357 GLY A C 1
ATOM 2786 O O . GLY A 1 357 ? 16.619 9.351 0.728 1.00 95.06 357 GLY A O 1
ATOM 2787 N N . THR A 1 358 ? 15.505 10.581 -0.799 1.00 94.94 358 THR A N 1
ATOM 2788 C CA . THR A 1 358 ? 14.805 9.465 -1.441 1.00 94.94 358 THR A CA 1
ATOM 2789 C C . THR A 1 358 ? 15.582 8.941 -2.639 1.00 94.94 358 THR A C 1
ATOM 2791 O O . THR A 1 358 ? 15.978 9.721 -3.507 1.00 94.94 358 THR A O 1
ATOM 2794 N N . ALA A 1 359 ? 15.820 7.628 -2.690 1.00 95.94 359 ALA A N 1
ATOM 2795 C CA . ALA A 1 359 ? 16.502 7.004 -3.819 1.00 95.94 359 ALA A CA 1
ATOM 2796 C C . ALA A 1 359 ? 15.554 6.893 -5.022 1.00 95.94 359 ALA A C 1
ATOM 2798 O O . ALA A 1 359 ? 14.362 6.642 -4.867 1.00 95.94 359 ALA A O 1
ATOM 2799 N N . TYR A 1 360 ? 16.082 7.091 -6.227 1.00 96.38 360 TYR A N 1
ATOM 2800 C CA . TYR A 1 360 ? 15.322 6.921 -7.461 1.00 96.38 360 TYR A CA 1
ATOM 2801 C C . TYR A 1 360 ? 16.239 6.548 -8.628 1.00 96.38 360 TYR A C 1
ATOM 2803 O O . TYR A 1 360 ? 17.442 6.816 -8.625 1.00 96.38 360 TYR A O 1
ATOM 2811 N N . LEU A 1 361 ? 15.657 5.940 -9.654 1.00 97.00 361 LEU A N 1
ATOM 2812 C CA . LEU A 1 361 ? 16.289 5.709 -10.945 1.00 97.00 361 LEU A CA 1
ATOM 2813 C C . LEU A 1 361 ? 16.009 6.900 -11.864 1.00 97.00 361 LEU A C 1
ATOM 2815 O O . LEU A 1 361 ? 14.858 7.144 -12.218 1.00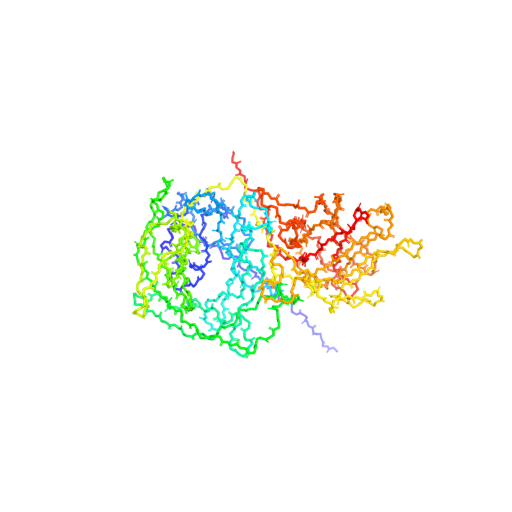 97.00 361 LEU A O 1
ATOM 2819 N N . ALA A 1 362 ? 17.050 7.615 -12.283 1.00 96.69 362 ALA A N 1
ATOM 2820 C CA . ALA A 1 362 ? 16.967 8.554 -13.398 1.00 96.69 362 ALA A CA 1
ATOM 2821 C C . ALA A 1 362 ? 17.285 7.805 -14.694 1.00 96.69 362 ALA A C 1
ATOM 2823 O O . ALA A 1 362 ? 18.307 7.120 -14.754 1.00 96.69 362 ALA A O 1
ATOM 2824 N N . MET A 1 363 ? 16.447 7.908 -15.727 1.00 95.94 363 MET A N 1
ATOM 2825 C CA . MET A 1 363 ? 16.699 7.226 -17.001 1.00 95.94 363 MET A CA 1
ATOM 2826 C C . MET A 1 363 ? 16.155 7.958 -18.231 1.00 95.94 363 MET A C 1
ATOM 2828 O O . MET A 1 363 ? 15.105 8.592 -18.173 1.00 95.94 363 MET A O 1
ATOM 2832 N N . ASN A 1 364 ? 16.845 7.814 -19.367 1.00 94.62 364 ASN A N 1
ATOM 2833 C CA . ASN A 1 364 ? 16.408 8.284 -20.687 1.00 94.62 364 ASN A CA 1
ATOM 2834 C C . ASN A 1 364 ? 16.984 7.409 -21.814 1.00 94.62 364 ASN A C 1
ATOM 2836 O O . ASN A 1 364 ? 17.911 6.632 -21.598 1.00 94.62 364 ASN A O 1
ATOM 2840 N N . CYS A 1 365 ? 16.476 7.545 -23.039 1.00 93.06 365 CYS A N 1
ATOM 2841 C CA . CYS A 1 365 ? 16.888 6.701 -24.169 1.00 93.06 365 CYS A CA 1
ATOM 2842 C C . CYS A 1 365 ? 18.296 6.977 -24.745 1.00 93.06 365 CYS A C 1
ATOM 2844 O O . CYS A 1 365 ? 18.732 6.287 -25.668 1.00 93.06 365 CYS A O 1
ATOM 2846 N N . GLY A 1 366 ? 19.033 7.954 -24.209 1.00 90.25 366 GLY A N 1
ATOM 2847 C CA . GLY A 1 366 ? 20.412 8.254 -24.606 1.00 90.25 366 GLY A CA 1
ATOM 2848 C C . GLY A 1 366 ? 20.566 8.988 -25.936 1.00 90.25 366 GLY A C 1
ATOM 2849 O O . GLY A 1 366 ? 21.675 9.094 -26.456 1.00 90.25 366 GLY A O 1
ATOM 2850 N N . SER A 1 367 ? 19.471 9.498 -26.495 1.00 88.75 367 SER A N 1
ATOM 2851 C CA . SER A 1 367 ? 19.421 10.172 -27.793 1.00 88.75 367 SER A CA 1
ATOM 2852 C C . SER A 1 367 ? 18.386 11.298 -27.790 1.00 88.75 367 SER A C 1
ATOM 2854 O O . SER A 1 367 ? 17.508 11.354 -26.935 1.00 88.75 367 SER A O 1
ATOM 2856 N N . THR A 1 368 ? 18.462 12.200 -28.772 1.00 89.38 368 THR A N 1
ATOM 2857 C CA . THR A 1 368 ? 17.479 13.286 -28.964 1.00 89.38 368 THR A CA 1
ATOM 2858 C C . THR A 1 368 ? 16.111 12.786 -29.432 1.00 89.38 368 THR A C 1
ATOM 2860 O O . THR A 1 368 ? 15.113 13.486 -29.289 1.00 89.38 368 THR A O 1
ATOM 2863 N N . GLN A 1 369 ? 16.058 11.575 -29.986 1.00 90.19 369 GLN A N 1
ATOM 2864 C CA . GLN A 1 369 ? 14.842 10.862 -30.361 1.00 90.19 369 GLN A CA 1
ATOM 2865 C C . GLN A 1 369 ? 14.939 9.440 -29.835 1.00 90.19 369 GLN A C 1
ATOM 2867 O O . GLN A 1 369 ? 15.917 8.749 -30.133 1.00 90.19 369 GLN A O 1
ATOM 2872 N N . CYS A 1 370 ? 13.947 8.998 -29.067 1.00 89.94 370 CYS A N 1
ATOM 2873 C CA . CYS A 1 370 ? 13.956 7.627 -28.586 1.00 89.94 370 CYS A CA 1
ATOM 2874 C C . CYS A 1 370 ? 13.704 6.640 -29.722 1.00 89.94 370 CYS A C 1
ATOM 2876 O O . CYS A 1 370 ? 12.887 6.914 -30.606 1.00 89.94 370 CYS A O 1
ATOM 2878 N N . PRO A 1 371 ? 14.390 5.486 -29.705 1.00 88.06 371 PRO A N 1
ATOM 2879 C CA . PRO A 1 371 ? 14.052 4.408 -30.613 1.00 88.06 371 PRO A CA 1
ATOM 2880 C C . PRO A 1 371 ? 12.623 3.913 -30.330 1.00 88.06 371 PRO A C 1
ATOM 2882 O O . PRO A 1 371 ? 12.070 4.195 -29.262 1.00 88.06 371 PRO A O 1
ATOM 2885 N N . PRO A 1 372 ? 12.022 3.143 -31.254 1.00 86.25 372 PRO A N 1
ATOM 2886 C CA . PRO A 1 372 ? 10.707 2.558 -31.033 1.00 86.25 372 PRO A CA 1
ATOM 2887 C C . PRO A 1 372 ? 10.629 1.819 -29.682 1.00 86.25 372 PRO A C 1
ATOM 2889 O O . PRO A 1 372 ? 11.600 1.134 -29.317 1.00 86.25 372 PRO A O 1
ATOM 2892 N N . PRO A 1 373 ? 9.501 1.918 -28.948 1.00 79.94 373 PRO A N 1
ATOM 2893 C CA . PRO A 1 373 ? 9.303 1.196 -27.694 1.00 79.94 373 PRO A CA 1
ATOM 2894 C C . PRO A 1 373 ? 9.656 -0.290 -27.832 1.00 79.94 373 PRO A C 1
ATOM 2896 O O . PRO A 1 373 ? 9.351 -0.920 -28.842 1.00 79.94 373 PRO A O 1
ATOM 2899 N N . GLY A 1 374 ? 10.330 -0.849 -26.825 1.00 77.62 374 GLY A N 1
ATOM 2900 C CA . GLY A 1 374 ? 10.823 -2.234 -26.853 1.00 77.62 374 GLY A CA 1
ATOM 2901 C C . GLY A 1 374 ? 12.266 -2.394 -27.339 1.00 77.62 374 GLY A C 1
ATOM 2902 O O . GLY A 1 374 ? 12.830 -3.473 -27.187 1.00 77.62 374 GLY A O 1
ATOM 2903 N N . THR A 1 375 ? 12.893 -1.338 -27.867 1.00 86.75 375 THR A N 1
ATOM 2904 C CA . THR A 1 375 ? 14.302 -1.388 -28.308 1.00 86.75 375 THR A CA 1
ATOM 2905 C C . THR A 1 375 ? 15.283 -1.220 -27.147 1.00 86.75 375 THR A C 1
ATOM 2907 O O . THR A 1 375 ? 16.372 -1.787 -27.161 1.00 86.75 375 THR A O 1
ATOM 2910 N N . GLN A 1 376 ? 14.904 -0.448 -26.131 1.00 91.88 376 GLN A N 1
ATOM 2911 C CA . GLN A 1 376 ? 15.706 -0.205 -24.939 1.00 91.88 376 GLN A CA 1
ATOM 2912 C C . GLN A 1 376 ? 14.839 -0.326 -23.689 1.00 91.88 376 GLN A C 1
ATOM 2914 O O . GLN A 1 376 ? 13.669 0.064 -23.708 1.00 91.88 376 GLN A O 1
ATOM 2919 N N . ALA A 1 377 ? 15.413 -0.836 -22.602 1.00 94.38 377 ALA A N 1
ATOM 2920 C CA . ALA A 1 377 ? 14.725 -0.921 -21.321 1.00 94.38 377 ALA A CA 1
ATOM 2921 C C . ALA A 1 377 ? 15.703 -0.979 -20.146 1.00 94.38 377 ALA A C 1
ATOM 2923 O O . ALA A 1 377 ? 16.840 -1.430 -20.287 1.00 94.38 377 ALA A O 1
ATOM 2924 N N . VAL A 1 378 ? 15.214 -0.597 -18.971 1.00 95.50 378 VAL A N 1
ATOM 2925 C CA . VAL A 1 378 ? 15.743 -1.072 -17.691 1.00 95.50 378 VAL A CA 1
ATOM 2926 C C . VAL A 1 378 ? 14.883 -2.254 -17.260 1.00 95.50 378 VAL A C 1
ATOM 2928 O O . VAL A 1 378 ? 13.660 -2.169 -17.340 1.00 95.50 378 VAL A O 1
ATOM 2931 N N . TYR A 1 379 ? 15.482 -3.370 -16.849 1.00 95.62 379 TYR A N 1
ATOM 2932 C CA . TYR A 1 379 ? 14.717 -4.571 -16.512 1.00 95.62 379 TYR A CA 1
ATOM 2933 C C . TYR A 1 379 ? 15.247 -5.312 -15.291 1.00 95.62 379 TYR A C 1
ATOM 2935 O O . TYR A 1 379 ? 16.420 -5.199 -14.943 1.00 95.62 379 TYR A O 1
ATOM 2943 N N . GLN A 1 380 ? 14.376 -6.104 -14.668 1.00 95.25 380 GLN A N 1
ATOM 2944 C CA . GLN A 1 380 ? 14.732 -7.069 -13.632 1.00 95.25 380 GLN A CA 1
ATOM 2945 C C . GLN A 1 380 ? 14.066 -8.413 -13.933 1.00 95.25 380 GLN A C 1
ATOM 2947 O O . GLN A 1 380 ? 12.863 -8.481 -14.197 1.00 95.25 380 GLN A O 1
ATOM 2952 N N . ASP A 1 381 ? 14.860 -9.481 -13.872 1.00 95.12 381 ASP A N 1
ATOM 2953 C CA . ASP A 1 381 ? 14.376 -10.854 -14.015 1.00 95.12 381 ASP A CA 1
ATOM 2954 C C . ASP A 1 381 ? 13.984 -11.418 -12.647 1.00 95.12 381 ASP A C 1
ATOM 2956 O O . ASP A 1 381 ? 14.764 -11.391 -11.689 1.00 95.12 381 ASP A O 1
ATOM 2960 N N . ILE A 1 382 ? 12.761 -11.940 -12.572 1.00 95.12 382 ILE A N 1
ATOM 2961 C CA . ILE A 1 382 ? 12.136 -12.504 -11.381 1.00 95.12 382 ILE A CA 1
ATOM 2962 C C . ILE A 1 382 ? 11.972 -14.014 -11.601 1.00 95.12 382 ILE A C 1
ATOM 2964 O O . ILE A 1 382 ? 11.351 -14.424 -12.589 1.00 95.12 382 ILE A O 1
ATOM 2968 N N . PRO A 1 383 ? 12.473 -14.861 -10.686 1.00 93.50 383 PRO A N 1
ATOM 2969 C CA . PRO A 1 383 ? 12.354 -16.306 -10.831 1.00 93.50 383 PRO A CA 1
ATOM 2970 C C . PRO A 1 383 ? 10.896 -16.764 -10.981 1.00 93.50 383 PRO A C 1
ATOM 2972 O O . PRO A 1 383 ? 10.016 -16.344 -10.219 1.00 93.50 383 PRO A O 1
ATOM 2975 N N . ILE A 1 384 ? 10.625 -17.618 -11.976 1.00 92.94 384 ILE A N 1
ATOM 2976 C CA . ILE A 1 384 ? 9.256 -18.009 -12.353 1.00 92.94 384 ILE A CA 1
ATOM 2977 C C . ILE A 1 384 ? 8.523 -18.760 -11.231 1.00 92.94 384 ILE A C 1
ATOM 2979 O O . ILE A 1 384 ? 7.297 -18.745 -11.159 1.00 92.94 384 ILE A O 1
ATOM 2983 N N . GLU A 1 385 ? 9.252 -19.396 -10.313 1.00 90.50 385 GLU A N 1
ATOM 2984 C CA . GLU A 1 385 ? 8.699 -20.120 -9.171 1.00 90.50 385 GLU A CA 1
ATOM 2985 C C . GLU A 1 385 ? 8.004 -19.220 -8.146 1.00 90.50 385 GLU A C 1
ATOM 2987 O O . GLU A 1 385 ? 7.140 -19.712 -7.414 1.00 90.50 385 GLU A O 1
ATOM 2992 N N . LYS A 1 386 ? 8.326 -17.917 -8.131 1.00 91.38 386 LYS A N 1
ATOM 2993 C CA . LYS A 1 386 ? 7.633 -16.918 -7.303 1.00 91.38 386 LYS A CA 1
ATOM 2994 C C . LYS A 1 386 ? 6.207 -16.652 -7.795 1.00 91.38 386 LYS A C 1
ATOM 2996 O O . LYS A 1 386 ? 5.373 -16.163 -7.033 1.00 91.38 386 LYS A O 1
ATOM 3001 N N . PHE A 1 387 ? 5.899 -17.025 -9.037 1.00 90.81 387 PHE A N 1
ATOM 3002 C CA . PHE A 1 387 ? 4.587 -16.838 -9.636 1.00 90.81 387 PHE A CA 1
ATOM 3003 C C . PHE A 1 387 ? 3.703 -18.081 -9.457 1.00 90.81 387 PHE A C 1
ATOM 3005 O O . PHE A 1 387 ? 4.158 -19.233 -9.486 1.00 90.81 387 PHE A O 1
ATOM 3012 N N . CYS A 1 388 ? 2.405 -17.864 -9.246 1.00 84.69 388 CYS A N 1
ATOM 3013 C CA . CYS A 1 388 ? 1.401 -18.907 -9.409 1.00 84.69 388 CYS A CA 1
ATOM 3014 C C . CYS A 1 388 ? 0.866 -18.910 -10.838 1.00 84.69 388 CYS A C 1
ATOM 3016 O O . CYS A 1 388 ? 0.817 -17.889 -11.519 1.00 84.69 388 CYS A O 1
ATOM 3018 N N . SER A 1 389 ? 0.491 -20.104 -11.292 1.00 77.62 389 SER A N 1
ATOM 3019 C CA . SER A 1 389 ? -0.159 -20.279 -12.586 1.00 77.62 389 SER A CA 1
ATOM 3020 C C . SER A 1 389 ? -1.551 -19.658 -12.537 1.00 77.62 389 SER A C 1
ATOM 3022 O O . SER A 1 389 ? -2.252 -19.869 -11.551 1.00 77.62 389 SER A O 1
ATOM 3024 N N . GLN A 1 390 ? -1.943 -18.945 -13.598 1.00 76.75 390 GLN A N 1
ATOM 3025 C CA . GLN A 1 390 ? -3.271 -18.328 -13.736 1.00 76.75 390 GLN A CA 1
ATOM 3026 C C . GLN A 1 390 ? -3.631 -17.334 -12.619 1.00 76.75 390 GLN A C 1
ATOM 3028 O O . GLN A 1 390 ? -4.804 -17.149 -12.322 1.00 76.75 390 GLN A O 1
ATOM 3033 N N . CYS A 1 391 ? -2.633 -16.697 -12.007 1.00 85.50 391 CYS A N 1
ATOM 3034 C CA . CYS A 1 391 ? -2.836 -15.615 -11.048 1.00 85.50 391 CYS A CA 1
ATOM 3035 C C . CYS A 1 391 ? -2.786 -14.243 -11.730 1.00 85.50 391 CYS A C 1
ATOM 3037 O O . CYS A 1 391 ? -2.121 -14.071 -12.759 1.00 85.50 391 CYS A O 1
ATOM 3039 N N . SER A 1 392 ? -3.451 -13.263 -11.118 1.00 90.38 392 SER A N 1
ATOM 3040 C CA . SER A 1 392 ? -3.351 -11.859 -11.487 1.00 90.38 392 SER A CA 1
ATOM 3041 C C . SER A 1 392 ? -2.129 -11.241 -10.819 1.00 90.38 392 SER A C 1
ATOM 3043 O O . SER A 1 392 ? -1.734 -11.629 -9.719 1.00 90.38 392 SER A O 1
ATOM 3045 N N . TYR A 1 393 ? -1.542 -10.253 -11.475 1.00 93.25 393 TYR A N 1
ATOM 3046 C CA . TYR A 1 393 ? -0.431 -9.480 -10.948 1.00 93.25 393 TYR A CA 1
ATOM 3047 C C . TYR A 1 393 ? -0.648 -8.009 -11.250 1.00 93.25 393 TYR A C 1
ATOM 3049 O O . TYR A 1 393 ? -0.931 -7.648 -12.391 1.00 93.25 393 TYR A O 1
ATOM 3057 N N . LEU A 1 394 ? -0.481 -7.177 -10.228 1.00 94.88 394 LEU A N 1
ATOM 3058 C CA . LEU A 1 394 ? -0.203 -5.763 -10.410 1.00 94.88 394 LEU A CA 1
ATOM 3059 C C . LEU A 1 394 ? 1.265 -5.636 -10.788 1.00 94.88 394 LEU A C 1
ATOM 3061 O O . LEU A 1 394 ? 2.129 -6.143 -10.069 1.00 94.88 394 LEU A O 1
ATOM 3065 N N . TYR A 1 395 ? 1.553 -4.922 -11.864 1.00 97.44 395 TYR A N 1
ATOM 3066 C CA . TYR A 1 395 ? 2.894 -4.419 -12.110 1.00 97.44 395 TYR A CA 1
ATOM 3067 C C . TYR A 1 395 ? 2.841 -2.920 -12.381 1.00 97.44 395 TYR A C 1
ATOM 3069 O O . TYR A 1 395 ? 1.909 -2.432 -13.020 1.00 97.44 395 TYR A O 1
ATOM 3077 N N . GLY A 1 396 ? 3.811 -2.173 -11.862 1.00 97.44 396 GLY A N 1
ATOM 3078 C CA . GLY A 1 396 ? 3.768 -0.719 -11.950 1.00 97.44 396 GLY A CA 1
ATOM 3079 C C . GLY A 1 396 ? 4.994 -0.016 -11.395 1.00 97.44 396 GLY A C 1
ATOM 3080 O O . GLY A 1 396 ? 5.841 -0.642 -10.761 1.00 97.44 396 GLY A O 1
ATOM 3081 N N . VAL A 1 397 ? 5.071 1.291 -11.622 1.00 97.62 397 VAL A N 1
ATOM 3082 C CA . VAL A 1 397 ? 6.095 2.176 -11.060 1.00 97.62 397 VAL A CA 1
ATOM 3083 C C . VAL A 1 397 ? 5.495 3.500 -10.605 1.00 97.62 397 VAL A C 1
ATOM 3085 O O . VAL A 1 397 ? 4.531 3.973 -11.203 1.00 97.62 397 VAL A O 1
ATOM 3088 N N . ASN A 1 398 ? 6.101 4.121 -9.595 1.00 95.06 398 ASN A N 1
ATOM 3089 C CA . ASN A 1 398 ? 5.890 5.540 -9.306 1.00 95.06 398 ASN A CA 1
ATOM 3090 C C . ASN A 1 398 ? 6.915 6.345 -10.101 1.00 95.06 398 ASN A C 1
ATOM 3092 O O . ASN A 1 398 ? 8.119 6.163 -9.901 1.00 95.06 398 ASN A O 1
ATOM 3096 N N . ALA A 1 399 ? 6.441 7.179 -11.027 1.00 96.12 399 ALA A N 1
ATOM 3097 C CA . ALA A 1 399 ? 7.305 7.907 -11.941 1.00 96.12 399 ALA A CA 1
ATOM 3098 C C . ALA A 1 399 ? 6.815 9.323 -12.247 1.00 96.12 399 ALA A C 1
ATOM 3100 O O . ALA A 1 399 ? 5.619 9.594 -12.337 1.00 96.12 399 ALA A O 1
ATOM 3101 N N . ARG A 1 400 ? 7.778 10.198 -12.518 1.00 94.94 400 ARG A N 1
ATOM 3102 C CA . ARG A 1 400 ? 7.585 11.549 -13.059 1.00 94.94 400 ARG A CA 1
ATOM 3103 C C . ARG A 1 400 ? 8.589 11.808 -14.174 1.00 94.94 400 ARG A C 1
ATOM 3105 O O . ARG A 1 400 ? 9.533 11.037 -14.370 1.00 94.94 400 ARG A O 1
ATOM 3112 N N . ARG A 1 401 ? 8.464 12.960 -14.824 1.00 94.94 401 ARG A N 1
ATOM 3113 C CA . ARG A 1 401 ? 9.551 13.528 -15.623 1.00 94.94 401 ARG A CA 1
ATOM 3114 C C . ARG A 1 401 ? 10.330 14.598 -14.872 1.00 94.94 401 ARG A C 1
ATOM 3116 O O . ARG A 1 401 ? 9.833 15.222 -13.939 1.00 94.94 401 ARG A O 1
ATOM 3123 N N . GLU A 1 402 ? 11.573 14.807 -15.284 1.00 92.88 402 GLU A N 1
ATOM 3124 C CA . GLU A 1 402 ? 12.375 15.930 -14.790 1.00 92.88 402 GLU A CA 1
ATOM 3125 C C . GLU A 1 402 ? 11.914 17.252 -15.425 1.00 92.88 402 GLU A C 1
ATOM 3127 O O . GLU A 1 402 ? 11.660 18.227 -14.725 1.00 92.88 402 GLU A O 1
ATOM 3132 N N . ALA A 1 403 ? 11.747 17.272 -16.750 1.00 92.12 403 ALA A N 1
ATOM 3133 C CA . ALA A 1 403 ? 11.343 18.454 -17.509 1.00 92.12 403 ALA A CA 1
ATOM 3134 C C . ALA A 1 403 ? 10.530 18.063 -18.743 1.00 92.12 403 ALA A C 1
ATOM 3136 O O . ALA A 1 403 ? 10.873 17.075 -19.391 1.00 92.12 403 ALA A O 1
ATOM 3137 N N . GLY A 1 404 ? 9.515 18.858 -19.107 1.00 92.25 404 GLY A N 1
ATOM 3138 C CA . GLY A 1 404 ? 8.579 18.601 -20.216 1.00 92.25 404 GLY A CA 1
ATOM 3139 C C . GLY A 1 404 ? 7.778 17.302 -20.064 1.00 92.25 404 GLY A C 1
ATOM 3140 O O . GLY A 1 404 ? 7.956 16.588 -19.076 1.00 92.25 404 GLY A O 1
ATOM 3141 N N . ASP A 1 405 ? 7.008 16.945 -21.095 1.00 94.25 405 ASP A N 1
ATOM 3142 C CA . ASP A 1 405 ? 6.087 15.802 -21.034 1.00 94.25 405 ASP A CA 1
ATOM 3143 C C . ASP A 1 405 ? 6.474 14.666 -21.988 1.00 94.25 405 ASP A C 1
ATOM 3145 O O . ASP A 1 405 ? 7.167 14.874 -22.995 1.00 94.25 405 ASP A O 1
ATOM 3149 N N . GLY A 1 406 ? 6.074 13.435 -21.667 1.00 95.25 406 GLY A N 1
ATOM 3150 C CA . GLY A 1 406 ? 6.284 12.278 -22.536 1.00 95.25 406 GLY A CA 1
ATOM 3151 C C . GLY A 1 406 ? 5.884 10.945 -21.921 1.00 95.25 406 GLY A C 1
ATOM 3152 O O . GLY A 1 406 ? 5.605 10.846 -20.729 1.00 95.25 406 GLY A O 1
ATOM 3153 N N . ASP A 1 407 ? 5.880 9.914 -22.759 1.00 96.38 407 ASP A N 1
ATOM 3154 C CA . ASP A 1 407 ? 5.315 8.617 -22.396 1.00 96.38 407 ASP A CA 1
ATOM 3155 C C . ASP A 1 407 ? 6.347 7.698 -21.744 1.00 96.38 407 ASP A C 1
ATOM 3157 O O . ASP A 1 407 ? 7.469 7.540 -22.235 1.00 96.38 407 ASP A O 1
ATOM 3161 N N . LEU A 1 408 ? 5.938 7.048 -20.658 1.00 97.00 408 LEU A N 1
ATOM 3162 C CA . LEU A 1 408 ? 6.649 5.926 -20.059 1.00 97.00 408 LEU A CA 1
ATOM 3163 C C . LEU A 1 408 ? 5.861 4.648 -20.324 1.00 97.00 408 LEU A C 1
ATOM 3165 O O . LEU A 1 408 ? 4.653 4.606 -20.083 1.00 97.00 408 LEU A O 1
ATOM 3169 N N . TYR A 1 409 ? 6.549 3.599 -20.766 1.00 97.75 409 TYR A N 1
ATOM 3170 C CA . TYR A 1 409 ? 5.951 2.285 -20.980 1.00 97.75 409 TYR A CA 1
ATOM 3171 C C . TYR A 1 409 ? 6.522 1.274 -19.993 1.00 97.75 409 TYR A C 1
ATOM 3173 O O . TYR A 1 409 ? 7.701 1.317 -19.643 1.00 97.75 409 TYR A O 1
ATOM 3181 N N . LEU A 1 410 ? 5.684 0.333 -19.576 1.00 98.19 410 LEU A N 1
ATOM 3182 C CA . LEU A 1 410 ? 6.048 -0.802 -18.743 1.00 98.19 410 LEU A CA 1
ATOM 3183 C C . LEU A 1 410 ? 5.668 -2.088 -19.460 1.00 98.19 410 LEU A C 1
ATOM 3185 O O . LEU A 1 410 ? 4.613 -2.153 -20.092 1.00 98.19 410 LEU A O 1
ATOM 3189 N N . ALA A 1 411 ? 6.478 -3.128 -19.303 1.00 97.50 411 ALA A N 1
ATOM 3190 C CA . ALA A 1 411 ? 6.143 -4.446 -19.818 1.00 97.50 411 ALA A CA 1
ATOM 3191 C C . ALA A 1 411 ? 6.426 -5.548 -18.799 1.00 97.50 411 ALA A C 1
ATOM 3193 O O . ALA A 1 411 ? 7.372 -5.470 -18.012 1.00 97.50 411 ALA A O 1
ATOM 3194 N N . LEU A 1 412 ? 5.613 -6.599 -18.854 1.00 97.50 412 LEU A N 1
ATOM 3195 C CA . LEU A 1 412 ? 5.829 -7.839 -18.125 1.00 97.50 412 LEU A CA 1
ATOM 3196 C C . LEU A 1 412 ? 5.920 -8.976 -19.140 1.00 97.50 412 LEU A C 1
ATOM 3198 O O . LEU A 1 412 ? 5.009 -9.175 -19.937 1.00 97.50 412 LEU A O 1
ATOM 3202 N N . GLN A 1 413 ? 7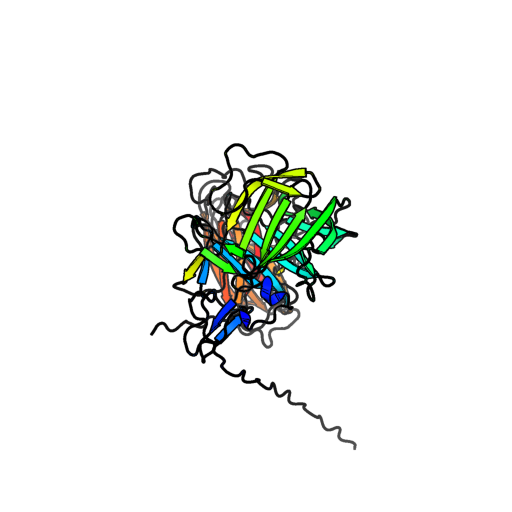.026 -9.711 -19.134 1.00 96.44 413 GLN A N 1
ATOM 3203 C CA . GLN A 1 413 ? 7.305 -10.773 -20.098 1.00 96.44 413 GLN A CA 1
ATOM 3204 C C . GLN A 1 413 ? 7.510 -12.103 -19.386 1.00 96.44 413 GLN A C 1
ATOM 3206 O O . GLN A 1 413 ? 8.192 -12.161 -18.370 1.00 96.44 413 GLN A O 1
ATOM 3211 N N . VAL A 1 414 ? 6.993 -13.193 -19.950 1.00 95.12 414 VAL A N 1
ATOM 3212 C CA . VAL A 1 414 ? 7.432 -14.546 -19.583 1.00 95.12 414 VAL A CA 1
ATOM 3213 C C . VAL A 1 414 ? 8.505 -14.955 -20.580 1.00 95.12 414 VAL A C 1
ATOM 3215 O O . VAL A 1 414 ? 8.254 -15.006 -21.786 1.00 95.12 414 VAL A O 1
ATOM 3218 N N . VAL A 1 415 ? 9.699 -15.252 -20.078 1.00 94.25 415 VAL A N 1
ATOM 3219 C CA . VAL A 1 415 ? 10.851 -15.660 -20.883 1.00 94.25 415 VAL A CA 1
ATOM 3220 C C . VAL A 1 415 ? 11.185 -17.109 -20.573 1.00 94.25 415 VAL A C 1
ATOM 3222 O O . VAL A 1 415 ? 11.221 -17.512 -19.412 1.00 94.25 415 VAL A O 1
ATOM 3225 N N . ARG A 1 416 ? 11.445 -17.904 -21.611 1.00 93.56 416 ARG A N 1
ATOM 3226 C CA . ARG A 1 416 ? 11.866 -19.301 -21.502 1.00 93.56 416 ARG A CA 1
ATOM 3227 C C . ARG A 1 416 ? 12.974 -19.583 -22.502 1.00 93.56 416 ARG A C 1
ATOM 3229 O O . ARG A 1 416 ? 12.786 -19.383 -23.697 1.00 93.56 416 ARG A O 1
ATOM 3236 N N . ASN A 1 417 ? 14.111 -20.087 -22.022 1.00 91.81 417 ASN A N 1
ATOM 3237 C CA . ASN A 1 417 ? 15.287 -20.377 -22.854 1.00 91.81 417 ASN A CA 1
ATOM 3238 C C . ASN A 1 417 ? 15.709 -19.168 -23.714 1.00 91.81 417 ASN A C 1
ATOM 3240 O O . ASN A 1 417 ? 16.027 -19.315 -24.890 1.00 91.81 417 ASN A O 1
ATOM 3244 N N . GLY A 1 418 ? 15.646 -17.964 -23.137 1.00 90.00 418 GLY A N 1
ATOM 3245 C CA . GLY A 1 418 ? 15.976 -16.711 -23.825 1.00 90.00 418 GLY A CA 1
ATOM 3246 C C . GLY A 1 418 ? 14.905 -16.184 -24.789 1.00 90.00 418 GLY A C 1
ATOM 3247 O O . GLY A 1 418 ? 15.095 -15.115 -25.358 1.00 90.00 418 GLY A O 1
ATOM 3248 N N . VAL A 1 419 ? 13.777 -16.882 -24.956 1.00 92.62 419 VAL A N 1
ATOM 3249 C CA . VAL A 1 419 ? 12.681 -16.475 -25.848 1.00 92.62 419 VAL A CA 1
ATOM 3250 C C . VAL A 1 419 ? 11.515 -15.922 -25.035 1.00 92.62 419 VAL A C 1
ATOM 3252 O O . VAL A 1 419 ? 11.069 -16.558 -24.080 1.00 92.62 419 VAL A O 1
ATOM 3255 N N . VAL A 1 420 ? 10.993 -14.757 -25.425 1.00 94.25 420 VAL A N 1
ATOM 3256 C CA . VAL A 1 420 ? 9.740 -14.211 -24.879 1.00 94.25 420 VAL A CA 1
ATOM 3257 C C . VAL A 1 420 ? 8.579 -15.053 -25.406 1.00 94.25 420 VAL A C 1
ATOM 3259 O O . VAL A 1 420 ? 8.325 -15.079 -26.608 1.00 94.25 420 VAL A O 1
ATOM 3262 N N . VAL A 1 421 ? 7.883 -15.760 -24.517 1.00 95.06 421 VAL A N 1
ATOM 3263 C CA . VAL A 1 421 ? 6.741 -16.627 -24.871 1.00 95.06 421 VAL A CA 1
ATOM 3264 C C . VAL A 1 421 ? 5.389 -15.972 -24.591 1.00 95.06 421 VAL A C 1
ATOM 3266 O O . VAL A 1 421 ? 4.362 -16.451 -25.063 1.00 95.06 421 VAL A O 1
ATOM 3269 N N . TRP A 1 422 ? 5.384 -14.885 -23.823 1.00 95.38 422 TRP A N 1
ATOM 3270 C CA . TRP A 1 422 ? 4.210 -14.068 -23.540 1.00 95.38 422 TRP A CA 1
ATOM 3271 C C . TRP A 1 422 ? 4.651 -12.676 -23.087 1.00 95.38 422 TRP A C 1
ATOM 3273 O O . TRP A 1 422 ? 5.702 -12.550 -22.451 1.00 95.38 422 TRP A O 1
ATOM 3283 N N . GLN A 1 423 ? 3.851 -11.652 -23.386 1.00 96.12 423 GLN A N 1
ATOM 3284 C CA . GLN A 1 423 ? 4.075 -10.295 -22.897 1.00 96.12 423 GLN A CA 1
ATOM 3285 C C . GLN A 1 423 ? 2.768 -9.528 -22.695 1.00 96.12 423 GLN A C 1
ATOM 3287 O O . GLN A 1 423 ? 1.804 -9.750 -23.427 1.00 96.12 423 GLN A O 1
ATOM 3292 N N . ASP A 1 424 ? 2.806 -8.577 -21.769 1.00 97.38 424 ASP A N 1
ATOM 3293 C CA . ASP A 1 424 ? 1.824 -7.508 -21.605 1.00 97.38 424 ASP A CA 1
ATOM 3294 C C . ASP A 1 424 ? 2.538 -6.155 -21.519 1.00 97.38 424 ASP A C 1
ATOM 3296 O O . ASP A 1 424 ? 3.678 -6.087 -21.046 1.00 97.38 424 ASP A O 1
ATOM 3300 N N . VAL A 1 425 ? 1.895 -5.094 -22.013 1.00 96.88 425 VAL A N 1
ATOM 3301 C CA . VAL A 1 425 ? 2.472 -3.745 -22.098 1.00 96.88 425 VAL A CA 1
ATOM 3302 C C . VAL A 1 425 ? 1.424 -2.713 -21.696 1.00 96.88 425 VAL A C 1
ATOM 3304 O O . VAL A 1 425 ? 0.296 -2.745 -22.177 1.00 96.88 425 VAL A O 1
ATOM 3307 N N . THR A 1 426 ? 1.822 -1.761 -20.857 1.00 97.00 426 THR A N 1
ATOM 3308 C CA . THR A 1 426 ? 1.023 -0.580 -20.501 1.00 97.00 426 THR A CA 1
ATOM 3309 C C . THR A 1 426 ? 1.880 0.673 -20.635 1.00 97.00 426 THR A C 1
ATOM 3311 O O . THR A 1 426 ? 3.109 0.588 -20.674 1.00 97.00 426 THR A O 1
ATOM 3314 N N . GLY A 1 427 ? 1.261 1.844 -20.702 1.00 96.31 427 GLY A N 1
ATOM 3315 C CA . GLY A 1 427 ? 1.980 3.109 -20.722 1.00 96.31 427 GLY A CA 1
ATOM 3316 C C . GLY A 1 427 ? 1.127 4.261 -20.224 1.00 96.31 427 GLY A C 1
ATOM 3317 O O . GLY A 1 427 ? -0.101 4.175 -20.196 1.00 96.31 427 GLY A O 1
ATOM 3318 N N . LYS A 1 428 ? 1.791 5.338 -19.811 1.00 95.81 428 LYS A N 1
ATOM 3319 C CA . LYS A 1 428 ? 1.146 6.565 -19.341 1.00 95.81 428 LYS A CA 1
ATOM 3320 C C . LYS A 1 428 ? 1.974 7.773 -19.758 1.00 95.81 428 LYS A C 1
ATOM 3322 O O . LYS A 1 428 ? 3.205 7.731 -19.727 1.00 95.81 428 LYS A O 1
ATOM 3327 N N . HIS A 1 429 ? 1.278 8.838 -20.131 1.00 96.12 429 HIS A N 1
ATOM 3328 C CA . HIS A 1 429 ? 1.878 10.142 -20.362 1.00 96.12 429 HIS A CA 1
ATOM 3329 C C . HIS A 1 429 ? 2.214 10.795 -19.019 1.00 96.12 429 HIS A C 1
ATOM 3331 O O . HIS A 1 429 ? 1.351 10.847 -18.141 1.00 96.12 429 HIS A O 1
ATOM 3337 N N . LEU A 1 430 ? 3.451 11.261 -18.851 1.00 95.50 430 LEU A N 1
ATOM 3338 C CA . LEU A 1 430 ? 3.946 11.846 -17.605 1.00 95.50 430 LEU A CA 1
ATOM 3339 C C . LEU A 1 430 ? 4.454 13.268 -17.828 1.00 95.50 430 LEU A C 1
ATOM 3341 O O . LEU A 1 430 ? 5.088 13.555 -18.845 1.00 95.50 430 LEU A O 1
ATOM 3345 N N . ALA A 1 431 ? 4.243 14.111 -16.824 1.00 94.25 431 ALA A N 1
ATOM 3346 C CA . ALA A 1 431 ? 4.724 15.485 -16.735 1.00 94.25 431 ALA A CA 1
ATOM 3347 C C . ALA A 1 431 ? 5.707 15.649 -15.551 1.00 94.25 431 ALA A C 1
ATOM 3349 O O . ALA A 1 431 ? 5.954 14.687 -14.806 1.00 94.25 431 ALA A O 1
ATOM 3350 N N . PRO A 1 432 ? 6.302 16.843 -15.352 1.00 93.06 432 PRO A N 1
ATOM 3351 C CA . PRO A 1 432 ? 7.127 17.127 -14.177 1.00 93.06 432 PRO A CA 1
ATOM 3352 C C . PRO A 1 432 ? 6.354 17.180 -12.858 1.00 93.06 432 PRO A C 1
ATOM 3354 O O . PRO A 1 432 ? 6.932 16.891 -11.815 1.00 93.06 432 PRO A O 1
ATOM 3357 N N . ASP A 1 433 ? 5.068 17.528 -12.920 1.00 91.50 433 ASP A N 1
ATOM 3358 C CA . ASP A 1 433 ? 4.112 17.444 -11.817 1.00 91.50 433 ASP A CA 1
ATOM 3359 C C . ASP A 1 433 ? 2.883 16.676 -12.301 1.00 91.50 433 ASP A C 1
ATOM 3361 O O . ASP A 1 433 ? 2.233 17.093 -13.259 1.00 91.50 433 ASP A O 1
ATOM 3365 N N . ASN A 1 434 ? 2.599 15.533 -11.678 1.00 85.56 434 ASN A N 1
ATOM 3366 C CA . ASN A 1 434 ? 1.458 14.685 -12.028 1.00 85.56 434 ASN A CA 1
ATOM 3367 C C . ASN A 1 434 ? 0.352 14.727 -10.963 1.00 85.56 434 ASN A C 1
ATOM 3369 O O . ASN A 1 434 ? -0.507 13.846 -10.930 1.00 85.56 434 ASN A O 1
ATOM 3373 N N . GLY A 1 435 ? 0.399 15.719 -10.072 1.00 76.31 435 GLY A N 1
ATOM 3374 C CA . GLY A 1 435 ? -0.576 15.910 -9.014 1.00 76.31 435 GLY A CA 1
ATOM 3375 C C . GLY A 1 435 ? -1.952 16.381 -9.471 1.00 76.31 435 GLY A C 1
ATOM 3376 O O . GLY A 1 435 ? -2.114 17.020 -10.511 1.00 76.31 435 GLY A O 1
ATOM 3377 N N . PHE A 1 436 ? -2.948 16.134 -8.621 1.00 61.66 436 PHE A N 1
ATOM 3378 C CA . PHE A 1 436 ? -4.299 16.671 -8.757 1.00 61.66 436 PHE A CA 1
ATOM 3379 C C . PHE A 1 436 ? -4.509 17.767 -7.697 1.00 61.66 436 PHE A C 1
ATOM 3381 O O . PHE A 1 436 ? -4.479 17.481 -6.506 1.00 61.66 436 PHE A O 1
ATOM 3388 N N . GLY A 1 437 ? -4.758 19.023 -8.095 1.00 53.59 437 GLY A N 1
ATOM 3389 C CA . GLY A 1 437 ? -5.357 20.008 -7.172 1.00 53.59 437 GLY A CA 1
ATOM 3390 C C . GLY A 1 437 ? -4.499 21.167 -6.639 1.00 53.59 437 GLY A C 1
ATOM 3391 O O . GLY A 1 437 ? -4.824 21.711 -5.591 1.00 53.59 437 GLY A O 1
ATOM 3392 N N . GLY A 1 438 ? -3.479 21.635 -7.364 1.00 52.94 438 GLY A N 1
ATOM 3393 C CA . GLY A 1 438 ? -2.943 22.999 -7.176 1.00 52.94 438 GLY A CA 1
ATOM 3394 C C . GLY A 1 438 ? -1.891 23.203 -6.075 1.00 52.94 438 GLY A C 1
ATOM 3395 O O . GLY A 1 438 ? -1.420 24.327 -5.904 1.00 52.94 438 GLY A O 1
ATOM 3396 N N . TYR A 1 439 ? -1.461 22.152 -5.375 1.00 58.69 439 TYR A N 1
ATOM 3397 C CA . TYR A 1 439 ? -0.288 22.186 -4.494 1.00 58.69 439 TYR A CA 1
ATOM 3398 C C . TYR A 1 439 ? 0.979 21.862 -5.298 1.00 58.69 439 TYR A C 1
ATOM 3400 O O . TYR A 1 439 ? 1.358 20.706 -5.410 1.00 58.69 439 TYR A O 1
ATOM 3408 N N . ALA A 1 440 ? 1.644 22.844 -5.910 1.00 63.72 440 ALA A N 1
ATOM 3409 C CA . ALA A 1 440 ? 2.843 22.559 -6.711 1.00 63.72 440 ALA A CA 1
ATOM 3410 C C . ALA A 1 440 ? 3.901 21.789 -5.885 1.00 63.72 440 ALA A C 1
ATOM 3412 O O . ALA A 1 440 ? 4.473 22.339 -4.946 1.00 63.72 440 ALA A O 1
ATOM 3413 N N . GLN A 1 441 ? 4.131 20.517 -6.234 1.00 76.50 441 GLN A N 1
ATOM 3414 C CA . GLN A 1 441 ? 5.055 19.584 -5.553 1.00 76.50 441 GLN A CA 1
ATOM 3415 C C . GLN A 1 441 ? 6.135 19.082 -6.519 1.00 76.50 441 GLN A C 1
ATOM 3417 O O . GLN A 1 441 ? 6.804 18.077 -6.276 1.00 76.50 441 GLN A O 1
ATOM 3422 N N . ALA A 1 442 ? 6.296 19.797 -7.636 1.00 82.12 442 ALA A N 1
ATOM 3423 C CA . ALA A 1 442 ? 7.243 19.528 -8.712 1.00 82.12 442 ALA A CA 1
ATOM 3424 C C . ALA A 1 442 ? 8.702 19.369 -8.250 1.00 82.12 442 ALA A C 1
ATOM 3426 O O . ALA A 1 442 ? 9.535 18.895 -9.023 1.00 82.12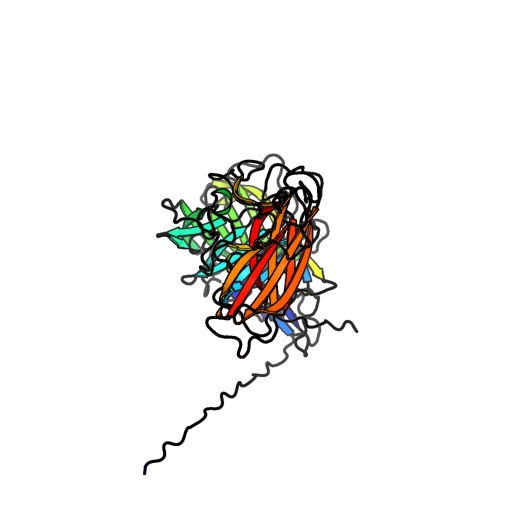 442 ALA A O 1
ATOM 3427 N N . ASP A 1 443 ? 9.056 19.762 -7.030 1.00 87.56 443 ASP A N 1
ATOM 3428 C CA . ASP A 1 443 ? 10.397 19.588 -6.484 1.00 87.56 443 ASP A CA 1
ATOM 3429 C C . ASP A 1 443 ? 10.606 18.222 -5.801 1.00 87.56 443 ASP A C 1
ATOM 3431 O O . ASP A 1 443 ? 11.733 17.744 -5.802 1.00 87.56 443 ASP A O 1
ATOM 3435 N N . SER A 1 444 ? 9.574 17.533 -5.300 1.00 91.50 444 SER A N 1
ATOM 3436 C CA . SER A 1 444 ? 9.692 16.162 -4.755 1.00 91.50 444 SER A CA 1
ATOM 3437 C C . SER A 1 444 ? 9.665 15.122 -5.868 1.00 91.50 444 SER A C 1
ATOM 3439 O O . SER A 1 444 ? 8.789 15.184 -6.727 1.00 91.50 444 SER A O 1
ATOM 3441 N N . VAL A 1 445 ? 10.542 14.113 -5.868 1.00 93.25 445 VAL A N 1
ATOM 3442 C CA . VAL A 1 445 ? 10.409 12.997 -6.830 1.00 93.25 445 VAL A CA 1
ATOM 3443 C C . VAL A 1 445 ? 9.271 12.047 -6.471 1.00 93.25 445 VAL A C 1
ATOM 3445 O O . VAL A 1 445 ? 8.667 11.469 -7.371 1.00 93.25 445 VAL A O 1
ATOM 3448 N N . VAL A 1 446 ? 8.938 11.922 -5.186 1.00 92.00 446 VAL A N 1
ATOM 3449 C CA . VAL A 1 446 ? 7.852 11.058 -4.702 1.00 92.00 446 VAL A CA 1
ATOM 3450 C C . VAL A 1 446 ? 6.503 11.703 -4.959 1.00 92.00 446 VAL A C 1
ATOM 3452 O O . VAL A 1 446 ? 5.655 11.134 -5.641 1.00 92.00 446 VAL A O 1
ATOM 3455 N N . ARG A 1 447 ? 6.326 12.931 -4.478 1.00 89.69 447 ARG A N 1
ATOM 3456 C CA . ARG A 1 447 ? 5.016 13.579 -4.427 1.00 89.69 447 ARG A CA 1
ATOM 3457 C C . ARG A 1 447 ? 4.561 14.172 -5.750 1.00 89.69 447 ARG A C 1
ATOM 3459 O O . ARG A 1 447 ? 3.394 14.488 -5.887 1.00 89.69 447 ARG A O 1
ATOM 3466 N N . SER A 1 448 ? 5.439 14.288 -6.742 1.00 90.75 448 SER A N 1
ATOM 3467 C CA . SER A 1 448 ? 5.043 14.651 -8.113 1.00 90.75 448 SER A CA 1
ATOM 3468 C C . SER A 1 448 ? 4.943 13.452 -9.062 1.00 90.75 448 SER A C 1
ATOM 3470 O O . SER A 1 448 ? 4.664 13.629 -10.253 1.00 90.75 448 SER A O 1
ATOM 3472 N N . SER A 1 449 ? 5.164 12.229 -8.566 1.00 92.25 449 SER A N 1
ATOM 3473 C CA . SER A 1 449 ? 5.039 11.010 -9.365 1.00 92.25 449 SER A CA 1
ATOM 3474 C C . SER A 1 449 ? 3.583 10.602 -9.576 1.00 92.25 449 SER A C 1
ATOM 3476 O O . SER A 1 449 ? 2.752 10.689 -8.675 1.00 92.25 449 SER A O 1
ATOM 3478 N N . ALA A 1 450 ? 3.294 10.068 -10.761 1.00 92.31 450 ALA A N 1
ATOM 3479 C CA . ALA A 1 450 ? 2.104 9.268 -11.004 1.00 92.31 450 ALA A CA 1
ATOM 3480 C C . ALA A 1 450 ? 2.436 7.781 -10.878 1.00 92.31 450 ALA A C 1
ATOM 3482 O O . ALA A 1 450 ? 3.510 7.331 -11.290 1.00 92.31 450 ALA A O 1
ATOM 3483 N N . PHE A 1 451 ? 1.469 6.997 -10.408 1.00 93.62 451 PHE A N 1
ATOM 3484 C CA . PHE A 1 451 ? 1.546 5.551 -10.533 1.00 93.62 451 PHE A CA 1
ATOM 3485 C C . PHE A 1 451 ? 1.180 5.142 -11.968 1.00 93.62 451 PHE A C 1
ATOM 3487 O O . PHE A 1 451 ? 0.077 5.412 -12.459 1.00 93.62 451 PHE A O 1
ATOM 3494 N N . VAL A 1 452 ? 2.137 4.534 -12.665 1.00 95.44 452 VAL A N 1
ATOM 3495 C CA . VAL A 1 452 ? 1.954 3.888 -13.970 1.00 95.44 452 VAL A CA 1
ATOM 3496 C C . VAL A 1 452 ? 1.833 2.402 -13.700 1.00 95.44 452 VAL A C 1
ATOM 3498 O O . VAL A 1 452 ? 2.778 1.807 -13.190 1.00 95.44 452 VAL A O 1
ATOM 3501 N N . SER A 1 453 ? 0.698 1.784 -14.004 1.00 95.56 453 SER A N 1
ATOM 3502 C CA . SER A 1 453 ? 0.495 0.379 -13.659 1.00 95.56 453 SER A CA 1
ATOM 3503 C C . SER A 1 453 ? -0.499 -0.329 -14.569 1.00 95.56 453 SER A C 1
ATOM 3505 O O . SER A 1 453 ? -1.205 0.290 -15.367 1.00 95.56 453 SER A O 1
ATOM 3507 N N . ASN A 1 454 ? -0.515 -1.656 -14.470 1.00 94.69 454 ASN A N 1
ATOM 3508 C CA . ASN A 1 454 ? -1.562 -2.500 -15.023 1.00 94.69 454 ASN A CA 1
ATOM 3509 C C . ASN A 1 454 ? -1.780 -3.732 -14.138 1.00 94.69 454 ASN A C 1
ATOM 3511 O O . ASN A 1 454 ? -0.901 -4.136 -13.371 1.00 94.69 454 ASN A O 1
ATOM 3515 N N . VAL A 1 455 ? -2.953 -4.345 -14.279 1.00 92.88 455 VAL A N 1
ATOM 3516 C CA . VAL A 1 455 ? -3.265 -5.654 -13.708 1.00 92.88 455 VAL A CA 1
ATOM 3517 C C . VAL A 1 455 ? -3.399 -6.659 -14.834 1.00 92.88 455 VAL A C 1
ATOM 3519 O O . VAL A 1 455 ? -4.223 -6.487 -15.729 1.00 92.88 455 VAL A O 1
ATOM 3522 N N . VAL A 1 456 ? -2.632 -7.743 -14.758 1.00 93.06 456 VAL A N 1
ATOM 3523 C CA . VAL A 1 456 ? -2.612 -8.764 -15.804 1.00 93.06 456 VAL A CA 1
ATOM 3524 C C . VAL A 1 456 ? -2.767 -10.166 -15.243 1.00 93.06 456 VAL A C 1
ATOM 3526 O O . VAL A 1 456 ? -2.242 -10.483 -14.180 1.00 93.06 456 VAL A O 1
ATOM 3529 N N . ASN A 1 457 ? -3.467 -11.026 -15.981 1.00 91.38 457 ASN A N 1
ATOM 3530 C CA . ASN A 1 457 ? -3.486 -12.462 -15.727 1.00 91.38 457 ASN A CA 1
ATOM 3531 C C . ASN A 1 457 ? -2.336 -13.115 -16.483 1.00 91.38 457 ASN A C 1
ATOM 3533 O O . ASN A 1 457 ? -2.303 -13.072 -17.715 1.00 91.38 457 ASN A O 1
ATOM 3537 N N . LEU A 1 458 ? -1.410 -13.742 -15.759 1.00 89.50 458 LEU A N 1
ATOM 3538 C CA . LEU A 1 458 ? -0.361 -14.507 -16.421 1.00 89.50 458 LEU A CA 1
ATOM 3539 C C . LEU A 1 458 ? -0.953 -15.746 -17.113 1.00 89.50 458 LEU A C 1
ATOM 3541 O O . LEU A 1 458 ? -1.906 -16.348 -16.598 1.00 89.50 458 LEU A O 1
ATOM 3545 N N . PRO A 1 459 ? -0.380 -16.175 -18.254 1.00 88.69 459 PRO A N 1
ATOM 3546 C CA . PRO A 1 459 ? -0.762 -17.433 -18.879 1.00 88.69 459 PRO A CA 1
ATOM 3547 C C . PRO A 1 459 ? -0.491 -18.609 -17.932 1.00 88.69 459 PRO A C 1
ATOM 3549 O O . PRO A 1 459 ? 0.185 -18.484 -16.907 1.00 88.69 459 PRO A O 1
ATOM 3552 N N . SER A 1 460 ? -1.001 -19.792 -18.284 1.00 86.00 460 SER A N 1
ATOM 3553 C CA . SER A 1 460 ? -0.645 -21.006 -17.548 1.00 86.00 460 SER A CA 1
ATOM 3554 C C . SER A 1 460 ? 0.873 -21.191 -17.547 1.00 86.00 460 SER A C 1
ATOM 3556 O O . SER A 1 460 ? 1.499 -21.259 -18.603 1.00 86.00 460 SER A O 1
ATOM 3558 N N . LEU A 1 461 ? 1.453 -21.294 -16.351 1.00 85.25 461 LEU A N 1
ATOM 3559 C CA . LEU A 1 461 ? 2.889 -21.519 -16.156 1.00 85.25 461 LEU A CA 1
ATOM 3560 C C . LEU A 1 461 ? 3.204 -23.014 -15.965 1.00 85.25 461 LEU A C 1
ATOM 3562 O O . LEU A 1 461 ? 4.334 -23.391 -15.633 1.00 85.25 461 LEU A O 1
ATOM 3566 N N . ALA A 1 462 ? 2.205 -23.888 -16.142 1.00 81.62 462 ALA A N 1
ATOM 3567 C CA . ALA A 1 462 ? 2.376 -25.333 -16.065 1.00 81.62 462 ALA A CA 1
ATOM 3568 C C . ALA A 1 462 ? 3.422 -25.803 -17.093 1.00 81.62 462 ALA A C 1
ATOM 3570 O O . ALA A 1 462 ? 3.356 -25.466 -18.271 1.00 81.62 462 ALA A O 1
ATOM 3571 N N . GLY A 1 463 ? 4.429 -26.551 -16.636 1.00 81.19 463 GLY A N 1
ATOM 3572 C CA . GLY A 1 463 ? 5.535 -27.011 -17.487 1.00 81.19 463 GLY A CA 1
ATOM 3573 C C . GLY A 1 463 ? 6.569 -25.938 -17.864 1.00 81.19 463 GLY A C 1
ATOM 3574 O O . GLY A 1 463 ? 7.523 -26.250 -18.577 1.00 81.19 463 GLY A O 1
ATOM 3575 N N . MET A 1 464 ? 6.427 -24.696 -17.379 1.00 81.19 464 MET A N 1
ATOM 3576 C CA . MET A 1 464 ? 7.415 -23.624 -17.580 1.00 81.19 464 MET A CA 1
ATOM 3577 C C . MET A 1 464 ? 8.429 -23.511 -16.436 1.00 81.19 464 MET A C 1
ATOM 3579 O O . MET A 1 464 ? 9.402 -22.778 -16.565 1.00 81.19 464 MET A O 1
ATOM 3583 N N . ARG A 1 465 ? 8.248 -24.249 -15.332 1.00 81.06 465 ARG A N 1
ATOM 3584 C CA . ARG A 1 465 ? 9.185 -24.271 -14.196 1.00 81.06 465 ARG A CA 1
ATOM 3585 C C . ARG A 1 465 ? 10.488 -24.966 -14.600 1.00 81.06 465 ARG A C 1
ATOM 3587 O O . ARG A 1 465 ? 10.621 -26.179 -14.481 1.00 81.06 465 ARG A O 1
ATOM 3594 N N . SER A 1 466 ? 11.429 -24.184 -15.112 1.00 82.06 466 SER A N 1
ATOM 3595 C CA . SER A 1 466 ? 12.784 -24.608 -15.462 1.00 82.06 466 SER A CA 1
ATOM 3596 C C . SER A 1 466 ? 13.772 -23.514 -15.055 1.00 82.06 466 SER A C 1
ATOM 3598 O O . SER A 1 466 ? 13.369 -22.352 -15.040 1.00 82.06 466 SER A O 1
ATOM 3600 N N . PRO A 1 467 ? 15.051 -23.835 -14.792 1.00 82.56 467 PRO A N 1
ATOM 3601 C CA . PRO A 1 467 ? 16.059 -22.833 -14.422 1.00 82.56 467 PRO A CA 1
ATOM 3602 C C . PRO A 1 467 ? 16.225 -21.696 -15.444 1.00 82.56 467 PRO A C 1
ATOM 3604 O O . PRO A 1 467 ? 16.642 -20.599 -15.093 1.00 82.56 467 PRO A O 1
ATOM 3607 N N . ASN A 1 468 ? 15.855 -21.945 -16.703 1.00 88.06 468 ASN A N 1
ATOM 3608 C CA . ASN A 1 468 ? 15.959 -20.993 -17.809 1.00 88.06 468 ASN A CA 1
ATOM 3609 C C . ASN A 1 468 ? 14.650 -20.235 -18.079 1.00 88.06 468 ASN A C 1
ATOM 3611 O O . ASN A 1 468 ? 14.469 -19.700 -19.178 1.00 88.06 468 ASN A O 1
ATOM 3615 N N . ALA A 1 469 ? 13.708 -20.254 -17.136 1.00 93.25 469 ALA A N 1
ATOM 3616 C CA . ALA A 1 469 ? 12.448 -19.542 -17.245 1.00 93.25 469 ALA A CA 1
ATOM 3617 C C . ALA A 1 469 ? 12.285 -18.533 -16.109 1.00 93.25 469 ALA A C 1
ATOM 3619 O O . ALA A 1 469 ? 12.511 -18.844 -14.941 1.00 93.25 469 ALA A O 1
ATOM 3620 N N . PHE A 1 470 ? 11.866 -17.326 -16.462 1.00 94.94 470 PHE A N 1
ATOM 3621 C CA . PHE A 1 470 ? 11.679 -16.216 -15.536 1.00 94.94 470 PHE A CA 1
ATOM 3622 C C . PHE A 1 470 ? 10.608 -15.268 -16.067 1.00 94.94 470 PHE A C 1
ATOM 3624 O O . PHE A 1 470 ? 10.251 -15.292 -17.248 1.00 94.94 470 PHE A O 1
ATOM 3631 N N . VAL A 1 471 ? 10.088 -14.433 -15.176 1.00 95.75 471 VAL A N 1
ATOM 3632 C CA . VAL A 1 471 ? 9.273 -13.283 -15.553 1.00 95.75 471 VAL A CA 1
ATOM 3633 C C . VAL A 1 471 ? 10.175 -12.060 -15.552 1.00 95.75 471 VAL A C 1
ATOM 3635 O O . VAL A 1 471 ? 10.842 -11.787 -14.559 1.00 95.75 471 VAL A O 1
ATOM 3638 N N . ARG A 1 472 ? 10.210 -11.326 -16.657 1.00 96.50 472 ARG A N 1
ATOM 3639 C CA . ARG A 1 472 ? 10.984 -10.098 -16.806 1.00 96.50 472 ARG A CA 1
ATOM 3640 C C . ARG A 1 472 ? 10.063 -8.897 -16.687 1.00 96.50 472 ARG A C 1
ATOM 3642 O O . ARG A 1 472 ? 9.102 -8.787 -17.444 1.00 96.50 472 ARG A O 1
ATOM 3649 N N . PHE A 1 473 ? 10.373 -7.997 -15.765 1.00 97.81 473 PHE A N 1
ATOM 3650 C CA . PHE A 1 473 ? 9.726 -6.694 -15.661 1.00 97.81 473 PHE A CA 1
ATOM 3651 C C . PHE A 1 473 ? 10.599 -5.634 -16.338 1.00 97.81 473 PHE A C 1
ATOM 3653 O O . PHE A 1 473 ? 11.798 -5.589 -16.067 1.00 97.81 473 PHE A O 1
ATOM 3660 N N . LEU A 1 474 ? 10.020 -4.816 -17.219 1.00 97.19 474 LEU A N 1
ATOM 3661 C CA . LEU A 1 474 ? 10.724 -3.817 -18.024 1.00 97.19 474 LEU A CA 1
ATOM 3662 C C . LEU A 1 474 ? 10.125 -2.419 -17.836 1.00 97.19 474 LEU A C 1
ATOM 3664 O O . LEU A 1 474 ? 8.906 -2.258 -17.830 1.00 97.19 474 LEU A O 1
ATOM 3668 N N . ILE A 1 475 ? 11.001 -1.418 -17.790 1.00 97.81 475 ILE A N 1
ATOM 3669 C CA . ILE A 1 475 ? 10.697 0.014 -17.817 1.00 97.81 475 ILE A CA 1
ATOM 3670 C C . ILE A 1 475 ? 11.319 0.584 -19.094 1.00 97.81 475 ILE A C 1
ATOM 3672 O O . ILE A 1 475 ? 12.530 0.464 -19.301 1.00 97.81 475 ILE A O 1
ATOM 3676 N N . LEU A 1 476 ? 10.503 1.174 -19.967 1.00 96.44 476 LEU A N 1
ATOM 3677 C CA . LEU A 1 476 ? 10.910 1.607 -21.302 1.00 96.44 476 LEU A CA 1
ATOM 3678 C C . LEU A 1 476 ? 10.642 3.112 -21.481 1.00 96.44 476 LEU A C 1
ATOM 3680 O O . LEU A 1 476 ? 9.480 3.530 -21.434 1.00 96.44 476 LEU A O 1
ATOM 3684 N N . PRO A 1 477 ? 11.682 3.938 -21.705 1.00 95.38 477 PRO A N 1
ATOM 3685 C CA . PRO A 1 477 ? 11.500 5.368 -21.912 1.00 95.38 477 PRO A CA 1
ATOM 3686 C C . PRO A 1 477 ? 10.951 5.624 -23.321 1.00 95.38 477 PRO A C 1
ATOM 3688 O O . PRO A 1 477 ? 11.573 5.246 -24.313 1.00 95.38 477 PRO A O 1
ATOM 3691 N N . GLY A 1 478 ? 9.795 6.281 -23.417 1.00 94.44 478 GLY A N 1
ATOM 3692 C CA . GLY A 1 478 ? 9.198 6.706 -24.687 1.00 94.44 478 GLY A CA 1
ATOM 3693 C C . GLY A 1 478 ? 9.596 8.118 -25.124 1.00 94.44 478 GLY A C 1
ATOM 3694 O O . GLY A 1 478 ? 9.170 8.569 -26.184 1.00 94.44 478 GLY A O 1
ATOM 3695 N N . ALA A 1 479 ? 10.396 8.829 -24.324 1.00 93.62 479 ALA A N 1
ATOM 3696 C CA . ALA A 1 479 ? 10.788 10.215 -24.570 1.00 93.62 479 ALA A CA 1
ATOM 3697 C C . ALA A 1 479 ? 12.242 10.509 -24.131 1.00 93.62 479 ALA A C 1
ATOM 3699 O O . ALA A 1 479 ? 12.754 9.829 -23.238 1.00 93.62 479 ALA A O 1
ATOM 3700 N N . PRO A 1 480 ? 12.923 11.489 -24.766 1.00 93.06 480 PRO A N 1
ATOM 3701 C CA . PRO A 1 480 ? 14.370 11.692 -24.621 1.00 93.06 480 PRO A CA 1
ATOM 3702 C C . PRO A 1 480 ? 14.803 12.359 -23.311 1.00 93.06 480 PRO A C 1
ATOM 3704 O O . PRO A 1 480 ? 15.968 12.254 -22.936 1.00 93.06 480 PRO A O 1
ATOM 3707 N N . ASN A 1 481 ? 13.895 13.033 -22.605 1.00 93.25 481 ASN A N 1
ATOM 3708 C CA . ASN A 1 481 ? 14.204 13.624 -21.302 1.00 93.25 481 ASN A CA 1
ATOM 3709 C C . ASN A 1 481 ? 14.169 12.563 -20.194 1.00 93.25 481 ASN A C 1
ATOM 3711 O O . ASN A 1 481 ? 13.594 11.488 -20.361 1.00 93.25 481 ASN A O 1
ATOM 3715 N N . ASN A 1 482 ? 14.759 12.892 -19.044 1.00 95.56 482 ASN A N 1
ATOM 3716 C CA . ASN A 1 482 ? 14.800 11.995 -17.895 1.00 95.56 482 ASN A CA 1
ATOM 3717 C C . ASN A 1 482 ? 13.410 11.703 -17.325 1.00 95.56 482 ASN A C 1
ATOM 3719 O O . ASN A 1 482 ? 12.618 12.610 -17.042 1.00 95.56 482 ASN A O 1
ATOM 3723 N N . PHE A 1 483 ? 13.179 10.418 -17.082 1.00 97.50 483 PHE A N 1
ATOM 3724 C CA . PHE A 1 483 ? 12.186 9.920 -16.147 1.00 97.50 483 PHE A CA 1
ATOM 3725 C C . PHE A 1 483 ? 12.860 9.647 -14.806 1.00 97.50 483 PHE A C 1
ATOM 3727 O O . PHE A 1 483 ? 13.931 9.040 -14.771 1.00 97.50 483 PHE A O 1
ATOM 3734 N N . ASN A 1 484 ? 12.206 10.056 -13.721 1.00 97.44 484 ASN A N 1
ATOM 3735 C CA . ASN A 1 484 ? 12.618 9.732 -12.359 1.00 97.44 484 ASN A CA 1
ATOM 3736 C C . ASN A 1 484 ? 11.647 8.680 -11.825 1.00 97.44 484 ASN A C 1
ATOM 3738 O O . ASN A 1 484 ? 10.453 8.959 -11.708 1.00 97.44 484 ASN A O 1
ATOM 3742 N N . ILE A 1 485 ? 12.151 7.480 -11.546 1.00 97.50 485 ILE A N 1
ATOM 3743 C CA . ILE A 1 485 ? 11.376 6.337 -11.064 1.00 97.50 485 ILE A CA 1
ATOM 3744 C C . ILE A 1 485 ? 11.728 6.088 -9.599 1.00 97.50 485 ILE A C 1
ATOM 3746 O O . ILE A 1 485 ? 12.864 5.732 -9.291 1.00 97.50 485 ILE A O 1
ATOM 3750 N N . VAL A 1 486 ? 10.767 6.277 -8.700 1.00 94.88 486 VAL A N 1
ATOM 3751 C CA . VAL A 1 486 ? 10.978 6.145 -7.248 1.00 94.88 486 VAL A CA 1
ATOM 3752 C C . VAL A 1 486 ? 10.908 4.686 -6.823 1.00 94.88 486 VAL A C 1
ATOM 3754 O O . VAL A 1 486 ? 11.794 4.184 -6.139 1.00 94.88 486 VAL A O 1
ATOM 3757 N N . ASP A 1 487 ? 9.875 3.990 -7.297 1.00 94.88 487 ASP A N 1
ATOM 3758 C CA . ASP A 1 487 ? 9.588 2.612 -6.925 1.00 94.88 487 ASP A CA 1
ATOM 3759 C C . ASP A 1 487 ? 9.115 1.796 -8.119 1.00 94.88 487 ASP A C 1
ATOM 3761 O O . ASP A 1 487 ? 8.453 2.322 -9.013 1.00 94.88 487 ASP A O 1
ATOM 3765 N N . ALA A 1 488 ? 9.340 0.487 -8.058 1.00 97.25 488 ALA A N 1
ATOM 3766 C CA . ALA A 1 488 ? 8.754 -0.499 -8.952 1.00 97.25 488 ALA A CA 1
ATOM 3767 C C . ALA A 1 488 ? 8.077 -1.638 -8.186 1.00 97.25 488 ALA A C 1
ATOM 3769 O O . ALA A 1 488 ? 8.567 -2.095 -7.153 1.00 97.25 488 ALA A O 1
ATOM 3770 N N . TYR A 1 489 ? 6.981 -2.158 -8.732 1.00 97.31 489 TYR A N 1
ATOM 3771 C CA . TYR A 1 489 ? 6.158 -3.189 -8.112 1.00 97.31 489 TYR A CA 1
ATOM 3772 C C . TYR A 1 489 ? 5.849 -4.310 -9.090 1.00 97.31 489 TYR A C 1
ATOM 3774 O O . TYR A 1 489 ? 5.461 -4.064 -10.229 1.00 97.31 489 TYR A O 1
ATOM 3782 N N . VAL A 1 490 ? 5.969 -5.543 -8.603 1.00 97.31 490 VAL A N 1
ATOM 3783 C CA . VAL A 1 490 ? 5.286 -6.718 -9.145 1.00 97.31 490 VAL A CA 1
ATOM 3784 C C . VAL A 1 490 ? 4.645 -7.424 -7.957 1.00 97.31 490 VAL A C 1
ATOM 3786 O O . VAL A 1 490 ? 5.328 -8.107 -7.191 1.00 97.31 490 VAL A O 1
ATOM 3789 N N . ASN A 1 491 ? 3.345 -7.207 -7.760 1.00 94.75 491 ASN A N 1
ATOM 3790 C CA . ASN A 1 491 ? 2.583 -7.745 -6.640 1.00 94.75 491 ASN A CA 1
ATOM 3791 C C . ASN A 1 491 ? 1.597 -8.815 -7.119 1.00 94.75 491 ASN A C 1
ATOM 3793 O O . ASN A 1 491 ? 0.872 -8.575 -8.085 1.00 94.75 491 ASN A O 1
ATOM 3797 N N . PRO A 1 492 ? 1.521 -9.980 -6.452 1.00 91.12 492 PRO A N 1
ATOM 3798 C CA . PRO A 1 492 ? 0.432 -10.911 -6.687 1.00 91.12 492 PRO A CA 1
ATOM 3799 C C . PRO A 1 492 ? -0.890 -10.241 -6.313 1.00 91.12 492 PRO A C 1
ATOM 3801 O O . PRO A 1 492 ? -1.042 -9.726 -5.206 1.00 91.12 492 PRO A O 1
ATOM 3804 N N . LEU A 1 493 ? -1.847 -10.291 -7.231 1.00 85.88 493 LEU A N 1
ATOM 3805 C CA . LEU A 1 493 ? -3.230 -9.956 -6.956 1.00 85.88 493 LEU A CA 1
ATOM 3806 C C . LEU A 1 493 ? -4.047 -11.251 -6.925 1.00 85.88 493 LEU A C 1
ATOM 3808 O O . LEU A 1 493 ? -3.976 -12.062 -7.853 1.00 85.88 493 LEU A O 1
ATOM 3812 N N . PRO A 1 494 ? -4.808 -11.492 -5.855 1.00 68.31 494 PRO A N 1
ATOM 3813 C CA . PRO A 1 494 ? -5.698 -12.637 -5.810 1.00 68.31 494 PRO A CA 1
ATOM 3814 C C . PRO A 1 494 ? -6.778 -12.510 -6.897 1.00 68.31 494 PRO A C 1
ATOM 3816 O O . PRO A 1 494 ? -7.424 -11.476 -7.046 1.00 68.31 494 PRO A O 1
ATOM 3819 N N . THR A 1 495 ? -6.922 -13.557 -7.710 1.00 58.22 495 THR A N 1
ATOM 3820 C CA . THR A 1 495 ? -7.851 -13.609 -8.844 1.00 58.22 495 THR A CA 1
ATOM 3821 C C . THR A 1 495 ? -9.275 -13.856 -8.385 1.00 58.22 495 THR A C 1
ATOM 3823 O O . THR A 1 495 ? -9.557 -14.965 -7.941 1.00 58.22 495 THR A O 1
ATOM 3826 N N . THR A 1 496 ? -10.178 -12.915 -8.644 1.00 50.22 496 THR A N 1
ATOM 3827 C CA . THR A 1 496 ? -11.591 -13.190 -8.957 1.00 50.22 496 THR A CA 1
ATOM 3828 C C . THR A 1 496 ? -12.192 -11.972 -9.668 1.00 50.22 496 THR A C 1
ATOM 3830 O O . THR A 1 496 ? -12.838 -11.120 -9.067 1.00 50.22 496 THR A O 1
ATOM 3833 N N . GLN A 1 497 ? -12.032 -11.877 -10.994 1.00 41.19 497 GLN A N 1
ATOM 3834 C CA . GLN A 1 497 ? -13.040 -11.151 -11.776 1.00 41.19 497 GLN A CA 1
ATOM 3835 C C . GLN A 1 497 ? -14.294 -12.030 -11.846 1.00 41.19 497 GLN A C 1
ATOM 3837 O O . GLN A 1 497 ? -14.535 -12.713 -12.838 1.00 41.19 497 GLN A O 1
ATOM 3842 N N . THR A 1 498 ? -15.100 -12.038 -10.791 1.00 40.38 498 THR A N 1
ATOM 3843 C CA . THR A 1 498 ? -16.523 -12.339 -10.938 1.00 40.38 498 THR A CA 1
ATOM 3844 C C . THR A 1 498 ? -17.172 -11.066 -11.474 1.00 40.38 498 THR A C 1
ATOM 3846 O O . THR A 1 498 ? -17.215 -10.042 -10.795 1.00 40.38 498 THR A O 1
ATOM 3849 N N . ARG A 1 499 ? -17.623 -11.084 -12.738 1.00 34.25 499 ARG A N 1
ATOM 3850 C CA . ARG A 1 499 ? -18.540 -10.044 -13.225 1.00 34.25 499 ARG A CA 1
ATOM 3851 C C . ARG A 1 499 ? -19.777 -10.119 -12.337 1.00 34.25 499 ARG A C 1
ATOM 3853 O O . ARG A 1 499 ? -20.463 -11.133 -12.374 1.00 34.25 499 ARG A O 1
ATOM 3860 N N . ILE A 1 500 ? -20.051 -9.075 -11.561 1.00 37.19 500 ILE A N 1
ATOM 3861 C CA . ILE A 1 500 ? -21.343 -8.940 -10.890 1.00 37.19 500 ILE A CA 1
ATOM 3862 C C . ILE A 1 500 ? -22.370 -8.751 -12.004 1.00 37.19 500 ILE A C 1
ATOM 3864 O O . ILE A 1 500 ? -22.351 -7.738 -12.706 1.00 37.19 500 ILE A O 1
ATOM 3868 N N . GLY A 1 501 ? -23.207 -9.763 -12.222 1.00 28.52 501 GLY A N 1
ATOM 3869 C CA . GLY A 1 501 ? -24.408 -9.607 -13.022 1.00 28.52 501 GLY A CA 1
ATOM 3870 C C . GLY A 1 501 ? -25.337 -8.669 -12.268 1.00 28.52 501 GLY A C 1
ATOM 3871 O O . GLY A 1 501 ? -25.952 -9.069 -11.286 1.00 28.52 501 GLY A O 1
ATOM 3872 N N . ILE A 1 502 ? -25.404 -7.408 -12.686 1.00 27.48 502 ILE A N 1
ATOM 3873 C CA . ILE A 1 502 ? -26.557 -6.579 -12.344 1.00 27.48 502 ILE A CA 1
ATOM 3874 C C . ILE A 1 502 ? -27.703 -7.106 -13.228 1.00 27.48 502 ILE A C 1
ATOM 3876 O O . ILE A 1 502 ? -27.466 -7.249 -14.432 1.00 27.48 502 ILE A O 1
ATOM 3880 N N . PRO A 1 503 ? -28.868 -7.476 -12.662 1.00 30.69 503 PRO A N 1
ATOM 3881 C CA . PRO A 1 503 ? -30.012 -7.955 -13.438 1.00 30.69 503 PRO A CA 1
ATOM 3882 C C . PRO A 1 503 ? -30.496 -6.949 -14.487 1.00 30.69 503 PRO A C 1
ATOM 3884 O O . PRO A 1 503 ? -30.374 -5.724 -14.246 1.00 30.69 503 PRO A O 1
#

Sequence (503 aa):
MLNAKSVTAALVVAFVSMPVFAGSVVDLTQNNYVTWISKSVCVNDAGELLPVDPYQGCPPNAGIRKIQIGDPLPYANIDQGGFQRSDSYPVYDKLRAPVFMHTFDYSPFGEFNLYDGSDGYDVFKVLNGFVSAVNTRDGGGYGQTFFGAGCSQGDGWRLFPATNFLSVNEQQTVSQISGVYWEQTGQSFPGGCPTRYGSTITTYQWVQGKSFGGVAGRPTKTMDTLMVTHISSNIERFYFTREYGLTRWEAWNEIAPTPAPTPYCSGPQSIVVKDKPYYYADCRDWSATIALQTSKVQPWPLVNANLLQYAHFNQSGFVDHNQVQGYWHRFYPPAGPVLNWSASVSVTGGDNRYGSGTAYLAMNCGSTQCPPPGTQAVYQDIPIEKFCSQCSYLYGVNARREAGDGDLYLALQVVRNGVVVWQDVTGKHLAPDNGFGGYAQADSVVRSSAFVSNVVNLPSLAGMRSPNAFVRFLILPGAPNNFNIVDAYVNPLPTTQTRIGIP

Radius of gyration: 24.24 Å; chains: 1; bounding box: 60×88×67 Å